Protein AF-A0A2S5D086-F1 (afdb_monomer_lite)

Foldseek 3Di:
DAEAEQVQLVVCVVVVHPRDGPAAAQEKEAPVDDAQWWKWKAFPPPLALFTNIGGYHDDPVCCVPNPDRHIYHYPNYCVCQQRVDDNPGGDIDIQTLDPVDVVSVVVVVVSVVVCVVLVDDRDDDDAAFADDDPDDVVVVVVLVVQLVVQDLPVLSQLSQLLQQDLDDRDNLSNVSSSVSVVQNVCSVCCSGRVDHDPPPPPVSVVSSLPSQWDFDADPVGHTPDIDGAAGAPCCCLVPVDDPVRHDDQDNGPSSVVVVVDDPVVSVVPDPPPPPDDLCLLAPDQPQDADVVLQVQVVVLCVPQVVVLVVVVVVVVVDDDDPPPPVSLVVSQCSSCPVPPPLRSSLSNLSCVLVVPVVPPPDDSCCPSCCVHPVVVSSVVSNLVSCVVVLQWDQAPPPRDIGGCPVNSPDRHDPVVVVVVVVVVVVVVVVVVVVVVVD

pLDDT: mean 83.65, std 12.5, range [40.5, 97.62]

Organism: Lysinibacillus sphaericus (NCBI:txid1421)

Sequence (438 aa):
MLILPDVIAFGQYLFGLKITGGLNKDEVSCKLFDNDTPIDMLRSPHLYIEHHIATNKIKSQYKNYYTTMGIYTSINSTSSFELAYDVDGDKAVCIPMSKKYRSSYTYVKVAQRHLEKHNIKPLGYEMSKGTPVNSIKENTYEAITKAFSANIGAISNRITKVFNKEEEIEARDIKDLKLLKYLNNQEIDYAKTMYRVPIKDKVIKKRLSSIDRNVIKDEEGEVIEIINIKVPHFFIAAKNKKKDEVEELNNSVMSRVYTSFNKSNFDRLTFSREKFDYTLLMQDKDVEIDIEICGRYDILIEKYAKQVQAQIMKQNKGKKNYAKVPKIDEFYKKITEGYEDVSYLVDVIIKYLYSHTEDKNKSRNMFLIWESGLGDVLLQNLENNLLHRGMATSCKGCNVTIDKGLNNKKEYCSECAKEEIKRKNALTKANSRIKKAS

Structure (mmCIF, N/CA/C/O backbone):
data_AF-A0A2S5D086-F1
#
_entry.id   AF-A0A2S5D086-F1
#
loop_
_atom_site.group_PDB
_atom_site.id
_atom_site.type_symbol
_atom_site.label_atom_id
_atom_site.label_alt_id
_atom_site.label_comp_id
_atom_site.label_asym_id
_atom_site.label_entity_id
_atom_site.label_seq_id
_atom_site.pdbx_PDB_ins_code
_atom_site.Cartn_x
_atom_site.Cartn_y
_atom_site.Cartn_z
_atom_site.occupancy
_atom_site.B_iso_or_equiv
_atom_site.auth_seq_id
_atom_site.auth_comp_id
_atom_site.auth_asym_id
_atom_site.auth_atom_id
_atom_site.pdbx_PDB_model_num
ATOM 1 N N . MET A 1 1 ? -1.833 4.612 -11.215 1.00 88.19 1 MET A N 1
ATOM 2 C CA . MET A 1 1 ? -1.932 4.059 -12.579 1.00 88.19 1 MET A CA 1
ATOM 3 C C . MET A 1 1 ? -2.056 2.549 -12.474 1.00 88.19 1 MET A C 1
ATOM 5 O O . MET A 1 1 ? -1.322 1.983 -11.680 1.00 88.19 1 MET A O 1
ATOM 9 N N . LEU A 1 2 ? -3.004 1.917 -13.173 1.00 94.06 2 LEU A N 1
ATOM 10 C CA . LEU A 1 2 ? -3.151 0.452 -13.166 1.00 94.06 2 LEU A CA 1
ATOM 11 C C . LEU A 1 2 ? -1.924 -0.190 -13.826 1.00 94.06 2 LEU A C 1
ATOM 13 O O . LEU A 1 2 ? -1.501 0.292 -14.880 1.00 94.06 2 LEU A O 1
ATOM 17 N N . ILE A 1 3 ? -1.367 -1.227 -13.207 1.00 95.50 3 ILE A N 1
ATOM 18 C CA . ILE A 1 3 ? -0.275 -2.018 -13.776 1.00 95.50 3 ILE A CA 1
ATOM 19 C C . ILE A 1 3 ? -0.889 -3.086 -14.677 1.00 95.50 3 ILE A C 1
ATOM 21 O O . ILE A 1 3 ? -1.830 -3.771 -14.285 1.00 95.50 3 ILE A O 1
ATOM 25 N N . LEU A 1 4 ? -0.394 -3.190 -15.905 1.00 95.56 4 LEU A N 1
ATOM 26 C CA . LEU A 1 4 ? -0.942 -4.067 -16.931 1.00 95.56 4 LEU A CA 1
ATOM 27 C C . LEU A 1 4 ? 0.119 -5.038 -17.444 1.00 95.56 4 LEU A C 1
ATOM 29 O O . LEU A 1 4 ? 1.285 -4.656 -17.567 1.00 95.56 4 LEU A O 1
ATOM 33 N N . PRO A 1 5 ? -0.275 -6.272 -17.799 1.00 95.00 5 PRO A N 1
ATOM 34 C CA . PRO A 1 5 ? 0.655 -7.240 -18.354 1.00 95.00 5 PRO A CA 1
ATOM 35 C C . PRO A 1 5 ? 1.059 -6.857 -19.777 1.00 95.00 5 PRO A C 1
ATOM 37 O O . PRO A 1 5 ? 0.327 -6.158 -20.482 1.00 95.00 5 PRO A O 1
ATOM 40 N N . ASP A 1 6 ? 2.176 -7.403 -20.248 1.00 96.12 6 ASP A N 1
ATOM 41 C CA . ASP A 1 6 ? 2.525 -7.357 -21.663 1.00 96.12 6 ASP A CA 1
ATOM 42 C C . ASP A 1 6 ? 1.520 -8.176 -22.497 1.00 96.12 6 ASP A C 1
ATOM 44 O O . ASP A 1 6 ? 1.645 -9.390 -22.678 1.00 96.12 6 ASP A O 1
ATOM 48 N N . VAL A 1 7 ? 0.503 -7.501 -23.033 1.00 95.38 7 VAL A N 1
ATOM 49 C CA . VAL A 1 7 ? -0.539 -8.138 -23.853 1.00 95.38 7 VAL A CA 1
ATOM 50 C C . VAL A 1 7 ? 0.000 -8.736 -25.158 1.00 95.38 7 VAL A C 1
ATOM 52 O O . VAL A 1 7 ? -0.632 -9.634 -25.712 1.00 95.38 7 VAL A O 1
ATOM 55 N N . ILE A 1 8 ? 1.177 -8.302 -25.631 1.00 97.06 8 ILE A N 1
ATOM 56 C CA . ILE A 1 8 ? 1.843 -8.920 -26.784 1.00 97.06 8 ILE A CA 1
ATOM 57 C C . ILE A 1 8 ? 2.386 -10.292 -26.392 1.00 97.06 8 ILE A C 1
ATOM 59 O O . ILE A 1 8 ? 2.172 -11.253 -27.127 1.00 97.06 8 ILE A O 1
ATOM 63 N N . ALA A 1 9 ? 3.019 -10.410 -25.220 1.00 96.38 9 ALA A N 1
ATOM 64 C CA . ALA A 1 9 ? 3.469 -11.703 -24.700 1.00 96.38 9 ALA A CA 1
ATOM 65 C C . ALA A 1 9 ? 2.294 -12.676 -24.524 1.00 96.38 9 ALA A C 1
ATOM 67 O O . ALA A 1 9 ? 2.383 -13.843 -24.906 1.00 96.38 9 ALA A O 1
ATOM 68 N N . PHE A 1 10 ? 1.171 -12.181 -23.995 1.00 94.88 10 PHE A N 1
ATOM 69 C CA . PHE A 1 10 ? -0.046 -12.979 -23.854 1.00 94.88 10 PHE A CA 1
ATOM 70 C C . PHE A 1 10 ? -0.597 -13.445 -25.210 1.00 94.88 10 PHE A C 1
ATOM 72 O O . PHE A 1 10 ? -0.922 -14.620 -25.370 1.00 94.88 10 PHE A O 1
ATOM 79 N N . GLY A 1 11 ? -0.649 -12.556 -26.206 1.00 96.25 11 GLY A N 1
ATOM 80 C CA . GLY A 1 11 ? -1.048 -12.917 -27.567 1.00 96.25 11 GLY A CA 1
ATOM 81 C C . GLY A 1 11 ? -0.122 -13.965 -28.188 1.00 96.25 11 GLY A C 1
ATOM 82 O O . GLY A 1 11 ? -0.598 -14.958 -28.730 1.00 96.25 11 GLY A O 1
ATOM 83 N N . GLN A 1 12 ? 1.197 -13.794 -28.055 1.00 97.06 12 GLN A N 1
ATOM 84 C CA . GLN A 1 12 ? 2.182 -14.772 -28.527 1.00 97.06 12 GLN A CA 1
ATOM 85 C C . GLN A 1 12 ? 1.939 -16.156 -27.918 1.00 97.06 12 GLN A C 1
ATOM 87 O O . GLN A 1 12 ? 1.918 -17.140 -28.652 1.00 97.06 12 GLN A O 1
ATOM 92 N N . TYR A 1 13 ? 1.693 -16.225 -26.607 1.00 96.81 13 TYR A N 1
ATOM 93 C CA . TYR A 1 13 ? 1.340 -17.473 -25.930 1.00 96.81 13 TYR A CA 1
ATOM 94 C C . TYR A 1 13 ? 0.055 -18.095 -26.495 1.00 96.81 13 TYR A C 1
ATOM 96 O O . TYR A 1 13 ? 0.050 -19.274 -26.847 1.00 96.81 13 TYR A O 1
ATOM 104 N N . LEU A 1 14 ? -1.015 -17.304 -26.631 1.00 97.12 14 LEU A N 1
ATOM 105 C CA . LEU A 1 14 ? -2.321 -17.782 -27.096 1.00 97.12 14 LEU A CA 1
ATOM 106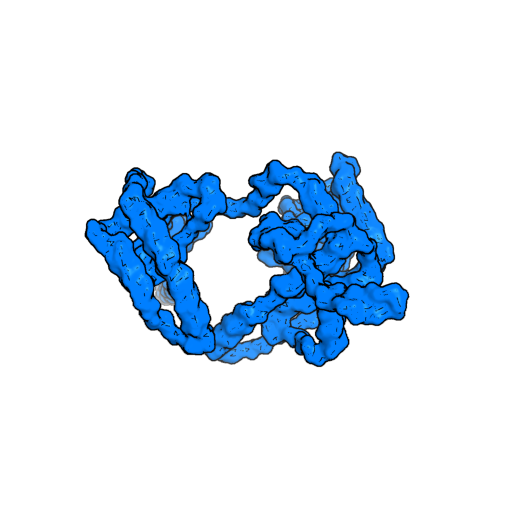 C C . LEU A 1 14 ? -2.265 -18.384 -28.508 1.00 97.12 14 LEU A C 1
ATOM 108 O O . LEU A 1 14 ? -2.965 -19.352 -28.794 1.00 97.12 14 LEU A O 1
ATOM 112 N N . PHE A 1 15 ? -1.423 -17.825 -29.378 1.00 97.06 15 PHE A N 1
ATOM 113 C CA . PHE A 1 15 ? -1.258 -18.278 -30.761 1.00 97.06 15 PHE A CA 1
ATOM 114 C C . PHE A 1 15 ? -0.098 -19.267 -30.959 1.00 97.06 15 PHE A C 1
ATOM 116 O O . PHE A 1 15 ? 0.238 -19.582 -32.098 1.00 97.06 15 PHE A O 1
ATOM 123 N N . GLY A 1 16 ? 0.525 -19.763 -29.883 1.00 95.75 16 GLY A N 1
ATOM 124 C CA . GLY A 1 16 ? 1.619 -20.739 -29.975 1.00 95.75 16 GLY A CA 1
ATOM 125 C C . GLY A 1 16 ? 2.900 -20.191 -30.619 1.00 95.75 16 GLY A C 1
ATOM 126 O O . GLY A 1 16 ? 3.680 -20.950 -31.191 1.00 95.75 16 GLY A O 1
ATOM 127 N N . LEU A 1 17 ? 3.120 -18.877 -30.551 1.00 97.00 17 LEU A N 1
ATOM 128 C CA . LEU A 1 17 ? 4.326 -18.213 -31.045 1.00 97.00 17 LEU A CA 1
ATOM 129 C C . LEU A 1 17 ? 5.426 -18.212 -29.974 1.00 97.00 17 LEU A C 1
ATOM 131 O O . LEU A 1 17 ? 5.173 -18.378 -28.780 1.00 97.00 17 LEU A O 1
ATOM 135 N N . LYS A 1 18 ? 6.670 -17.946 -30.391 1.00 96.44 18 LYS A N 1
ATOM 136 C CA . LYS A 1 18 ? 7.772 -17.704 -29.450 1.00 96.44 18 LYS A CA 1
ATOM 137 C C . LYS A 1 18 ? 7.450 -16.482 -28.583 1.00 96.44 18 LYS A C 1
ATOM 139 O O . LYS A 1 18 ? 7.280 -15.379 -29.098 1.00 96.44 18 LYS A O 1
ATOM 144 N N . ILE A 1 19 ? 7.414 -16.688 -27.270 1.00 96.94 19 ILE A N 1
ATOM 145 C CA . ILE A 1 19 ? 7.097 -15.647 -26.292 1.00 96.94 19 ILE A CA 1
ATOM 146 C C . ILE A 1 19 ? 8.339 -14.778 -26.080 1.00 96.94 19 ILE A C 1
ATOM 148 O O . ILE A 1 19 ? 9.310 -15.203 -25.458 1.00 96.94 19 ILE A O 1
ATOM 152 N N . THR A 1 20 ? 8.318 -13.567 -26.623 1.00 95.31 20 THR A N 1
ATOM 153 C CA . THR A 1 20 ? 9.365 -12.547 -26.438 1.00 95.31 20 THR A CA 1
ATOM 154 C C . THR A 1 20 ? 8.845 -11.312 -25.710 1.00 95.31 20 THR A C 1
ATOM 156 O O . THR A 1 20 ? 9.633 -10.556 -25.145 1.00 95.31 20 THR A O 1
ATOM 159 N N . GLY A 1 21 ? 7.527 -11.098 -25.741 1.00 96.25 21 GLY A N 1
ATOM 160 C CA . GLY A 1 21 ? 6.892 -9.844 -25.359 1.00 96.25 21 GLY A CA 1
ATOM 161 C C . GLY A 1 21 ? 7.076 -8.741 -26.399 1.00 96.25 21 GLY A C 1
ATOM 162 O O . GLY A 1 21 ? 7.798 -8.890 -27.393 1.00 96.25 21 GLY A O 1
ATOM 163 N N . GLY A 1 22 ? 6.381 -7.630 -26.170 1.00 95.69 22 GLY A N 1
ATOM 164 C CA . GLY A 1 22 ? 6.513 -6.398 -26.943 1.00 95.69 22 GLY A CA 1
ATOM 165 C C . GLY A 1 22 ? 7.461 -5.380 -26.302 1.00 95.69 22 GLY A C 1
ATOM 166 O O . GLY A 1 22 ? 7.903 -4.442 -26.978 1.00 95.69 22 GLY A O 1
ATOM 167 N N . LEU A 1 23 ? 7.827 -5.577 -25.033 1.00 97.00 23 LEU A N 1
ATOM 168 C CA . LEU A 1 23 ? 8.707 -4.699 -24.257 1.00 97.00 23 LEU A CA 1
ATOM 169 C C . LEU A 1 23 ? 9.981 -5.426 -23.804 1.00 97.00 23 LEU A C 1
ATOM 171 O O . LEU A 1 23 ? 9.937 -6.579 -23.368 1.00 97.00 23 LEU A O 1
ATOM 175 N N . ASN A 1 24 ? 11.120 -4.737 -23.863 1.00 96.00 24 ASN A N 1
ATOM 176 C CA . ASN A 1 24 ? 12.392 -5.227 -23.327 1.00 96.00 24 ASN A CA 1
ATOM 177 C C . ASN A 1 24 ? 12.441 -5.098 -21.793 1.00 96.00 24 ASN A C 1
ATOM 179 O O . ASN A 1 24 ? 11.591 -4.446 -21.193 1.00 96.00 24 ASN A O 1
ATOM 183 N N . LYS A 1 25 ? 13.456 -5.701 -21.160 1.00 93.25 25 LYS A N 1
ATOM 184 C CA . LYS A 1 25 ? 13.622 -5.768 -19.694 1.00 93.25 25 LYS A CA 1
ATOM 185 C C . LYS A 1 25 ? 13.440 -4.426 -18.970 1.00 93.25 25 LYS A C 1
ATOM 187 O O . LYS A 1 25 ? 12.729 -4.372 -17.970 1.00 93.25 25 LYS A O 1
ATOM 192 N N . ASP A 1 26 ? 14.047 -3.367 -19.500 1.00 91.00 26 ASP A N 1
ATOM 193 C CA . ASP A 1 26 ? 14.042 -2.027 -18.899 1.00 91.00 26 ASP A CA 1
ATOM 194 C C . ASP A 1 26 ? 13.040 -1.083 -19.590 1.00 91.00 26 ASP A C 1
ATOM 196 O O . ASP A 1 26 ? 13.196 0.140 -19.567 1.00 91.00 26 ASP A O 1
ATOM 200 N N . GLU A 1 27 ? 12.021 -1.644 -20.251 1.00 97.00 27 GLU A N 1
ATOM 201 C CA . GLU A 1 27 ? 10.981 -0.898 -20.955 1.00 97.00 27 GLU A CA 1
ATOM 202 C C . GLU A 1 27 ? 9.604 -1.077 -20.311 1.00 97.00 27 GLU A C 1
ATOM 204 O O . GLU A 1 27 ? 9.192 -2.169 -19.914 1.00 97.00 27 GLU A O 1
ATOM 209 N N . VAL A 1 28 ? 8.853 0.018 -20.306 1.00 97.19 28 VAL A N 1
ATOM 210 C CA . VAL A 1 28 ? 7.420 0.067 -20.000 1.00 97.19 28 VAL A CA 1
ATOM 211 C C . VAL A 1 28 ? 6.698 0.786 -21.131 1.00 97.19 28 VAL A C 1
ATOM 213 O O . VAL A 1 28 ? 7.324 1.512 -21.901 1.00 97.19 28 VAL A O 1
ATOM 216 N N . SER A 1 29 ? 5.384 0.616 -21.249 1.00 97.12 29 SER A N 1
ATOM 217 C CA . SER A 1 29 ? 4.586 1.415 -22.184 1.00 97.12 29 SER A CA 1
ATOM 218 C C . SER A 1 29 ? 3.436 2.090 -21.466 1.00 97.12 29 SER A C 1
ATOM 220 O O . SER A 1 29 ? 2.634 1.437 -20.805 1.00 97.12 29 SER A O 1
ATOM 222 N N . CYS A 1 30 ? 3.336 3.405 -21.600 1.00 94.88 30 CYS A N 1
ATOM 223 C CA . CYS A 1 30 ? 2.176 4.161 -21.170 1.00 94.88 30 CYS A CA 1
ATOM 224 C C . CYS A 1 30 ? 2.004 5.389 -22.062 1.00 94.88 30 CYS A C 1
ATOM 226 O O . CYS A 1 30 ? 2.888 6.240 -22.162 1.00 94.88 30 CYS A O 1
ATOM 228 N N . LYS A 1 31 ? 0.824 5.509 -22.677 1.00 91.25 31 LYS A N 1
ATOM 229 C CA . LYS A 1 31 ? 0.500 6.604 -23.603 1.00 91.25 31 LYS A CA 1
ATOM 230 C C . LYS A 1 31 ? 0.401 7.985 -22.945 1.00 91.25 31 LYS A C 1
ATOM 232 O O . LYS A 1 31 ? 0.293 8.978 -23.651 1.00 91.25 31 LYS A O 1
ATOM 237 N N . LEU A 1 32 ? 0.350 8.042 -21.611 1.00 90.88 32 LEU A N 1
ATOM 238 C CA . LEU A 1 32 ? 0.265 9.297 -20.855 1.00 90.88 32 LEU A CA 1
ATOM 239 C C . LEU A 1 32 ? 1.614 10.009 -20.727 1.00 90.88 32 LEU A C 1
ATOM 241 O O . LEU A 1 32 ? 1.639 11.183 -20.366 1.00 90.88 32 LEU A O 1
ATOM 245 N N . PHE A 1 33 ? 2.715 9.305 -20.981 1.00 91.50 33 PHE A N 1
ATOM 246 C CA . PHE A 1 33 ? 4.063 9.843 -20.867 1.00 91.50 33 PHE A CA 1
ATOM 247 C C . PHE A 1 33 ? 4.733 9.889 -22.236 1.00 91.50 33 PHE A C 1
ATOM 249 O O . PHE A 1 33 ? 4.413 9.096 -23.122 1.00 91.50 33 PHE A O 1
ATOM 256 N N . ASP A 1 34 ? 5.686 10.804 -22.391 1.00 92.62 34 ASP A N 1
ATOM 257 C CA . ASP A 1 34 ? 6.444 10.943 -23.630 1.00 92.62 34 ASP A CA 1
ATOM 258 C C . ASP A 1 34 ? 7.287 9.686 -23.898 1.00 92.62 34 ASP A C 1
ATOM 260 O O . ASP A 1 34 ? 7.716 8.982 -22.974 1.00 92.62 34 ASP A O 1
ATOM 264 N N . ASN A 1 35 ? 7.524 9.390 -25.176 1.00 95.31 35 ASN A N 1
ATOM 265 C CA . ASN A 1 35 ? 8.431 8.314 -25.567 1.00 95.31 35 ASN A CA 1
ATOM 266 C C . ASN A 1 35 ? 9.857 8.600 -25.062 1.00 95.31 35 ASN A C 1
ATOM 268 O O . ASN A 1 35 ? 10.239 9.756 -24.893 1.00 95.31 35 ASN A O 1
ATOM 272 N N . ASP A 1 36 ? 10.637 7.549 -24.818 1.00 95.62 36 ASP A N 1
ATOM 273 C CA . ASP A 1 36 ? 12.033 7.622 -24.360 1.00 95.62 36 ASP A CA 1
ATOM 274 C C . ASP A 1 36 ? 12.229 8.348 -23.016 1.00 95.62 36 ASP A C 1
ATOM 276 O O . ASP A 1 36 ? 13.318 8.827 -22.699 1.00 95.62 36 ASP A O 1
ATOM 280 N N . THR A 1 37 ? 11.179 8.407 -22.195 1.00 95.50 37 THR A N 1
ATOM 281 C CA . THR A 1 37 ? 11.218 9.042 -20.873 1.00 95.50 37 THR A CA 1
ATOM 282 C C . THR A 1 37 ? 11.386 7.994 -19.775 1.00 95.50 37 THR A C 1
ATOM 284 O O . THR A 1 37 ? 10.547 7.099 -19.677 1.00 95.50 37 THR A O 1
ATOM 287 N N . PRO A 1 38 ? 12.411 8.092 -18.909 1.00 97.19 38 PRO A N 1
ATOM 288 C CA . PRO A 1 38 ? 12.495 7.267 -17.709 1.00 97.19 38 PRO A CA 1
ATOM 289 C C . PRO A 1 38 ? 11.321 7.538 -16.769 1.00 97.19 38 PRO A C 1
ATOM 291 O O . PRO A 1 38 ? 10.985 8.694 -16.505 1.00 97.19 38 PRO A O 1
ATOM 294 N N . ILE A 1 39 ? 10.706 6.482 -16.259 1.00 96.56 39 ILE A N 1
ATOM 295 C CA . ILE A 1 39 ? 9.588 6.525 -15.322 1.00 96.56 39 ILE A CA 1
ATOM 296 C C . ILE A 1 39 ? 9.990 5.733 -14.092 1.00 96.56 39 ILE A C 1
ATOM 298 O O . ILE A 1 39 ? 10.315 4.555 -14.205 1.00 96.56 39 ILE A O 1
ATOM 302 N N . ASP A 1 40 ? 9.911 6.372 -12.931 1.00 95.81 40 ASP A N 1
ATOM 303 C CA . ASP A 1 40 ? 9.979 5.681 -11.652 1.00 95.81 40 ASP A CA 1
ATOM 304 C C . ASP A 1 40 ? 8.590 5.166 -11.262 1.00 95.81 40 ASP A C 1
ATOM 306 O O . ASP A 1 40 ? 7.616 5.927 -11.207 1.00 95.81 40 ASP A O 1
ATOM 310 N N . MET A 1 41 ? 8.492 3.863 -11.037 1.00 94.25 41 MET A N 1
ATOM 311 C CA . MET A 1 41 ? 7.288 3.177 -10.600 1.00 94.25 41 MET A CA 1
ATOM 312 C C . MET A 1 41 ? 7.391 2.830 -9.118 1.00 94.25 41 MET A C 1
ATOM 314 O O . MET A 1 41 ? 8.330 2.167 -8.683 1.00 94.25 41 MET A O 1
ATOM 318 N N . LEU A 1 42 ? 6.366 3.209 -8.356 1.00 91.81 42 LEU A N 1
ATOM 319 C CA . LEU A 1 42 ? 6.270 2.969 -6.919 1.00 91.81 42 LEU A CA 1
ATOM 320 C C . LEU A 1 42 ? 4.927 2.331 -6.583 1.00 91.81 42 LEU A C 1
ATOM 322 O O . LEU A 1 42 ? 3.878 2.810 -7.015 1.00 91.81 42 LEU A O 1
ATOM 326 N N . ARG A 1 43 ? 4.931 1.283 -5.762 1.00 88.31 43 ARG A N 1
ATOM 327 C CA . ARG A 1 43 ? 3.709 0.648 -5.256 1.00 88.31 43 ARG A CA 1
ATOM 328 C C . ARG A 1 43 ? 3.536 0.956 -3.777 1.00 88.31 43 ARG A C 1
ATOM 330 O O . ARG A 1 43 ? 4.499 0.975 -3.021 1.00 88.31 43 ARG A O 1
ATOM 337 N N . SER A 1 44 ? 2.297 1.228 -3.379 1.00 84.94 44 SER A N 1
ATOM 338 C CA . SER A 1 44 ? 1.946 1.421 -1.972 1.00 84.94 44 SER A CA 1
ATOM 339 C C . SER A 1 44 ? 1.476 0.102 -1.343 1.00 84.94 44 SER A C 1
ATOM 341 O O . SER A 1 44 ? 0.653 -0.572 -1.959 1.00 84.94 44 SER A O 1
ATOM 343 N N . PRO A 1 45 ? 1.913 -0.232 -0.115 1.00 82.00 45 PRO A N 1
ATOM 344 C CA . PRO A 1 45 ? 2.917 0.482 0.673 1.00 82.00 45 PRO A CA 1
ATOM 345 C C . PRO A 1 45 ? 4.334 0.269 0.122 1.00 82.00 45 PRO A C 1
ATOM 347 O O . PRO A 1 45 ? 4.706 -0.835 -0.266 1.00 82.00 45 PRO A O 1
ATOM 350 N N . HIS A 1 46 ? 5.135 1.331 0.144 1.00 79.75 46 HIS A N 1
ATOM 351 C CA . HIS A 1 46 ? 6.548 1.270 -0.206 1.00 79.75 46 HIS A CA 1
ATOM 352 C C . HIS A 1 46 ? 7.355 1.019 1.072 1.00 79.75 46 HIS A C 1
ATOM 354 O O . HIS A 1 46 ? 7.375 1.857 1.972 1.00 79.75 46 HIS A O 1
ATOM 360 N N . LEU A 1 47 ? 7.898 -0.192 1.215 1.00 81.50 47 LEU A N 1
ATOM 361 C CA . LEU A 1 47 ? 8.450 -0.696 2.487 1.00 81.50 47 LEU A CA 1
ATOM 362 C C . LEU A 1 47 ? 9.979 -0.662 2.551 1.00 81.50 47 LEU A C 1
ATOM 364 O O . LEU A 1 47 ? 10.564 -0.866 3.615 1.00 81.50 47 LEU A O 1
ATOM 368 N N . TYR A 1 48 ? 10.623 -0.462 1.408 1.00 84.25 48 TYR A N 1
ATOM 369 C CA . TYR A 1 48 ? 12.069 -0.490 1.253 1.00 84.25 48 TYR A CA 1
ATOM 370 C C . TYR A 1 48 ? 12.533 0.771 0.515 1.00 84.25 48 TYR A C 1
ATOM 372 O O . TYR A 1 48 ? 11.811 1.752 0.462 1.00 84.25 48 TYR A O 1
ATOM 380 N N . ILE A 1 49 ? 13.753 0.781 -0.010 1.00 84.12 49 ILE A N 1
ATOM 381 C CA . ILE A 1 49 ? 14.336 1.908 -0.759 1.00 84.12 49 ILE A CA 1
ATOM 382 C C . ILE A 1 49 ? 14.471 1.591 -2.251 1.00 84.12 49 ILE A C 1
ATOM 384 O O . ILE A 1 49 ? 15.303 2.164 -2.946 1.00 84.12 49 ILE A O 1
ATOM 388 N N . GLU A 1 50 ? 13.707 0.615 -2.736 1.00 84.81 50 GLU A N 1
ATOM 389 C CA . GLU A 1 50 ? 13.733 0.214 -4.141 1.00 84.81 50 GLU A CA 1
ATOM 390 C C . GLU A 1 50 ? 12.938 1.181 -5.010 1.00 84.81 50 GLU A C 1
ATOM 392 O O . GLU A 1 50 ? 11.851 1.603 -4.653 1.00 84.81 50 GLU A O 1
ATOM 397 N N . HIS A 1 51 ? 13.465 1.515 -6.172 1.00 90.69 51 HIS A N 1
ATOM 398 C CA . HIS A 1 51 ? 12.788 2.335 -7.165 1.00 90.69 51 HIS A CA 1
ATOM 399 C C . HIS A 1 51 ? 12.862 1.554 -8.467 1.00 90.69 51 HIS A C 1
ATOM 401 O O . HIS A 1 51 ? 13.958 1.153 -8.865 1.00 90.69 51 HIS A O 1
ATOM 407 N N . HIS A 1 52 ? 11.719 1.304 -9.103 1.00 92.19 52 HIS A N 1
ATOM 408 C CA . HIS A 1 52 ? 11.719 0.621 -10.388 1.00 92.19 52 HIS A CA 1
ATOM 409 C C . HIS A 1 52 ? 11.697 1.663 -11.498 1.00 92.19 52 HIS A C 1
ATOM 411 O O . HIS A 1 52 ? 10.644 2.214 -11.822 1.00 92.19 52 HIS A O 1
ATOM 417 N N . ILE A 1 53 ? 12.867 1.943 -12.068 1.00 94.56 53 ILE A N 1
ATOM 418 C CA . ILE A 1 53 ? 13.027 2.979 -13.087 1.00 94.56 53 ILE A CA 1
ATOM 419 C C . ILE A 1 53 ? 13.188 2.319 -14.453 1.00 94.56 53 ILE A C 1
ATOM 421 O O . ILE A 1 53 ? 14.213 1.701 -14.728 1.00 94.56 53 ILE A O 1
ATOM 425 N N . ALA A 1 54 ? 12.189 2.490 -15.316 1.00 95.69 54 ALA A N 1
ATOM 426 C CA . ALA A 1 54 ? 12.158 1.923 -16.662 1.00 95.69 54 ALA A CA 1
ATOM 427 C C . ALA A 1 54 ? 11.913 3.002 -17.720 1.00 95.69 54 ALA A C 1
ATOM 429 O O . ALA A 1 54 ? 11.314 4.043 -17.451 1.00 95.69 54 ALA A O 1
ATOM 430 N N . THR A 1 55 ? 12.364 2.763 -18.947 1.00 97.62 55 THR A N 1
ATOM 431 C CA . THR A 1 55 ? 12.171 3.699 -20.060 1.00 97.62 55 THR A CA 1
ATOM 432 C C . THR A 1 55 ? 10.803 3.495 -20.697 1.00 97.62 55 THR A C 1
ATOM 434 O O . THR A 1 55 ? 10.468 2.392 -21.128 1.00 97.62 55 THR A O 1
ATOM 437 N N . ASN A 1 56 ? 10.022 4.565 -20.821 1.00 97.31 56 ASN A N 1
ATOM 438 C CA . ASN A 1 56 ? 8.772 4.533 -21.566 1.00 97.31 56 ASN A CA 1
ATOM 439 C C . ASN A 1 56 ? 9.034 4.357 -23.063 1.00 97.31 56 ASN A C 1
ATOM 441 O O . ASN A 1 56 ? 9.751 5.157 -23.666 1.00 97.31 56 ASN A O 1
ATOM 445 N N . LYS A 1 57 ? 8.418 3.350 -23.677 1.00 96.94 57 LYS A N 1
ATOM 446 C CA . LYS A 1 57 ? 8.508 3.078 -25.111 1.00 96.94 57 LYS A CA 1
ATOM 447 C C . LYS A 1 57 ? 7.122 2.970 -25.735 1.00 96.94 57 LYS A C 1
ATOM 449 O O . LYS A 1 57 ? 6.319 2.099 -25.397 1.00 96.94 57 LYS A O 1
ATOM 454 N N . ILE A 1 58 ? 6.868 3.826 -26.717 1.00 94.12 58 ILE A N 1
ATOM 455 C CA . ILE A 1 58 ? 5.674 3.836 -27.560 1.00 94.12 58 ILE A CA 1
ATOM 456 C C . ILE A 1 58 ? 6.069 3.261 -28.923 1.00 94.12 58 ILE A C 1
ATOM 458 O O . ILE A 1 58 ? 6.452 3.979 -29.845 1.00 94.12 58 ILE A O 1
ATOM 462 N N . LYS A 1 59 ? 6.007 1.932 -29.051 1.00 92.75 59 LYS A N 1
ATOM 463 C CA . LYS A 1 59 ? 6.345 1.231 -30.300 1.00 92.75 59 LYS A CA 1
ATOM 464 C C . LYS A 1 59 ? 5.160 1.283 -31.264 1.00 92.75 59 LYS A C 1
ATOM 466 O O . LYS A 1 59 ? 4.086 0.774 -30.945 1.00 92.75 59 LYS A O 1
ATOM 471 N N . SER A 1 60 ? 5.360 1.851 -32.454 1.00 91.38 60 SER A N 1
ATOM 472 C CA . SER A 1 60 ? 4.316 2.011 -33.482 1.00 91.38 60 SER A CA 1
ATOM 473 C C . SER A 1 60 ? 3.604 0.694 -33.813 1.00 91.38 60 SER A C 1
ATOM 475 O O . SER A 1 60 ? 2.376 0.655 -33.832 1.00 91.38 60 SER A O 1
ATOM 477 N N . GLN A 1 61 ? 4.363 -0.395 -33.960 1.00 93.38 61 GLN A N 1
ATOM 478 C CA . GLN A 1 61 ? 3.846 -1.741 -34.234 1.00 93.38 61 GLN A CA 1
ATOM 479 C C . GLN A 1 61 ? 2.896 -2.288 -33.151 1.00 93.38 61 GLN A C 1
ATOM 481 O O . GLN A 1 61 ? 2.057 -3.134 -33.447 1.00 93.38 61 GLN A O 1
ATOM 486 N N . TYR A 1 62 ? 2.993 -1.801 -31.906 1.00 92.00 62 TYR A N 1
ATOM 487 C CA . TYR A 1 62 ? 2.173 -2.263 -30.779 1.00 92.00 62 TYR A CA 1
ATOM 488 C C . TYR A 1 62 ? 1.142 -1.234 -30.298 1.00 92.00 62 TYR A C 1
ATOM 490 O O . TYR A 1 62 ? 0.421 -1.481 -29.330 1.00 92.00 62 TYR A O 1
ATOM 498 N N . LYS A 1 63 ? 1.011 -0.098 -30.996 1.00 87.62 63 LYS A N 1
ATOM 499 C CA . LYS A 1 63 ? 0.124 1.014 -30.615 1.00 87.62 63 LYS A CA 1
ATOM 500 C C . LYS A 1 63 ? -1.348 0.601 -30.471 1.00 87.62 63 LYS A C 1
ATOM 502 O O . LYS A 1 63 ? -2.051 1.142 -29.625 1.00 87.62 63 LYS A O 1
ATOM 507 N N . ASN A 1 64 ? -1.794 -0.375 -31.263 1.00 90.50 64 ASN A N 1
ATOM 508 C CA . ASN A 1 64 ? -3.168 -0.889 -31.226 1.00 90.50 64 ASN A CA 1
ATOM 509 C C . ASN A 1 64 ? -3.417 -1.914 -30.107 1.00 90.50 64 ASN A C 1
ATOM 511 O O . ASN A 1 64 ? -4.563 -2.289 -29.879 1.00 90.50 64 ASN A O 1
ATOM 515 N N . TYR A 1 65 ? -2.372 -2.350 -29.401 1.00 93.25 65 TYR A N 1
ATOM 516 C CA . TYR A 1 65 ? -2.471 -3.311 -28.300 1.00 93.25 65 TYR A CA 1
ATOM 517 C C . TYR A 1 65 ? -2.245 -2.634 -26.940 1.00 93.25 65 TYR A C 1
ATOM 519 O O . TYR A 1 65 ? -2.955 -2.919 -25.976 1.00 93.25 65 TYR A O 1
ATOM 527 N N . TYR A 1 66 ? -1.330 -1.662 -26.864 1.00 94.00 66 TYR A N 1
ATOM 528 C CA . TYR A 1 66 ? -1.098 -0.844 -25.667 1.00 94.00 66 TYR A CA 1
ATOM 529 C C . TYR A 1 66 ? -1.975 0.421 -25.660 1.00 94.00 66 TYR A C 1
ATOM 531 O O . TYR A 1 66 ? -1.495 1.550 -25.743 1.00 94.00 66 TYR A O 1
ATOM 539 N N . THR A 1 67 ? -3.295 0.236 -25.611 1.00 87.75 67 THR A N 1
ATOM 540 C CA . THR A 1 67 ? -4.279 1.304 -25.886 1.00 87.75 67 THR A CA 1
ATOM 541 C C . THR A 1 67 ? -4.786 2.043 -24.651 1.00 87.75 67 THR A C 1
ATOM 543 O O . THR A 1 67 ? -5.355 3.136 -24.766 1.00 87.75 67 THR A O 1
ATOM 546 N N . THR A 1 68 ? -4.623 1.472 -23.460 1.00 90.06 68 THR A N 1
ATOM 547 C CA . THR A 1 68 ? -5.219 2.008 -22.228 1.00 90.06 68 THR A CA 1
ATOM 548 C C . THR A 1 68 ? -4.371 3.124 -21.602 1.00 90.06 68 THR A C 1
ATOM 550 O O . THR A 1 68 ? -3.330 3.515 -22.121 1.00 90.06 68 THR A O 1
ATOM 553 N N . MET A 1 69 ? -4.851 3.690 -20.491 1.00 88.62 69 MET A N 1
ATOM 554 C CA . MET A 1 69 ? -4.095 4.623 -19.639 1.00 88.62 69 MET A CA 1
ATOM 555 C C . MET A 1 69 ? -3.293 3.916 -18.530 1.00 88.62 69 MET A C 1
ATOM 557 O O . MET A 1 69 ? -2.764 4.582 -17.640 1.00 88.62 69 MET A O 1
ATOM 561 N N . GLY A 1 70 ? -3.257 2.580 -18.528 1.00 92.94 70 GLY A N 1
ATOM 562 C CA . GLY A 1 70 ? -2.409 1.817 -17.617 1.00 92.94 70 GLY A CA 1
ATOM 563 C C . GLY A 1 70 ? -0.950 1.804 -18.071 1.00 92.94 70 GLY A C 1
ATOM 564 O O . GLY A 1 70 ? -0.633 2.191 -19.198 1.00 92.94 70 GLY A O 1
ATOM 565 N N . ILE A 1 71 ? -0.073 1.349 -17.180 1.00 96.38 71 ILE A N 1
ATOM 566 C CA . ILE A 1 71 ? 1.339 1.121 -17.479 1.00 96.38 71 ILE A CA 1
ATOM 567 C C . ILE A 1 71 ? 1.549 -0.358 -17.785 1.00 96.38 71 ILE A C 1
ATOM 569 O O . ILE A 1 71 ? 1.357 -1.210 -16.922 1.00 96.38 71 ILE A O 1
ATOM 573 N N . TYR A 1 72 ? 1.903 -0.657 -19.029 1.00 97.06 72 TYR A N 1
ATOM 574 C CA . TYR A 1 72 ? 2.229 -2.006 -19.475 1.00 97.06 72 TYR A CA 1
ATOM 575 C C . TYR A 1 72 ? 3.665 -2.332 -19.074 1.00 97.06 72 TYR A C 1
ATOM 577 O O . TYR A 1 72 ? 4.578 -1.554 -19.375 1.00 97.06 72 TYR A O 1
ATOM 585 N N . THR A 1 73 ? 3.865 -3.465 -18.407 1.00 96.38 73 THR A N 1
ATOM 586 C CA . THR A 1 73 ? 5.177 -3.903 -17.919 1.00 96.38 73 THR A CA 1
ATOM 587 C C . THR A 1 73 ? 5.699 -5.093 -18.713 1.00 96.38 73 THR A C 1
ATOM 589 O O . THR A 1 73 ? 4.938 -5.950 -19.161 1.00 96.38 73 THR A O 1
ATOM 592 N N . SER A 1 74 ? 7.015 -5.132 -18.927 1.00 95.75 74 SER A N 1
ATOM 593 C CA . SER A 1 74 ? 7.665 -6.218 -19.661 1.00 95.75 74 SER A CA 1
ATOM 594 C C . SER A 1 74 ? 7.699 -7.518 -18.855 1.00 95.75 74 SER A C 1
ATOM 596 O O . SER A 1 74 ? 8.062 -7.515 -17.680 1.00 95.75 74 SER A O 1
ATOM 598 N N . ILE A 1 75 ? 7.457 -8.649 -19.526 1.00 94.94 75 ILE A N 1
ATOM 599 C CA . ILE A 1 75 ? 7.707 -9.993 -18.971 1.00 94.94 75 ILE A CA 1
ATOM 600 C C . ILE A 1 75 ? 9.195 -10.278 -18.716 1.00 94.94 75 ILE A C 1
ATOM 602 O O . ILE A 1 75 ? 9.530 -11.217 -18.002 1.00 94.94 75 ILE A O 1
ATOM 606 N N . ASN A 1 76 ? 10.087 -9.479 -19.305 1.00 94.56 76 ASN A N 1
ATOM 607 C CA . ASN A 1 76 ? 11.533 -9.605 -19.151 1.00 94.56 76 ASN A CA 1
ATOM 608 C C . ASN A 1 76 ? 12.063 -8.753 -17.982 1.00 94.56 76 ASN A C 1
ATOM 610 O O . ASN A 1 76 ? 13.262 -8.776 -17.708 1.00 94.56 76 ASN A O 1
ATOM 614 N N . SER A 1 77 ? 11.195 -7.971 -17.329 1.00 91.12 77 SER A N 1
ATOM 615 C CA . SER A 1 77 ? 11.530 -7.045 -16.244 1.00 91.12 77 SER A CA 1
ATOM 616 C C . SER A 1 77 ? 11.554 -7.730 -14.875 1.00 91.12 77 SER A C 1
ATOM 618 O O . SER A 1 77 ? 10.818 -8.679 -14.622 1.00 91.12 77 SER A O 1
ATOM 620 N N . THR A 1 78 ? 12.344 -7.190 -13.944 1.00 88.44 78 THR A N 1
ATOM 621 C CA . THR A 1 78 ? 12.315 -7.549 -12.514 1.00 88.44 78 THR A CA 1
ATOM 622 C C . THR A 1 78 ? 11.316 -6.721 -11.701 1.00 88.44 78 THR A C 1
ATOM 624 O O . THR A 1 78 ? 11.216 -6.899 -10.489 1.00 88.44 78 THR A O 1
ATOM 627 N N . SER A 1 79 ? 10.544 -5.845 -12.352 1.00 89.31 79 SER A N 1
ATOM 628 C CA . SER A 1 79 ? 9.612 -4.912 -11.704 1.00 89.31 79 SER A CA 1
ATOM 629 C C . SER A 1 79 ? 8.608 -5.570 -10.758 1.00 89.31 79 SER A C 1
ATOM 631 O O . SER A 1 79 ? 8.340 -5.022 -9.690 1.00 89.31 79 SER A O 1
ATOM 633 N N . SER A 1 80 ? 8.078 -6.746 -11.104 1.00 87.94 80 SER A N 1
ATOM 634 C CA . SER A 1 80 ? 7.149 -7.485 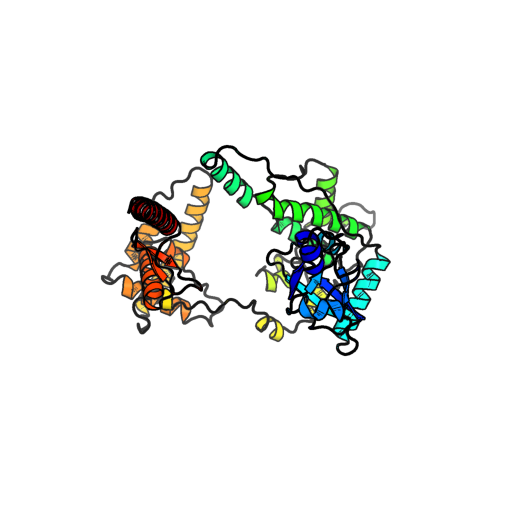-10.240 1.00 87.94 80 SER A CA 1
ATOM 635 C C . SER A 1 80 ? 7.816 -7.977 -8.954 1.00 87.94 80 SER A C 1
ATOM 637 O O . SER A 1 80 ? 7.184 -7.958 -7.903 1.00 87.94 80 SER A O 1
ATOM 639 N N . PHE A 1 81 ? 9.102 -8.343 -8.996 1.00 81.81 81 PHE A N 1
ATOM 640 C CA . PHE A 1 81 ? 9.877 -8.718 -7.808 1.00 81.81 81 PHE A CA 1
ATOM 641 C C . PHE A 1 81 ? 10.259 -7.504 -6.959 1.00 81.81 81 PHE A C 1
ATOM 643 O O . PHE A 1 81 ? 10.215 -7.564 -5.732 1.00 81.81 81 PHE A O 1
ATOM 650 N N . GLU A 1 82 ? 10.633 -6.401 -7.606 1.00 85.25 82 GLU A N 1
ATOM 651 C CA . GLU A 1 82 ? 11.006 -5.157 -6.927 1.00 85.25 82 GLU A CA 1
ATOM 652 C C . GLU A 1 82 ? 9.812 -4.586 -6.167 1.00 85.25 82 GLU A C 1
ATOM 654 O O . GLU A 1 82 ? 9.847 -4.428 -4.949 1.00 85.25 82 GLU A O 1
ATOM 659 N N . LEU A 1 83 ? 8.711 -4.358 -6.873 1.00 86.31 83 LEU A N 1
ATOM 660 C CA . LEU A 1 83 ? 7.532 -3.696 -6.328 1.00 86.31 83 LEU A CA 1
ATOM 661 C C . LEU A 1 83 ? 6.526 -4.663 -5.689 1.00 86.31 83 LEU A C 1
ATOM 663 O O . LEU A 1 83 ? 5.524 -4.205 -5.137 1.00 86.31 83 LEU A O 1
ATOM 667 N N . ALA A 1 84 ? 6.778 -5.975 -5.761 1.00 85.19 84 ALA A N 1
ATOM 668 C CA . ALA A 1 84 ? 5.901 -7.029 -5.248 1.00 85.19 84 ALA A CA 1
ATOM 669 C C . ALA A 1 84 ? 4.439 -6.837 -5.698 1.00 85.19 84 ALA A C 1
ATOM 671 O O . ALA A 1 84 ? 3.527 -6.809 -4.865 1.00 85.19 84 ALA A O 1
ATOM 672 N N . TYR A 1 85 ? 4.236 -6.613 -7.001 1.00 87.06 85 TYR A N 1
ATOM 673 C CA . TYR A 1 85 ? 2.910 -6.470 -7.611 1.00 87.06 85 TYR A CA 1
ATOM 674 C C . TYR A 1 85 ? 2.519 -7.711 -8.409 1.00 87.06 85 TYR A C 1
ATOM 676 O O . TYR A 1 85 ? 3.381 -8.432 -8.922 1.00 87.06 85 TYR A O 1
ATOM 684 N N . ASP A 1 86 ? 1.218 -7.880 -8.600 1.00 88.75 86 ASP A N 1
ATOM 685 C CA . ASP A 1 86 ? 0.648 -8.686 -9.676 1.00 88.75 86 ASP A CA 1
ATOM 686 C C . ASP A 1 86 ? -0.192 -7.805 -10.627 1.00 88.75 86 ASP A C 1
ATOM 688 O O . ASP A 1 86 ? -0.176 -6.576 -10.563 1.00 88.75 86 ASP A O 1
ATOM 692 N N . VAL A 1 87 ? -0.842 -8.420 -11.610 1.00 90.44 87 VAL A N 1
ATOM 693 C CA . VAL A 1 87 ? -1.596 -7.707 -12.656 1.00 90.44 87 VAL A CA 1
ATOM 694 C C . VAL A 1 87 ? -3.106 -7.932 -12.527 1.00 90.44 87 VAL A C 1
ATOM 696 O O . VAL A 1 87 ? -3.814 -7.946 -13.535 1.00 90.44 87 VAL A O 1
ATOM 699 N N . ASP A 1 88 ? -3.609 -8.127 -11.302 1.00 89.62 88 ASP A N 1
ATOM 700 C CA . ASP A 1 88 ? -5.029 -8.412 -11.031 1.00 89.62 88 ASP A CA 1
ATOM 701 C C . ASP A 1 88 ? -5.871 -7.173 -10.648 1.00 89.62 88 ASP A C 1
ATOM 703 O O . ASP A 1 88 ? -7.093 -7.254 -10.505 1.00 89.62 88 ASP A O 1
ATOM 707 N N . GLY A 1 89 ? -5.229 -6.007 -10.537 1.00 88.81 89 GLY A N 1
ATOM 708 C CA . GLY A 1 89 ? -5.857 -4.774 -10.049 1.00 88.81 89 GLY A CA 1
ATOM 709 C C . GLY A 1 89 ? -4.885 -3.773 -9.423 1.00 88.81 89 GLY A C 1
ATOM 710 O O . GLY A 1 89 ? -5.266 -2.624 -9.156 1.00 88.81 89 GLY A O 1
ATOM 711 N N . ASP A 1 90 ? -3.634 -4.184 -9.216 1.00 90.62 90 ASP A N 1
ATOM 712 C CA . ASP A 1 90 ? -2.595 -3.369 -8.605 1.00 90.62 90 ASP A CA 1
ATOM 713 C C . ASP A 1 90 ? -2.333 -2.047 -9.331 1.00 90.62 90 ASP A C 1
ATOM 715 O O . ASP A 1 90 ? -2.330 -1.922 -10.560 1.00 90.62 90 ASP A O 1
ATOM 719 N N . LYS A 1 91 ? -2.068 -1.015 -8.527 1.00 92.19 91 LYS A N 1
ATOM 720 C CA . LYS A 1 91 ? -1.772 0.334 -9.002 1.00 92.19 91 LYS A CA 1
ATOM 721 C C . LYS A 1 91 ? -0.378 0.762 -8.562 1.00 92.19 91 LYS A C 1
ATOM 723 O O . LYS A 1 91 ? -0.011 0.609 -7.400 1.00 92.19 91 LYS A O 1
ATOM 728 N N . ALA A 1 92 ? 0.343 1.396 -9.480 1.00 92.44 92 ALA A N 1
ATOM 729 C CA . ALA A 1 92 ? 1.581 2.109 -9.206 1.00 92.44 92 ALA A CA 1
ATOM 730 C C . ALA A 1 92 ? 1.375 3.628 -9.279 1.00 92.44 92 ALA A C 1
ATOM 732 O O . ALA A 1 92 ? 0.582 4.143 -10.078 1.00 92.44 92 ALA A O 1
ATOM 733 N N . VAL A 1 93 ? 2.110 4.361 -8.453 1.00 93.06 93 VAL A N 1
ATOM 734 C CA . VAL A 1 93 ? 2.429 5.768 -8.682 1.00 93.06 93 VAL A CA 1
ATOM 735 C C . VAL A 1 93 ? 3.569 5.796 -9.697 1.00 93.06 93 VAL A C 1
ATOM 737 O O . VAL A 1 93 ? 4.585 5.141 -9.497 1.00 93.06 93 VAL A O 1
ATOM 740 N N . CYS A 1 94 ? 3.381 6.517 -10.799 1.00 93.50 94 CYS A N 1
ATOM 741 C CA . CYS A 1 94 ? 4.360 6.608 -11.880 1.00 93.50 94 CYS A CA 1
ATOM 742 C C . CYS A 1 94 ? 4.838 8.053 -11.987 1.00 93.50 94 CYS A C 1
ATOM 744 O O . CYS A 1 94 ? 4.024 8.948 -12.232 1.00 93.50 94 CYS A O 1
ATOM 746 N N . ILE A 1 95 ? 6.135 8.277 -11.798 1.00 94.75 95 ILE A N 1
ATOM 747 C CA . ILE A 1 95 ? 6.755 9.603 -11.799 1.00 94.75 95 ILE A CA 1
ATOM 748 C C . ILE A 1 95 ? 7.695 9.681 -13.009 1.00 94.75 95 ILE A C 1
ATOM 750 O O . ILE A 1 95 ? 8.755 9.054 -12.998 1.00 94.75 95 ILE A O 1
ATOM 754 N N . PRO A 1 96 ? 7.333 10.418 -14.074 1.00 94.88 96 PRO A N 1
ATOM 755 C CA . PRO A 1 96 ? 8.198 10.566 -15.237 1.00 94.88 96 PRO A CA 1
ATOM 756 C C . PRO A 1 96 ? 9.355 11.516 -14.922 1.00 94.88 96 PRO A C 1
ATOM 758 O O . PRO A 1 96 ? 9.155 12.565 -14.311 1.00 94.88 96 PRO A O 1
ATOM 761 N N . MET A 1 97 ? 10.555 11.219 -15.410 1.00 94.81 97 MET A N 1
ATOM 762 C CA . MET A 1 97 ? 11.708 12.118 -15.348 1.00 94.81 97 MET A CA 1
ATOM 763 C C . MET A 1 97 ? 11.581 13.227 -16.404 1.00 94.81 97 MET A C 1
ATOM 765 O O . MET A 1 97 ? 12.362 13.324 -17.351 1.00 94.81 97 MET A O 1
ATOM 769 N N . SER A 1 98 ? 10.566 14.075 -16.260 1.00 88.69 98 SER A N 1
ATOM 770 C CA . SER A 1 98 ? 10.246 15.101 -17.247 1.00 88.69 98 SER A CA 1
ATOM 771 C C . SER A 1 98 ? 10.944 16.418 -16.928 1.00 88.69 98 SER A C 1
ATOM 773 O O . SER A 1 98 ? 10.715 17.017 -15.878 1.00 88.69 98 SER A O 1
ATOM 775 N N . LYS A 1 99 ? 11.733 16.943 -17.876 1.00 85.69 99 LYS A N 1
ATOM 776 C CA . LYS A 1 99 ? 12.331 18.289 -17.757 1.00 85.69 99 LYS A CA 1
ATOM 777 C C . LYS A 1 99 ? 11.275 19.396 -17.632 1.00 85.69 99 LYS A C 1
ATOM 779 O O . LYS A 1 99 ? 11.570 20.437 -17.053 1.00 85.69 99 LYS A O 1
ATOM 784 N N . LYS A 1 100 ? 10.051 19.160 -18.125 1.00 87.06 100 LYS A N 1
ATOM 785 C CA . LYS A 1 100 ? 8.909 20.077 -17.979 1.00 87.06 100 LYS A CA 1
ATOM 786 C C . LYS A 1 100 ? 8.525 20.279 -16.511 1.00 87.06 100 LYS A C 1
ATOM 788 O O . LYS A 1 100 ? 8.147 21.377 -16.119 1.00 87.06 100 LYS A O 1
ATOM 793 N N . TYR A 1 101 ? 8.652 19.235 -15.693 1.00 84.25 101 TYR A N 1
ATOM 794 C CA . TYR A 1 101 ? 8.309 19.256 -14.275 1.00 84.25 101 TYR A CA 1
ATOM 795 C C . TYR A 1 101 ? 9.574 19.031 -13.444 1.00 84.25 101 TYR A C 1
ATOM 797 O O . TYR A 1 101 ? 9.905 17.900 -13.084 1.00 84.25 101 TYR A O 1
ATOM 805 N N . ARG A 1 102 ? 10.284 20.121 -13.121 1.00 85.75 102 ARG A N 1
ATOM 806 C CA . ARG A 1 102 ? 11.588 20.087 -12.430 1.00 85.75 102 ARG A CA 1
ATOM 807 C C . ARG A 1 102 ? 11.599 19.204 -11.178 1.00 85.75 102 ARG A C 1
ATOM 809 O O . ARG A 1 102 ? 12.570 18.492 -10.964 1.00 85.75 102 ARG A O 1
ATOM 816 N N . SER A 1 103 ? 10.526 19.211 -10.387 1.00 86.00 103 SER A N 1
ATOM 817 C CA . SER A 1 103 ? 10.391 18.357 -9.201 1.00 86.00 103 SER A CA 1
ATOM 818 C C . SER A 1 103 ? 10.454 16.865 -9.540 1.00 86.00 103 SER A C 1
ATOM 820 O O . SER A 1 103 ? 11.213 16.139 -8.908 1.00 86.00 103 SER A O 1
ATOM 822 N N . SER A 1 104 ? 9.727 16.419 -10.569 1.00 91.12 104 SER A N 1
ATOM 823 C CA . SER A 1 104 ? 9.751 15.027 -11.042 1.00 91.12 104 SER A CA 1
ATOM 824 C C . SER A 1 104 ? 11.128 14.630 -11.579 1.00 91.12 104 SER A C 1
ATOM 826 O O . SER A 1 104 ? 11.643 13.565 -11.251 1.00 91.12 104 SER A O 1
ATOM 828 N N . TYR A 1 105 ? 11.781 15.531 -12.318 1.00 92.69 105 TYR A N 1
ATOM 829 C CA . TYR A 1 105 ? 13.130 15.316 -12.826 1.00 92.69 105 TYR A CA 1
ATOM 830 C C . TYR A 1 105 ? 14.144 15.144 -11.692 1.00 92.69 105 TYR A C 1
ATOM 832 O O . TYR A 1 105 ? 14.926 14.194 -11.689 1.00 92.69 105 TYR A O 1
ATOM 840 N N . THR A 1 106 ? 14.120 16.052 -10.713 1.00 93.94 106 THR A N 1
ATOM 841 C CA . THR A 1 106 ? 14.984 15.982 -9.532 1.00 93.94 106 THR A CA 1
ATOM 842 C C . THR A 1 106 ? 14.706 14.720 -8.725 1.00 93.94 106 THR A C 1
ATOM 844 O O . THR A 1 106 ? 15.657 14.056 -8.325 1.00 93.94 106 THR A O 1
ATOM 847 N N . TYR A 1 107 ? 13.437 14.361 -8.528 1.00 93.38 107 TYR A N 1
ATOM 848 C CA . TYR A 1 107 ? 13.046 13.165 -7.787 1.00 93.38 107 TYR A CA 1
ATOM 849 C C . TYR A 1 107 ? 13.647 11.895 -8.397 1.00 93.38 107 TYR A C 1
ATOM 851 O O . TYR A 1 107 ? 14.393 11.189 -7.721 1.00 93.38 107 TYR A O 1
ATOM 859 N N . VAL A 1 108 ? 13.408 11.652 -9.691 1.00 95.25 108 VAL A N 1
ATOM 860 C CA . VAL A 1 108 ? 13.893 10.435 -10.361 1.00 95.25 108 VAL A CA 1
ATOM 861 C C . VAL A 1 108 ? 15.424 10.403 -10.410 1.00 95.25 108 VAL A C 1
ATOM 863 O O . VAL A 1 108 ? 16.021 9.362 -10.150 1.00 95.25 108 VAL A O 1
ATOM 866 N N . LYS A 1 109 ? 16.091 11.543 -10.638 1.00 95.50 109 LYS A N 1
ATOM 867 C CA . LYS A 1 109 ? 17.562 11.613 -10.573 1.00 95.50 109 LYS A CA 1
ATOM 868 C C . LYS A 1 109 ? 18.124 11.272 -9.198 1.00 95.50 109 LYS A C 1
ATOM 870 O O . LYS A 1 109 ? 19.151 10.603 -9.096 1.00 95.50 109 LYS A O 1
ATOM 875 N N . VAL A 1 110 ? 17.489 11.769 -8.139 1.00 92.94 110 VAL A N 1
ATOM 876 C CA . VAL A 1 110 ? 17.904 11.465 -6.766 1.00 92.94 110 VAL A CA 1
ATOM 877 C C . VAL A 1 110 ? 17.689 9.981 -6.476 1.00 92.94 110 VAL A C 1
ATOM 879 O O . VAL A 1 110 ? 18.590 9.364 -5.911 1.00 92.94 110 VAL A O 1
ATOM 882 N N . ALA A 1 111 ? 16.570 9.400 -6.920 1.00 92.81 111 ALA A N 1
ATOM 883 C CA . ALA A 1 111 ? 16.305 7.968 -6.806 1.00 92.81 111 ALA A CA 1
ATOM 884 C C . ALA A 1 111 ? 17.388 7.127 -7.506 1.00 92.81 111 ALA A C 1
ATOM 886 O O . ALA A 1 111 ? 17.990 6.272 -6.861 1.00 92.81 111 ALA A O 1
ATOM 887 N N . GLN A 1 112 ? 17.726 7.430 -8.768 1.00 93.38 112 GLN A N 1
ATOM 888 C CA . GLN A 1 112 ? 18.808 6.754 -9.509 1.00 93.38 112 GLN A CA 1
ATOM 889 C C . GLN A 1 112 ? 20.134 6.794 -8.743 1.00 93.38 112 GLN A C 1
ATOM 891 O O . GLN A 1 112 ? 20.740 5.756 -8.482 1.00 93.38 112 GLN A O 1
ATOM 896 N N . ARG A 1 113 ? 20.534 7.986 -8.286 1.00 93.00 113 ARG A N 1
ATOM 897 C CA . ARG A 1 113 ? 21.762 8.162 -7.504 1.00 93.00 113 ARG A CA 1
ATOM 898 C C . ARG A 1 113 ? 21.748 7.345 -6.209 1.00 93.00 113 ARG A C 1
ATOM 900 O O . ARG A 1 113 ? 22.789 6.831 -5.815 1.00 93.00 113 ARG A O 1
ATOM 907 N N . HIS A 1 114 ? 20.607 7.233 -5.526 1.00 89.38 114 HIS A N 1
ATOM 908 C CA . HIS A 1 114 ? 20.495 6.419 -4.310 1.00 89.38 114 HIS A CA 1
ATOM 909 C C . HIS A 1 114 ? 20.576 4.918 -4.600 1.00 89.38 114 HIS A C 1
ATOM 911 O O . HIS A 1 114 ? 21.270 4.209 -3.868 1.00 89.38 114 HIS A O 1
ATOM 917 N N . LEU A 1 115 ? 19.915 4.441 -5.660 1.00 89.88 115 LEU A N 1
ATOM 918 C CA . LEU A 1 115 ? 20.019 3.047 -6.096 1.00 89.88 115 LEU A CA 1
ATOM 919 C C . LEU A 1 115 ? 21.478 2.668 -6.377 1.00 89.88 115 LEU A C 1
ATOM 921 O O . LEU A 1 115 ? 21.940 1.631 -5.900 1.00 89.88 115 LEU A O 1
ATOM 925 N N . GLU A 1 116 ? 22.206 3.538 -7.081 1.00 90.88 116 GLU A N 1
ATOM 926 C CA . GLU A 1 116 ? 23.627 3.370 -7.402 1.00 90.88 116 GLU A CA 1
ATOM 927 C C . GLU A 1 116 ? 24.515 3.445 -6.151 1.00 90.88 116 GLU A C 1
ATOM 929 O O . GLU A 1 116 ? 25.242 2.491 -5.867 1.00 90.88 116 GLU A O 1
ATOM 934 N N . LYS A 1 117 ? 24.414 4.528 -5.357 1.00 89.25 117 LYS A N 1
ATOM 935 C CA . LYS A 1 117 ? 25.221 4.761 -4.135 1.00 89.25 117 LYS A CA 1
ATOM 936 C C . LYS A 1 117 ? 25.168 3.565 -3.189 1.00 89.25 117 LYS A C 1
ATOM 938 O O . LYS A 1 117 ? 26.172 3.209 -2.579 1.00 89.25 117 LYS A O 1
ATOM 943 N N . HIS A 1 118 ? 23.992 2.961 -3.049 1.00 86.38 118 HIS A N 1
ATOM 944 C CA . HIS A 1 118 ? 23.758 1.891 -2.088 1.00 86.38 118 HIS A CA 1
ATOM 945 C C . HIS A 1 118 ? 23.703 0.490 -2.714 1.00 86.38 118 HIS A C 1
ATOM 947 O O . HIS A 1 118 ? 23.475 -0.480 -1.985 1.00 86.38 118 HIS A O 1
ATOM 953 N N . ASN A 1 119 ? 23.925 0.371 -4.030 1.00 88.44 119 ASN A N 1
ATOM 954 C CA . ASN A 1 119 ? 23.841 -0.879 -4.792 1.00 88.44 119 ASN A CA 1
ATOM 955 C C . ASN A 1 119 ? 22.562 -1.666 -4.454 1.00 88.44 119 ASN A C 1
ATOM 957 O O . ASN A 1 119 ? 22.597 -2.832 -4.032 1.00 88.44 119 ASN A O 1
ATOM 961 N N . ILE A 1 120 ? 21.424 -0.978 -4.549 1.00 86.81 120 ILE A N 1
ATOM 962 C CA . ILE A 1 120 ? 20.120 -1.549 -4.220 1.00 86.81 120 ILE A CA 1
ATOM 963 C C . ILE A 1 120 ? 19.750 -2.570 -5.285 1.00 86.81 120 ILE A C 1
ATOM 965 O O . ILE A 1 120 ? 19.754 -2.283 -6.477 1.00 86.81 120 ILE A O 1
ATOM 969 N N . LYS A 1 121 ? 19.441 -3.784 -4.832 1.00 82.06 121 LYS A N 1
ATOM 970 C CA . LYS A 1 121 ? 19.046 -4.902 -5.685 1.00 82.06 121 LYS A CA 1
ATOM 971 C C . LYS A 1 121 ? 17.637 -5.359 -5.320 1.00 82.06 121 LYS A C 1
ATOM 973 O O . LYS A 1 121 ? 17.289 -5.278 -4.135 1.00 82.06 121 LYS A O 1
ATOM 978 N N . PRO A 1 122 ? 16.873 -5.891 -6.291 1.00 76.75 122 PRO A N 1
ATOM 979 C CA . PRO A 1 122 ? 15.589 -6.522 -6.023 1.00 76.75 122 PRO A CA 1
ATOM 980 C C . PRO A 1 122 ? 15.734 -7.589 -4.940 1.00 76.75 122 PRO A C 1
ATOM 982 O O . PRO A 1 122 ? 16.655 -8.410 -4.978 1.00 76.75 122 PRO A O 1
ATOM 985 N N . LEU A 1 123 ? 14.831 -7.575 -3.964 1.00 78.94 123 LEU A N 1
ATOM 986 C CA . LEU A 1 123 ? 14.803 -8.587 -2.913 1.00 78.94 123 LEU A CA 1
ATOM 987 C C . LEU A 1 123 ? 13.875 -9.717 -3.337 1.00 78.94 123 LEU A C 1
ATOM 989 O O . LEU A 1 123 ? 12.659 -9.595 -3.222 1.00 78.94 123 LEU A O 1
ATOM 993 N N . GLY A 1 124 ? 14.467 -10.812 -3.805 1.00 72.69 124 GLY A N 1
ATOM 994 C CA . GLY A 1 124 ? 13.775 -12.084 -3.963 1.00 72.69 124 GLY A CA 1
ATOM 995 C C . GLY A 1 124 ? 13.867 -12.903 -2.679 1.00 72.69 124 GLY A C 1
ATOM 996 O O . GLY A 1 124 ? 14.938 -13.010 -2.082 1.00 72.69 124 GLY A O 1
ATOM 997 N N . TYR A 1 125 ? 12.752 -13.484 -2.256 1.00 73.62 125 TYR A N 1
ATOM 998 C CA . TYR A 1 125 ? 12.723 -14.500 -1.210 1.00 73.62 125 TYR A CA 1
ATOM 999 C C . TYR A 1 125 ? 11.599 -15.488 -1.486 1.00 73.62 125 TYR A C 1
ATOM 1001 O O . TYR A 1 125 ? 10.543 -15.124 -2.005 1.00 73.62 125 TYR A O 1
ATOM 1009 N N . GLU A 1 126 ? 11.843 -16.746 -1.136 1.00 68.38 126 GLU A N 1
ATOM 1010 C CA . GLU A 1 126 ? 10.844 -17.796 -1.263 1.00 68.38 126 GLU A CA 1
ATOM 1011 C C . GLU A 1 126 ? 9.752 -17.595 -0.216 1.00 68.38 126 GLU A C 1
ATOM 1013 O O . GLU A 1 126 ? 10.008 -17.550 0.990 1.00 68.38 126 GLU A O 1
ATOM 1018 N N . MET A 1 127 ? 8.515 -17.472 -0.687 1.00 67.88 127 MET A N 1
ATOM 1019 C CA . MET A 1 127 ? 7.341 -17.503 0.173 1.00 67.88 127 MET A CA 1
ATOM 1020 C C . MET A 1 127 ? 6.721 -18.892 0.088 1.00 67.88 127 MET A C 1
ATOM 1022 O O . MET A 1 127 ? 6.511 -19.428 -0.999 1.00 67.88 127 MET A O 1
ATOM 1026 N N . SER A 1 128 ? 6.441 -19.491 1.243 1.00 67.75 128 SER A N 1
ATOM 1027 C CA . SER A 1 128 ? 5.799 -20.806 1.289 1.00 67.75 128 SER A CA 1
ATOM 1028 C C . SER A 1 128 ? 4.366 -20.719 0.770 1.00 67.75 128 SER A C 1
ATOM 1030 O O . SER A 1 128 ? 3.683 -19.721 0.981 1.00 67.75 128 SER A O 1
ATOM 1032 N N . LYS A 1 129 ? 3.877 -21.778 0.125 1.00 70.25 129 LYS A N 1
ATOM 1033 C CA . LYS A 1 129 ? 2.464 -21.904 -0.246 1.00 70.25 129 LYS A CA 1
ATOM 1034 C C . LYS A 1 129 ? 1.714 -22.635 0.865 1.00 70.25 129 LYS A C 1
ATOM 1036 O O . LYS A 1 129 ? 2.230 -23.607 1.410 1.00 70.25 129 LYS A O 1
ATOM 1041 N N . GLY A 1 130 ? 0.498 -22.188 1.179 1.00 66.31 130 GLY A N 1
ATOM 1042 C CA . GLY A 1 130 ? -0.357 -22.885 2.137 1.00 66.31 130 GLY A CA 1
ATOM 1043 C C . GLY A 1 130 ? -0.660 -24.312 1.672 1.00 66.31 130 GLY A C 1
ATOM 1044 O O . GLY A 1 130 ? -0.934 -24.543 0.490 1.00 66.31 130 GLY A O 1
ATOM 1045 N N . THR A 1 131 ? -0.603 -25.271 2.596 1.00 68.94 131 THR A N 1
ATOM 1046 C CA . THR A 1 131 ? -0.941 -26.669 2.310 1.00 68.94 131 THR A CA 1
ATOM 1047 C C . THR A 1 131 ? -2.429 -26.778 1.961 1.00 68.94 131 THR A C 1
ATOM 1049 O O . THR A 1 131 ? -3.256 -26.243 2.705 1.00 68.94 131 THR A O 1
ATOM 1052 N N . PRO A 1 132 ? -2.802 -27.459 0.860 1.00 69.31 132 PRO A N 1
ATOM 1053 C CA . PRO A 1 132 ? -4.199 -27.733 0.553 1.00 69.31 132 PRO A CA 1
ATOM 1054 C C . PRO A 1 132 ? -4.871 -28.464 1.714 1.00 69.31 132 PRO A C 1
ATOM 1056 O O . PRO A 1 132 ? -4.304 -29.393 2.287 1.00 69.31 132 PRO A O 1
ATOM 1059 N N . VAL A 1 133 ? -6.084 -28.043 2.052 1.00 67.00 133 VAL A N 1
ATOM 1060 C CA . VAL A 1 133 ? -6.854 -28.620 3.152 1.00 67.00 133 VAL A CA 1
ATOM 1061 C C . VAL A 1 133 ? -8.084 -29.358 2.638 1.00 67.00 133 VAL A C 1
ATOM 1063 O O . VAL A 1 133 ? -8.793 -28.867 1.764 1.00 67.00 133 VAL A O 1
ATOM 1066 N N . ASN A 1 134 ? -8.351 -30.533 3.214 1.00 68.88 134 ASN A N 1
ATOM 1067 C CA . ASN A 1 134 ? -9.416 -31.440 2.766 1.00 68.88 134 ASN A CA 1
ATOM 1068 C C . ASN A 1 134 ? -10.814 -31.088 3.318 1.00 68.88 134 ASN A C 1
ATOM 1070 O O . ASN A 1 134 ? -11.812 -31.592 2.814 1.00 68.88 134 ASN A O 1
ATOM 1074 N N . SER A 1 135 ? -10.904 -30.233 4.345 1.00 72.69 135 SER A N 1
ATOM 1075 C CA . SER A 1 135 ? -12.154 -29.897 5.045 1.00 72.69 135 SER A CA 1
ATOM 1076 C C . SER A 1 135 ? -12.279 -28.388 5.262 1.00 72.69 135 SER A C 1
ATOM 1078 O O . SER A 1 135 ? -11.413 -27.759 5.873 1.00 72.69 135 SER A O 1
ATOM 1080 N N . ILE A 1 136 ? -13.371 -27.799 4.762 1.00 68.56 136 ILE A N 1
ATOM 1081 C CA . ILE A 1 136 ? -13.644 -26.353 4.830 1.00 68.56 136 ILE A CA 1
ATOM 1082 C C . ILE A 1 136 ? -14.090 -25.935 6.240 1.00 68.56 136 ILE A C 1
ATOM 1084 O O . ILE A 1 136 ? -13.665 -24.893 6.739 1.00 68.56 136 ILE A O 1
ATOM 1088 N N . LYS A 1 137 ? -14.932 -26.738 6.908 1.00 64.25 137 LYS A N 1
ATOM 1089 C CA . LYS A 1 137 ? -15.556 -26.363 8.191 1.00 64.25 137 LYS A CA 1
ATOM 1090 C C . LYS A 1 137 ? -14.544 -26.230 9.331 1.00 64.25 137 LYS A C 1
ATOM 1092 O O . LYS A 1 137 ? -14.601 -25.250 10.067 1.00 64.25 137 LYS A O 1
ATOM 1097 N N . GLU A 1 138 ? -13.611 -27.169 9.453 1.00 63.69 138 GLU A N 1
ATOM 1098 C CA . GLU A 1 138 ? -12.613 -27.163 10.535 1.00 63.69 138 GLU A CA 1
ATOM 1099 C C . GLU A 1 138 ? -11.538 -26.091 10.305 1.00 63.69 138 GLU A C 1
ATOM 1101 O O . GLU A 1 138 ? -11.155 -25.382 11.234 1.00 63.69 138 GLU A O 1
ATOM 1106 N N . ASN A 1 139 ? -11.131 -25.881 9.048 1.00 70.44 139 ASN A N 1
ATOM 1107 C CA . ASN A 1 139 ? -10.093 -24.903 8.716 1.00 70.44 139 ASN A CA 1
ATOM 1108 C C . ASN A 1 139 ? -10.571 -23.454 8.727 1.00 70.44 139 ASN A C 1
ATOM 1110 O O . ASN A 1 139 ? -9.749 -22.561 8.897 1.00 70.44 139 ASN A O 1
ATOM 1114 N N . THR A 1 140 ? -11.872 -23.190 8.576 1.00 74.31 140 THR A N 1
ATOM 1115 C CA . THR A 1 140 ? -12.385 -21.809 8.561 1.00 74.31 140 THR A CA 1
ATOM 1116 C C . THR A 1 140 ? -12.081 -21.094 9.878 1.00 74.31 140 THR A C 1
ATOM 1118 O O . THR A 1 140 ? -11.601 -19.962 9.870 1.00 74.31 140 THR A O 1
ATOM 1121 N N . TYR A 1 141 ? -12.301 -21.755 11.019 1.00 73.94 141 TYR A N 1
ATOM 1122 C CA . TYR A 1 141 ? -12.026 -21.153 12.324 1.00 73.94 141 TYR A CA 1
ATOM 1123 C C . TYR A 1 141 ? -10.529 -20.894 12.529 1.00 73.94 141 TYR A C 1
ATOM 1125 O O . TYR A 1 141 ? -10.141 -19.813 12.976 1.00 73.94 141 TYR A O 1
ATOM 1133 N N . GLU A 1 142 ? -9.679 -21.854 12.164 1.00 75.06 142 GLU A N 1
ATOM 1134 C CA . GLU A 1 142 ? -8.229 -21.723 12.297 1.00 75.06 142 GLU A CA 1
ATOM 1135 C C . GLU A 1 142 ? -7.664 -20.651 11.353 1.00 75.06 142 GLU A C 1
ATOM 1137 O O . GLU A 1 142 ? -6.858 -19.823 11.778 1.00 75.06 142 GLU A O 1
ATOM 1142 N N . ALA A 1 143 ? -8.131 -20.603 10.105 1.00 71.44 143 ALA A N 1
ATOM 1143 C CA . ALA A 1 143 ? -7.744 -19.600 9.117 1.00 71.44 143 ALA A CA 1
ATOM 1144 C C . ALA A 1 143 ? -8.126 -18.183 9.561 1.00 71.44 143 ALA A C 1
ATOM 1146 O O . ALA A 1 143 ? -7.283 -17.289 9.530 1.00 71.44 143 ALA A O 1
ATOM 1147 N N . ILE A 1 144 ? -9.353 -17.986 10.056 1.00 74.62 144 ILE A N 1
ATOM 1148 C CA . ILE A 1 144 ? -9.796 -16.703 10.618 1.00 74.62 144 ILE A CA 1
ATOM 1149 C C . ILE A 1 144 ? -8.936 -16.327 11.833 1.00 74.62 144 ILE A C 1
ATOM 1151 O O . ILE A 1 144 ? -8.416 -15.213 11.898 1.00 74.62 144 ILE A O 1
ATOM 1155 N N . THR A 1 145 ? -8.732 -17.257 12.771 1.00 78.88 145 THR A N 1
ATOM 1156 C CA . THR A 1 145 ? -7.891 -17.024 13.960 1.00 78.88 145 THR A CA 1
ATOM 1157 C C . THR A 1 145 ? -6.480 -16.580 13.567 1.00 78.88 145 THR A C 1
ATOM 1159 O O . THR A 1 145 ? -5.948 -15.619 14.126 1.00 78.88 145 THR A O 1
ATOM 1162 N N . LYS A 1 146 ? -5.876 -17.237 12.571 1.00 75.62 146 LYS A N 1
ATOM 1163 C CA . LYS A 1 146 ? -4.536 -16.894 12.087 1.00 75.62 146 LYS A CA 1
ATOM 1164 C C . LYS A 1 146 ? -4.510 -15.570 11.324 1.00 75.62 146 LYS A C 1
ATOM 1166 O O . LYS A 1 146 ? -3.590 -14.788 11.562 1.00 75.62 146 LYS A O 1
ATOM 1171 N N . ALA A 1 147 ? -5.518 -15.262 10.509 1.00 71.12 147 ALA A N 1
ATOM 1172 C CA . ALA A 1 147 ? -5.629 -13.979 9.810 1.00 71.12 147 ALA A CA 1
ATOM 1173 C C . ALA A 1 147 ? -5.661 -12.789 10.788 1.00 71.12 147 ALA A C 1
ATOM 1175 O O . ALA A 1 147 ? -4.931 -11.817 10.602 1.00 71.12 147 ALA A O 1
ATOM 1176 N N . PHE A 1 148 ? -6.414 -12.898 11.888 1.00 73.38 148 PHE A N 1
ATOM 1177 C CA . PHE A 1 148 ? -6.459 -11.864 12.932 1.00 73.38 148 PHE A CA 1
ATOM 1178 C C . PHE A 1 148 ? -5.208 -11.808 13.826 1.00 73.38 148 PHE A C 1
ATOM 1180 O O . PHE A 1 148 ? -5.060 -10.875 14.612 1.00 73.38 148 PHE A O 1
ATOM 1187 N N . SER A 1 149 ? -4.285 -12.768 13.704 1.00 73.19 149 SER A N 1
ATOM 1188 C CA . SER A 1 149 ? -3.000 -12.755 14.418 1.00 73.19 149 SER A CA 1
ATOM 1189 C C . SER A 1 149 ? -1.890 -11.993 13.683 1.00 73.19 149 SER A C 1
ATOM 1191 O O . SER A 1 149 ? -0.767 -11.928 14.187 1.00 73.19 149 SER A O 1
ATOM 1193 N N . ALA A 1 150 ? -2.150 -11.485 12.473 1.00 69.81 150 ALA A N 1
ATOM 1194 C CA . ALA A 1 150 ? -1.163 -10.763 11.672 1.00 69.81 150 ALA A CA 1
ATOM 1195 C C . ALA A 1 150 ? -0.779 -9.425 12.322 1.00 69.81 150 ALA A C 1
ATOM 1197 O O . ALA A 1 150 ? -1.644 -8.660 12.746 1.00 69.81 150 ALA A O 1
ATOM 1198 N N . ASN A 1 151 ? 0.521 -9.120 12.393 1.00 76.88 151 ASN A N 1
ATOM 1199 C CA . ASN A 1 151 ? 1.024 -7.907 13.056 1.00 76.88 151 ASN A CA 1
ATOM 1200 C C . ASN A 1 151 ? 1.865 -7.020 12.125 1.00 76.88 151 ASN A C 1
ATOM 1202 O O . ASN A 1 151 ? 2.995 -6.630 12.431 1.00 76.88 151 ASN A O 1
ATOM 1206 N N . ILE A 1 152 ? 1.272 -6.666 10.984 1.00 82.62 152 ILE A N 1
ATOM 1207 C CA . ILE A 1 152 ? 1.862 -5.789 9.956 1.00 82.62 152 ILE A CA 1
ATOM 1208 C C . ILE A 1 152 ? 2.229 -4.414 10.549 1.00 82.62 152 ILE A C 1
ATOM 1210 O O . ILE A 1 152 ? 3.266 -3.829 10.229 1.00 82.62 152 ILE A O 1
ATOM 1214 N N . GLY A 1 153 ? 1.401 -3.902 11.468 1.00 84.69 153 GLY A N 1
ATOM 1215 C CA . GLY A 1 153 ? 1.581 -2.581 12.072 1.00 84.69 153 GLY A CA 1
ATOM 1216 C C . GLY A 1 153 ? 2.872 -2.447 12.882 1.00 84.69 153 GLY A C 1
ATOM 1217 O O . GLY A 1 153 ? 3.569 -1.441 12.754 1.00 84.69 153 GLY A O 1
ATOM 1218 N N . ALA A 1 154 ? 3.239 -3.457 13.678 1.00 86.19 154 ALA A N 1
ATOM 1219 C CA . ALA A 1 154 ? 4.454 -3.395 14.491 1.00 86.19 154 ALA A CA 1
ATOM 1220 C C . ALA A 1 154 ? 5.732 -3.356 13.637 1.00 86.19 154 ALA A C 1
ATOM 1222 O O . ALA A 1 154 ? 6.650 -2.591 13.936 1.00 86.19 154 ALA A O 1
ATOM 1223 N N . ILE A 1 155 ? 5.788 -4.148 12.561 1.00 88.38 155 ILE A N 1
ATOM 1224 C CA . ILE A 1 155 ? 6.941 -4.175 11.649 1.00 88.38 155 ILE A CA 1
ATOM 1225 C C . ILE A 1 155 ? 7.011 -2.870 10.852 1.00 88.38 155 ILE A C 1
ATOM 1227 O O . ILE A 1 155 ? 8.074 -2.255 10.774 1.00 88.38 155 ILE A O 1
ATOM 1231 N N . SER A 1 156 ? 5.872 -2.393 10.347 1.00 88.31 156 SER A N 1
ATOM 1232 C CA . SER A 1 156 ? 5.791 -1.119 9.624 1.00 88.31 156 SER A CA 1
ATOM 1233 C C . SER A 1 156 ? 6.248 0.060 10.490 1.00 88.31 156 SER A C 1
ATOM 1235 O O . SER A 1 156 ? 7.016 0.901 10.030 1.00 88.31 156 SER A O 1
ATOM 1237 N N . ASN A 1 157 ? 5.879 0.092 11.774 1.00 91.38 157 ASN A N 1
ATOM 1238 C CA . ASN A 1 157 ? 6.359 1.122 12.698 1.00 91.38 157 ASN A CA 1
ATOM 1239 C C . ASN A 1 157 ? 7.889 1.098 12.841 1.00 91.38 157 ASN A C 1
ATOM 1241 O O . ASN A 1 157 ? 8.509 2.158 12.847 1.00 91.38 157 ASN A O 1
ATOM 1245 N N . ARG A 1 158 ? 8.524 -0.079 12.895 1.00 93.12 158 ARG A N 1
ATOM 1246 C CA . ARG A 1 158 ? 9.996 -0.177 12.924 1.00 93.12 158 ARG A CA 1
ATOM 1247 C C . ARG A 1 158 ? 10.643 0.395 11.670 1.00 93.12 158 ARG A C 1
ATOM 1249 O O . ARG A 1 158 ? 11.632 1.107 11.790 1.00 93.12 158 ARG A O 1
ATOM 1256 N N . ILE A 1 159 ? 10.065 0.145 10.494 1.00 92.50 159 ILE A N 1
ATOM 1257 C CA . ILE A 1 159 ? 10.534 0.747 9.235 1.00 92.50 159 ILE A CA 1
ATOM 1258 C C . ILE A 1 159 ? 10.517 2.275 9.361 1.00 92.50 159 ILE A C 1
ATOM 1260 O O . ILE A 1 159 ? 11.516 2.930 9.069 1.00 92.50 159 ILE A O 1
ATOM 1264 N N . THR A 1 160 ? 9.430 2.846 9.891 1.00 91.88 160 THR A N 1
ATOM 1265 C CA . THR A 1 160 ? 9.340 4.305 10.069 1.00 91.88 160 THR A CA 1
ATOM 1266 C C . THR A 1 160 ? 10.372 4.869 11.047 1.00 91.88 160 THR A C 1
ATOM 1268 O O . THR A 1 160 ? 10.854 5.973 10.821 1.00 91.88 160 THR A O 1
ATOM 1271 N N . LYS A 1 161 ? 10.763 4.115 12.085 1.00 92.69 161 LYS A N 1
ATOM 1272 C CA . LYS A 1 161 ? 11.829 4.523 13.016 1.00 92.69 161 LYS A CA 1
ATOM 1273 C C . LYS A 1 161 ? 13.185 4.609 12.319 1.00 92.69 161 LYS A C 1
ATOM 1275 O O . LYS A 1 161 ? 13.907 5.573 12.535 1.00 92.69 161 LYS A O 1
ATOM 1280 N N . VAL A 1 162 ? 13.506 3.648 11.446 1.00 92.12 162 VAL A N 1
ATOM 1281 C CA . VAL A 1 162 ? 14.761 3.668 10.672 1.00 92.12 162 VAL A CA 1
ATOM 1282 C C . VAL A 1 162 ? 14.828 4.900 9.762 1.00 92.12 162 VAL A C 1
ATOM 1284 O O . VAL A 1 162 ? 15.862 5.554 9.707 1.00 92.12 162 VAL A O 1
ATOM 1287 N N . PHE A 1 163 ? 13.724 5.270 9.107 1.00 90.50 163 PHE A N 1
ATOM 1288 C CA . PHE A 1 163 ? 13.662 6.461 8.244 1.00 90.50 163 PHE A CA 1
ATOM 1289 C C . PHE A 1 163 ? 13.613 7.806 8.993 1.00 90.50 163 PHE A C 1
ATOM 1291 O O . PHE A 1 163 ? 13.760 8.854 8.366 1.00 90.50 163 PHE A O 1
ATOM 1298 N N . ASN A 1 164 ? 13.382 7.798 10.308 1.00 91.94 164 ASN A N 1
ATOM 1299 C CA . ASN A 1 164 ? 13.275 9.006 11.134 1.00 91.94 164 ASN A CA 1
ATOM 1300 C C . ASN A 1 164 ? 14.569 9.347 11.885 1.00 91.94 164 ASN A C 1
ATOM 1302 O O . ASN A 1 164 ? 14.564 10.227 12.747 1.00 91.94 164 ASN A O 1
ATOM 1306 N N . LYS A 1 165 ? 15.665 8.659 11.562 1.00 89.00 165 LYS A N 1
ATOM 1307 C CA . LYS A 1 165 ? 17.009 9.010 12.023 1.00 89.00 165 LYS A CA 1
ATOM 1308 C C . LYS A 1 165 ? 17.461 10.337 11.416 1.00 89.00 165 LYS A C 1
ATOM 1310 O O . LYS A 1 165 ? 17.072 10.670 10.293 1.00 89.00 165 LYS A O 1
ATOM 1315 N N . GLU A 1 166 ? 18.234 11.104 12.177 1.00 87.56 166 GLU A N 1
ATOM 1316 C CA . GLU A 1 166 ? 18.814 12.362 11.692 1.00 87.56 166 GLU A CA 1
ATOM 1317 C C . GLU A 1 166 ? 19.995 12.110 10.758 1.00 87.56 166 GLU A C 1
ATOM 1319 O O . GLU A 1 166 ? 20.188 12.847 9.789 1.00 87.56 166 GLU A O 1
ATOM 1324 N N . GLU A 1 167 ? 20.748 11.048 11.032 1.00 86.56 167 GLU A N 1
ATOM 1325 C CA . GLU A 1 167 ? 21.897 10.626 10.249 1.00 86.56 167 GLU A CA 1
ATOM 1326 C C . GLU A 1 167 ? 21.488 10.104 8.864 1.00 86.56 167 GLU A C 1
ATOM 1328 O O . GLU A 1 167 ? 20.357 9.663 8.628 1.00 86.56 167 GLU A O 1
ATOM 1333 N N . GLU A 1 168 ? 22.433 10.135 7.919 1.00 84.06 168 GLU A N 1
ATOM 1334 C CA . GLU A 1 168 ? 22.224 9.495 6.622 1.00 84.06 168 GLU A CA 1
ATOM 1335 C C . GLU A 1 168 ? 22.025 7.982 6.783 1.00 84.06 168 GLU A C 1
ATOM 1337 O O . GLU A 1 168 ? 22.646 7.336 7.621 1.00 84.06 168 GLU A O 1
ATOM 1342 N N . ILE A 1 169 ? 21.184 7.398 5.925 1.00 86.38 169 ILE A N 1
ATOM 1343 C CA . ILE A 1 169 ? 20.983 5.947 5.880 1.00 86.38 169 ILE A CA 1
ATOM 1344 C C . ILE A 1 169 ? 22.293 5.258 5.490 1.00 86.38 169 ILE A C 1
ATOM 1346 O O . ILE A 1 169 ? 22.807 5.444 4.381 1.00 86.38 169 ILE A O 1
ATOM 1350 N N . GLU A 1 170 ? 22.782 4.385 6.367 1.00 89.06 170 GLU A N 1
ATOM 1351 C CA . GLU A 1 170 ? 24.008 3.627 6.148 1.00 89.06 170 GLU A CA 1
ATOM 1352 C C . GLU A 1 170 ? 23.741 2.180 5.707 1.00 89.06 170 GLU A C 1
ATOM 1354 O O . GLU A 1 170 ? 22.620 1.661 5.722 1.00 89.06 170 GLU A O 1
ATOM 1359 N N . ALA A 1 171 ? 24.811 1.455 5.365 1.00 88.12 171 ALA A N 1
ATOM 1360 C CA . ALA A 1 171 ? 24.741 0.038 5.001 1.00 88.12 171 ALA A CA 1
ATOM 1361 C C . ALA A 1 171 ? 24.057 -0.828 6.077 1.00 88.12 171 ALA A C 1
ATOM 1363 O O . ALA A 1 171 ? 23.405 -1.830 5.763 1.00 88.12 171 ALA A O 1
ATOM 1364 N N . ARG A 1 172 ? 24.203 -0.449 7.351 1.00 88.88 172 ARG A N 1
ATOM 1365 C CA . ARG A 1 172 ? 23.588 -1.136 8.487 1.00 88.88 172 ARG A CA 1
ATOM 1366 C C . ARG A 1 172 ? 22.064 -0.976 8.497 1.00 88.88 172 ARG A C 1
ATOM 1368 O O . ARG A 1 172 ? 21.365 -1.970 8.699 1.00 88.88 172 ARG A O 1
ATOM 1375 N N . ASP A 1 173 ? 21.566 0.225 8.224 1.00 90.69 173 ASP A N 1
ATOM 1376 C CA . ASP A 1 173 ? 20.133 0.522 8.131 1.00 90.69 173 ASP A CA 1
ATOM 1377 C C . ASP A 1 173 ? 19.504 -0.167 6.930 1.00 90.69 173 ASP A C 1
ATOM 1379 O O . ASP A 1 173 ? 18.426 -0.745 7.025 1.00 90.69 173 ASP A O 1
ATOM 1383 N N . ILE A 1 174 ? 20.221 -0.211 5.809 1.00 90.94 174 ILE A N 1
ATOM 1384 C CA . ILE A 1 174 ? 19.769 -0.924 4.614 1.00 90.94 174 ILE A CA 1
ATOM 1385 C C . ILE A 1 174 ? 19.565 -2.410 4.918 1.00 90.94 174 ILE A C 1
ATOM 1387 O O . ILE A 1 174 ? 18.572 -2.990 4.482 1.00 90.94 174 ILE A O 1
ATOM 1391 N N . LYS A 1 175 ? 20.469 -3.039 5.681 1.00 90.69 175 LYS A N 1
ATOM 1392 C CA . LYS A 1 175 ? 20.298 -4.433 6.128 1.00 90.69 175 LYS A CA 1
ATOM 1393 C C . LYS A 1 175 ? 19.070 -4.599 7.029 1.00 90.69 175 LYS A C 1
ATOM 1395 O O . LYS A 1 175 ? 18.370 -5.603 6.899 1.00 90.69 175 LYS A O 1
ATOM 1400 N N . ASP A 1 176 ? 18.780 -3.624 7.887 1.00 91.94 176 ASP A N 1
ATOM 1401 C CA . ASP A 1 176 ? 17.578 -3.642 8.729 1.00 91.94 176 ASP A CA 1
ATOM 1402 C C . ASP A 1 176 ? 16.305 -3.503 7.913 1.00 91.94 176 ASP A C 1
ATOM 1404 O O . ASP A 1 176 ? 15.378 -4.286 8.096 1.00 91.94 176 ASP A O 1
ATOM 1408 N N . LEU A 1 177 ? 16.278 -2.575 6.961 1.00 91.81 177 LEU A N 1
ATOM 1409 C CA . LEU A 1 177 ? 15.146 -2.393 6.063 1.00 91.81 177 LEU A CA 1
ATOM 1410 C C . LEU A 1 177 ? 14.903 -3.641 5.202 1.00 91.81 177 LEU A C 1
ATOM 1412 O O . LEU A 1 177 ? 13.752 -4.025 5.018 1.00 91.81 177 LEU A O 1
ATOM 1416 N N . LYS A 1 178 ? 15.958 -4.335 4.745 1.00 90.19 178 LYS A N 1
ATOM 1417 C CA . LYS A 1 178 ? 15.833 -5.632 4.049 1.00 90.19 178 LYS A CA 1
ATOM 1418 C C . LYS A 1 178 ? 15.143 -6.682 4.926 1.00 90.19 178 LYS A C 1
ATOM 1420 O O . LYS A 1 178 ? 14.197 -7.328 4.479 1.00 90.19 178 LYS A O 1
ATOM 1425 N N . LEU A 1 179 ? 15.593 -6.829 6.175 1.00 89.69 179 LEU A N 1
ATOM 1426 C CA . LEU A 1 179 ? 14.998 -7.755 7.143 1.00 89.69 179 LEU A CA 1
ATOM 1427 C C . LEU A 1 179 ? 13.541 -7.383 7.451 1.00 89.69 179 LEU A C 1
ATOM 1429 O O . LEU A 1 179 ? 12.671 -8.250 7.459 1.00 89.69 179 LEU A O 1
ATOM 1433 N N . LEU A 1 180 ? 13.262 -6.102 7.687 1.00 91.50 180 LEU A N 1
ATOM 1434 C CA . LEU A 1 180 ? 11.919 -5.621 7.992 1.00 91.50 180 LEU A CA 1
ATOM 1435 C C . LEU A 1 180 ? 10.970 -5.788 6.799 1.00 91.50 180 LEU A C 1
ATOM 1437 O O . LEU A 1 180 ? 9.855 -6.255 7.011 1.00 91.50 180 LEU A O 1
ATOM 1441 N N . LYS A 1 181 ? 11.403 -5.498 5.560 1.00 89.25 181 LYS A N 1
ATOM 1442 C CA . LYS A 1 181 ? 10.616 -5.759 4.338 1.00 89.25 181 LYS A CA 1
ATOM 1443 C C . LYS A 1 181 ? 10.255 -7.240 4.237 1.00 89.25 181 LYS A C 1
ATOM 1445 O O . LYS A 1 181 ? 9.092 -7.571 4.033 1.00 89.25 181 LYS A O 1
ATOM 1450 N N . TYR A 1 182 ? 11.239 -8.121 4.425 1.00 87.00 182 TYR A N 1
ATOM 1451 C CA . TYR A 1 182 ? 11.040 -9.570 4.384 1.00 87.00 182 TYR A CA 1
ATOM 1452 C C . TYR A 1 182 ? 10.007 -10.046 5.414 1.00 87.00 182 TYR A C 1
ATOM 1454 O O . TYR A 1 182 ? 9.076 -10.771 5.069 1.00 87.00 182 TYR A O 1
ATOM 1462 N N . LEU A 1 183 ? 10.130 -9.598 6.667 1.00 87.50 183 LEU A N 1
ATOM 1463 C CA . LEU A 1 183 ? 9.180 -9.948 7.725 1.00 87.50 183 LEU A CA 1
ATOM 1464 C C . LEU A 1 183 ? 7.786 -9.353 7.465 1.00 87.50 183 LEU A C 1
ATOM 1466 O O . LEU A 1 183 ? 6.785 -10.019 7.712 1.00 87.50 183 LEU A O 1
ATOM 1470 N N . ASN A 1 184 ? 7.703 -8.119 6.958 1.00 88.62 184 ASN A N 1
ATOM 1471 C CA . ASN A 1 184 ? 6.422 -7.461 6.703 1.00 88.62 184 ASN A CA 1
ATOM 1472 C C . ASN A 1 184 ? 5.649 -8.141 5.568 1.00 88.62 184 ASN A C 1
ATOM 1474 O O . ASN A 1 184 ? 4.448 -8.355 5.700 1.00 88.62 184 ASN A O 1
ATOM 1478 N N . ASN A 1 185 ? 6.331 -8.525 4.486 1.00 84.56 185 ASN A N 1
ATOM 1479 C CA . ASN A 1 185 ? 5.690 -9.209 3.362 1.00 84.56 185 ASN A CA 1
ATOM 1480 C C . ASN A 1 185 ? 5.194 -10.610 3.747 1.00 84.56 185 ASN A C 1
ATOM 1482 O O . ASN A 1 185 ? 4.106 -10.995 3.329 1.00 84.56 185 ASN A O 1
ATOM 1486 N N . GLN A 1 186 ? 5.894 -11.323 4.637 1.00 82.81 186 GLN A N 1
ATOM 1487 C CA . GLN A 1 186 ? 5.355 -12.560 5.215 1.00 82.81 186 GLN A CA 1
ATOM 1488 C C . GLN A 1 186 ? 4.088 -12.331 6.038 1.00 82.81 186 GLN A C 1
ATOM 1490 O O . GLN A 1 186 ? 3.166 -13.131 5.949 1.00 82.81 186 GLN A O 1
ATOM 1495 N N . GLU A 1 187 ? 4.020 -11.262 6.840 1.00 83.88 187 GLU A N 1
ATOM 1496 C CA . GLU A 1 187 ? 2.810 -10.951 7.614 1.00 83.88 187 GLU A CA 1
ATOM 1497 C C . GLU A 1 187 ? 1.630 -10.560 6.713 1.00 83.88 187 GLU A C 1
ATOM 1499 O O . GLU A 1 187 ? 0.496 -10.927 7.016 1.00 83.88 187 GLU A O 1
ATOM 1504 N N . ILE A 1 188 ? 1.886 -9.861 5.600 1.00 80.94 188 ILE A N 1
ATOM 1505 C CA . ILE A 1 188 ? 0.864 -9.513 4.598 1.00 80.94 188 ILE A CA 1
ATOM 1506 C C . ILE A 1 188 ? 0.282 -10.781 3.967 1.00 80.94 188 ILE A C 1
ATOM 1508 O O . ILE A 1 188 ? -0.938 -10.949 3.923 1.00 80.94 188 ILE A O 1
ATOM 1512 N N . ASP A 1 189 ? 1.142 -11.700 3.533 1.00 78.62 189 ASP A N 1
ATOM 1513 C CA . ASP A 1 189 ? 0.713 -12.940 2.890 1.00 78.62 189 ASP A CA 1
ATOM 1514 C C . ASP A 1 189 ? 0.442 -14.080 3.878 1.00 78.62 189 ASP A C 1
ATOM 1516 O O . ASP A 1 189 ? 0.110 -15.194 3.465 1.00 78.62 189 ASP A O 1
ATOM 1520 N N . TYR A 1 190 ? 0.511 -13.836 5.190 1.00 79.50 190 TYR A N 1
ATOM 1521 C CA . TYR A 1 190 ? 0.326 -14.877 6.202 1.00 79.50 190 TYR A CA 1
ATOM 1522 C C . TYR A 1 190 ? -1.051 -15.530 6.112 1.00 79.50 190 TYR A C 1
ATOM 1524 O O . TYR A 1 190 ? -1.166 -16.748 6.213 1.00 79.50 190 TYR A O 1
ATOM 1532 N N . ALA A 1 191 ? -2.098 -14.744 5.851 1.00 71.56 191 ALA A N 1
ATOM 1533 C CA . ALA A 1 191 ? -3.450 -15.276 5.689 1.00 71.56 191 ALA A CA 1
ATOM 1534 C C . ALA A 1 191 ? -3.573 -16.241 4.490 1.00 71.56 191 ALA A C 1
ATOM 1536 O O . ALA A 1 191 ? -4.436 -17.115 4.500 1.00 71.56 191 ALA A O 1
ATOM 1537 N N . LYS A 1 192 ? -2.708 -16.104 3.473 1.00 74.56 192 LYS A N 1
ATOM 1538 C CA . LYS A 1 192 ? -2.688 -16.955 2.268 1.00 74.56 192 LYS A CA 1
ATOM 1539 C C . LYS A 1 192 ? -1.724 -18.135 2.399 1.00 74.56 192 LYS A C 1
ATOM 1541 O O . LYS A 1 192 ? -1.991 -19.225 1.899 1.00 74.56 192 LYS A O 1
ATOM 1546 N N . THR A 1 193 ? -0.580 -17.907 3.033 1.00 76.00 193 THR A N 1
ATOM 1547 C CA . THR A 1 193 ? 0.541 -18.855 3.087 1.00 76.00 193 THR A CA 1
ATOM 1548 C C . THR A 1 193 ? 0.542 -19.688 4.360 1.00 76.00 193 THR A C 1
ATOM 1550 O O . THR A 1 193 ? 1.091 -20.786 4.373 1.00 76.00 193 THR A O 1
ATOM 1553 N N . MET A 1 194 ? -0.071 -19.177 5.433 1.00 73.06 194 MET A N 1
ATOM 1554 C CA . MET A 1 194 ? -0.046 -19.734 6.790 1.00 73.06 194 MET A CA 1
ATOM 1555 C C . MET A 1 194 ? 1.376 -19.959 7.321 1.00 73.06 194 MET A C 1
ATOM 1557 O O . MET A 1 194 ? 1.583 -20.711 8.276 1.00 73.06 194 MET A O 1
ATOM 1561 N N . TYR A 1 195 ? 2.354 -19.278 6.722 1.00 76.12 195 TYR A N 1
ATOM 1562 C CA . TYR A 1 195 ? 3.769 -19.454 6.984 1.00 76.12 195 TYR A CA 1
ATOM 1563 C C . TYR A 1 195 ? 4.385 -18.183 7.557 1.00 76.12 195 TYR A C 1
ATOM 1565 O O . TYR A 1 195 ? 4.230 -17.091 7.018 1.00 76.12 195 TYR A O 1
ATOM 1573 N N . ARG A 1 196 ? 5.135 -18.355 8.643 1.00 75.88 196 ARG A N 1
ATOM 1574 C CA . ARG A 1 196 ? 6.009 -17.340 9.229 1.00 75.88 196 ARG A CA 1
ATOM 1575 C C . ARG A 1 196 ? 7.367 -17.966 9.431 1.00 75.88 196 ARG A C 1
ATOM 1577 O O . ARG A 1 196 ? 7.456 -19.077 9.962 1.00 75.88 196 ARG A O 1
ATOM 1584 N N . VAL A 1 197 ? 8.419 -17.221 9.126 1.00 70.44 197 VAL A N 1
ATOM 1585 C CA . VAL A 1 197 ? 9.743 -17.568 9.624 1.00 70.44 197 VAL A CA 1
ATOM 1586 C C . VAL A 1 197 ? 9.683 -17.539 11.150 1.00 70.44 197 VAL A C 1
ATOM 1588 O O . VAL A 1 197 ? 9.311 -16.517 11.739 1.00 70.44 197 VAL A O 1
ATOM 1591 N N . PRO A 1 198 ? 10.036 -18.639 11.831 1.00 66.00 198 PRO A N 1
ATOM 1592 C CA . PRO A 1 198 ? 10.079 -18.635 13.277 1.00 66.00 198 PRO A CA 1
ATOM 1593 C C . PRO A 1 198 ? 11.137 -17.627 13.733 1.00 66.00 198 PRO A C 1
ATOM 1595 O O . PRO A 1 198 ? 12.336 -17.851 13.574 1.00 66.00 198 PRO A O 1
ATOM 1598 N N . ILE A 1 199 ? 10.705 -16.536 14.376 1.00 65.62 199 ILE A N 1
ATOM 1599 C CA . ILE A 1 199 ? 11.580 -15.560 15.053 1.00 65.62 199 ILE A CA 1
ATOM 1600 C C . ILE A 1 199 ? 12.133 -16.189 16.349 1.00 65.62 199 ILE A C 1
ATOM 1602 O O . ILE A 1 199 ? 12.004 -15.646 17.444 1.00 65.62 199 ILE A O 1
ATOM 1606 N N . LYS A 1 200 ? 12.677 -17.405 16.272 1.00 60.28 200 LYS A N 1
ATOM 1607 C CA . LYS A 1 200 ? 13.398 -18.073 17.364 1.00 60.28 200 LYS A CA 1
ATOM 1608 C C . LYS A 1 200 ? 14.895 -17.790 17.301 1.00 60.28 200 LYS A C 1
ATOM 1610 O O . LYS A 1 200 ? 15.596 -18.053 18.273 1.00 60.28 200 LYS A O 1
ATOM 1615 N N . ASP A 1 201 ? 15.362 -17.194 16.209 1.00 67.75 201 ASP A N 1
ATOM 1616 C CA . ASP A 1 201 ? 16.742 -16.766 16.077 1.00 67.75 201 ASP A CA 1
ATOM 1617 C C . ASP A 1 201 ? 17.033 -15.605 17.047 1.00 67.75 201 ASP A C 1
ATOM 1619 O O . ASP A 1 201 ? 16.498 -14.494 16.925 1.00 67.75 201 ASP A O 1
ATOM 1623 N N . LYS A 1 202 ? 17.880 -15.882 18.047 1.00 78.56 202 LYS A N 1
ATOM 1624 C CA . LYS A 1 202 ? 18.351 -14.892 19.025 1.00 78.56 202 LYS A CA 1
ATOM 1625 C C . LYS A 1 202 ? 18.970 -13.676 18.326 1.00 78.56 202 LYS A C 1
ATOM 1627 O O . LYS A 1 202 ? 18.829 -12.562 18.834 1.00 78.56 202 LYS A O 1
ATOM 1632 N N . VAL A 1 203 ? 19.591 -13.865 17.160 1.00 80.06 203 VAL A N 1
ATOM 1633 C CA . VAL A 1 203 ? 20.203 -12.800 16.357 1.00 80.06 203 VAL A CA 1
ATOM 1634 C C . VAL A 1 203 ? 19.138 -11.842 15.833 1.00 80.06 203 VAL A C 1
ATOM 1636 O O . VAL A 1 203 ? 19.261 -10.634 16.032 1.00 80.06 203 VAL A O 1
ATOM 1639 N N . ILE A 1 204 ? 18.049 -12.359 15.252 1.00 82.19 204 ILE A N 1
ATOM 1640 C CA . ILE A 1 204 ? 16.948 -11.531 14.733 1.00 82.19 204 ILE A CA 1
ATOM 1641 C C . ILE A 1 204 ? 16.273 -10.764 15.873 1.00 82.19 204 ILE A C 1
ATOM 1643 O O . ILE A 1 204 ? 16.054 -9.560 15.753 1.00 82.19 204 ILE A O 1
ATOM 1647 N N . LYS A 1 205 ? 15.997 -11.412 17.014 1.00 84.00 205 LYS A N 1
ATOM 1648 C CA . LYS A 1 205 ? 15.407 -10.722 18.179 1.00 84.00 205 LYS A CA 1
ATOM 1649 C C . LYS A 1 205 ? 16.298 -9.593 18.693 1.00 84.00 205 LYS A C 1
ATOM 1651 O O . LYS A 1 205 ? 15.806 -8.488 18.920 1.00 84.00 205 LYS A O 1
ATOM 1656 N N . LYS A 1 206 ? 17.601 -9.854 18.846 1.00 85.50 206 LYS A N 1
ATOM 1657 C CA . LYS A 1 206 ? 18.581 -8.841 19.265 1.00 85.50 206 LYS A CA 1
ATOM 1658 C C . LYS A 1 206 ? 18.624 -7.688 18.263 1.00 85.50 206 LYS A C 1
ATOM 1660 O O . LYS A 1 206 ? 18.643 -6.527 18.666 1.00 85.50 206 LYS A O 1
ATOM 1665 N N . ARG A 1 207 ? 18.567 -7.998 16.965 1.00 87.75 207 ARG A N 1
ATOM 1666 C CA . ARG A 1 207 ? 18.565 -6.990 15.905 1.00 87.75 207 ARG A CA 1
ATOM 1667 C C . ARG A 1 207 ? 17.319 -6.112 15.941 1.00 87.75 207 ARG A C 1
ATOM 1669 O O . ARG A 1 207 ? 17.454 -4.895 15.973 1.00 87.75 207 ARG A O 1
ATOM 1676 N N . LEU A 1 208 ? 16.130 -6.706 16.018 1.00 88.44 208 LEU A N 1
ATOM 1677 C CA . LEU A 1 208 ? 14.870 -5.965 16.128 1.00 88.44 208 LEU A CA 1
ATOM 1678 C C . LEU A 1 208 ? 14.839 -5.090 17.388 1.00 88.44 208 LEU A C 1
ATOM 1680 O O . LEU A 1 208 ? 14.443 -3.932 17.316 1.00 88.44 208 LEU A O 1
ATOM 1684 N N . SER A 1 209 ? 15.344 -5.599 18.516 1.00 87.56 209 SER A N 1
ATOM 1685 C CA . SER A 1 209 ? 15.469 -4.804 19.742 1.00 87.56 209 SER A CA 1
ATOM 1686 C C . SER A 1 209 ? 16.406 -3.604 19.580 1.00 87.56 209 SER A C 1
ATOM 1688 O O . SER A 1 209 ? 16.146 -2.581 20.201 1.00 87.56 209 SER A O 1
ATOM 1690 N N . SER A 1 210 ? 17.468 -3.710 18.772 1.00 87.38 210 SER A N 1
ATOM 1691 C CA . SER A 1 210 ? 18.378 -2.585 18.493 1.00 87.38 210 SER A CA 1
ATOM 1692 C C . SER A 1 210 ? 17.765 -1.496 17.607 1.00 87.38 210 SER A C 1
ATOM 1694 O O . SER A 1 210 ? 18.297 -0.400 17.550 1.00 87.38 210 SER A O 1
ATOM 1696 N N . ILE A 1 211 ? 16.666 -1.798 16.907 1.00 89.19 211 ILE A N 1
ATOM 1697 C CA . ILE A 1 211 ? 15.904 -0.823 16.107 1.00 89.19 211 ILE A CA 1
ATOM 1698 C C . ILE A 1 211 ? 14.849 -0.125 16.973 1.00 89.19 211 ILE A C 1
ATOM 1700 O O . ILE A 1 211 ? 14.443 0.996 16.689 1.00 89.19 211 ILE A O 1
ATOM 1704 N N . ASP A 1 212 ? 14.372 -0.796 18.022 1.00 89.19 212 ASP A N 1
ATOM 1705 C CA . ASP A 1 212 ? 13.341 -0.266 18.913 1.00 89.19 212 ASP A CA 1
ATOM 1706 C C . ASP A 1 212 ? 13.896 0.568 20.069 1.00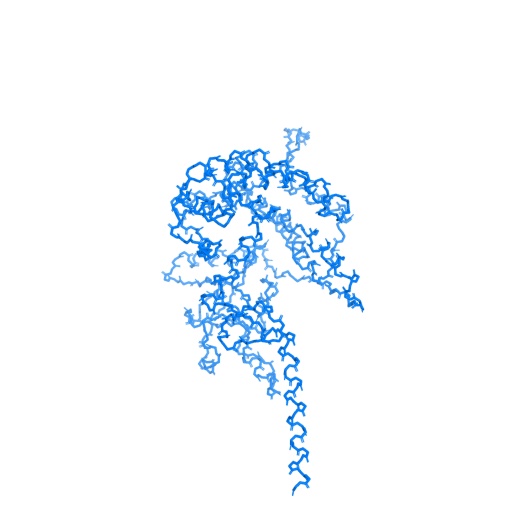 89.19 212 ASP A C 1
ATOM 1708 O O . ASP A 1 212 ? 13.105 1.210 20.758 1.00 89.19 212 ASP A O 1
ATOM 1712 N N . ARG A 1 213 ? 15.210 0.536 20.313 1.00 88.62 213 ARG A N 1
ATOM 1713 C CA . ARG A 1 213 ? 15.824 1.105 21.514 1.00 88.62 213 ARG A CA 1
ATOM 1714 C C . ARG A 1 213 ? 17.094 1.878 21.200 1.00 88.62 213 ARG A C 1
ATOM 1716 O O . ARG A 1 213 ? 17.926 1.386 20.443 1.00 88.62 213 ARG A O 1
ATOM 1723 N N . ASN A 1 214 ? 17.257 3.011 21.871 1.00 83.31 214 ASN A N 1
ATOM 1724 C CA . ASN A 1 214 ? 18.520 3.733 21.958 1.00 83.31 214 ASN A CA 1
ATOM 1725 C C . ASN A 1 214 ? 19.183 3.437 23.303 1.00 83.31 214 ASN A C 1
ATOM 1727 O O . ASN A 1 214 ? 18.509 3.289 24.322 1.00 83.31 214 ASN A O 1
ATOM 1731 N N . VAL A 1 215 ? 20.508 3.322 23.276 1.00 83.69 215 VAL A N 1
ATOM 1732 C CA . VAL A 1 215 ? 21.342 3.092 24.457 1.00 83.69 215 VAL A CA 1
ATOM 1733 C C . VAL A 1 215 ? 22.126 4.371 24.705 1.00 83.69 215 VAL A C 1
ATOM 1735 O O . VAL A 1 215 ? 22.936 4.754 23.863 1.00 83.69 215 VAL A O 1
ATOM 1738 N N . ILE A 1 216 ? 21.859 5.022 25.830 1.00 82.56 216 ILE A N 1
ATOM 1739 C CA . ILE A 1 216 ? 22.564 6.217 26.288 1.00 82.56 216 ILE A CA 1
ATOM 1740 C C . ILE A 1 216 ? 23.773 5.752 27.092 1.00 82.56 216 ILE A C 1
ATOM 1742 O O . ILE A 1 216 ? 23.647 4.885 27.962 1.00 82.56 216 ILE A O 1
ATOM 1746 N N . LYS A 1 217 ? 24.940 6.301 26.761 1.00 87.56 217 LYS A N 1
ATOM 1747 C CA . LYS A 1 217 ? 26.215 5.973 27.392 1.00 87.56 217 LYS A CA 1
ATOM 1748 C C . LYS A 1 217 ? 26.886 7.226 27.940 1.00 87.56 217 LYS A C 1
ATOM 1750 O O . LYS A 1 217 ? 26.634 8.303 27.403 1.00 87.56 217 LYS A O 1
ATOM 1755 N N . ASP A 1 218 ? 27.699 7.073 28.979 1.00 87.19 218 ASP A N 1
ATOM 1756 C CA . ASP A 1 218 ? 28.571 8.141 29.482 1.00 87.19 218 ASP A CA 1
ATOM 1757 C C . ASP A 1 218 ? 29.825 8.308 28.609 1.00 87.19 218 ASP A C 1
ATOM 1759 O O . ASP A 1 218 ? 29.978 7.651 27.571 1.00 87.19 218 ASP A O 1
ATOM 1763 N N . GLU A 1 219 ? 30.697 9.238 29.006 1.00 86.44 219 GLU A N 1
ATOM 1764 C CA . GLU A 1 219 ? 31.950 9.547 28.310 1.00 86.44 219 GLU A CA 1
ATOM 1765 C C . GLU A 1 219 ? 32.917 8.350 28.327 1.00 86.44 219 GLU A C 1
ATOM 1767 O O . GLU A 1 219 ? 33.688 8.154 27.384 1.00 86.44 219 GLU A O 1
ATOM 1772 N N . GLU A 1 220 ? 32.819 7.500 29.349 1.00 86.19 220 GLU A N 1
ATOM 1773 C CA . GLU A 1 220 ? 33.574 6.261 29.520 1.00 86.19 220 GLU A CA 1
ATOM 1774 C C . GLU A 1 220 ? 32.986 5.073 28.728 1.00 86.19 220 GLU A C 1
ATOM 1776 O O . GLU A 1 220 ? 33.645 4.044 28.552 1.00 86.19 220 GLU A O 1
ATOM 1781 N N . GLY A 1 221 ? 31.777 5.219 28.174 1.00 83.44 221 GLY A N 1
ATOM 1782 C CA . GLY A 1 221 ? 31.110 4.237 27.320 1.00 83.44 221 GLY A CA 1
ATOM 1783 C C . GLY A 1 221 ? 30.222 3.226 28.057 1.00 83.44 221 GLY A C 1
ATOM 1784 O O . GLY A 1 221 ? 29.706 2.295 27.404 1.00 83.44 221 GLY A O 1
ATOM 1785 N N . GLU A 1 222 ? 30.012 3.410 29.359 1.00 84.44 222 GLU A N 1
ATOM 1786 C CA . GLU A 1 222 ? 29.116 2.628 30.206 1.00 84.44 222 GLU A CA 1
ATOM 1787 C C . GLU A 1 222 ? 27.655 2.996 29.954 1.00 84.44 222 GLU A C 1
ATOM 1789 O O . GLU A 1 222 ? 27.309 4.119 29.598 1.00 84.44 222 GLU A O 1
ATOM 1794 N N . VAL A 1 223 ? 26.765 2.009 30.064 1.00 86.12 223 VAL A N 1
ATOM 1795 C CA . VAL A 1 223 ? 25.344 2.197 29.744 1.00 86.12 223 VAL A CA 1
ATOM 1796 C C . VAL A 1 223 ? 24.632 2.874 30.909 1.00 86.12 223 VAL A C 1
ATOM 1798 O O . VAL A 1 223 ? 24.421 2.251 31.947 1.00 86.12 223 VAL A O 1
ATOM 1801 N N . ILE A 1 224 ? 24.179 4.107 30.690 1.00 88.44 224 ILE A N 1
ATOM 1802 C CA . ILE A 1 224 ? 23.405 4.882 31.667 1.00 88.44 224 ILE A CA 1
ATOM 1803 C C . ILE A 1 224 ? 21.920 4.518 31.577 1.00 88.44 224 ILE A C 1
ATOM 1805 O O . ILE A 1 224 ? 21.264 4.267 32.585 1.00 88.44 224 ILE A O 1
ATOM 1809 N N . GLU A 1 225 ? 21.371 4.482 30.360 1.00 88.81 225 GLU A N 1
ATOM 1810 C CA . GLU A 1 225 ? 19.932 4.313 30.152 1.00 88.81 225 GLU A CA 1
ATOM 1811 C C . GLU A 1 225 ? 19.624 3.617 28.820 1.00 88.81 225 GLU A C 1
ATOM 1813 O O . GLU A 1 225 ? 20.348 3.746 27.830 1.00 88.81 225 GLU A O 1
ATOM 1818 N N . ILE A 1 226 ? 18.516 2.872 28.776 1.00 85.44 226 ILE A N 1
ATOM 1819 C CA . ILE A 1 226 ? 17.972 2.295 27.545 1.00 85.44 226 ILE A CA 1
ATOM 1820 C C . ILE A 1 226 ? 16.553 2.816 27.344 1.00 85.44 226 ILE A C 1
ATOM 1822 O O . ILE A 1 226 ? 15.628 2.413 28.051 1.00 85.44 226 ILE A O 1
ATOM 1826 N N . ILE A 1 227 ? 16.371 3.649 26.324 1.00 86.50 227 ILE A N 1
ATOM 1827 C CA . ILE A 1 227 ? 15.085 4.268 25.997 1.00 86.50 227 ILE A CA 1
ATOM 1828 C C . ILE A 1 227 ? 14.454 3.606 24.772 1.00 86.50 227 ILE A C 1
ATOM 1830 O O . ILE A 1 227 ? 15.144 3.185 23.841 1.00 86.50 227 ILE A O 1
ATOM 1834 N N . ASN A 1 228 ? 13.123 3.506 24.751 1.00 88.69 228 ASN A N 1
ATOM 1835 C CA . ASN A 1 228 ? 12.404 3.039 23.567 1.00 88.69 228 ASN A CA 1
ATOM 1836 C C . ASN A 1 228 ? 12.264 4.186 22.563 1.00 88.69 228 ASN A C 1
ATOM 1838 O O . ASN A 1 228 ? 11.713 5.232 22.897 1.00 88.69 228 ASN A O 1
ATOM 1842 N N . ILE A 1 229 ? 12.673 3.941 21.321 1.00 90.12 229 ILE A N 1
ATOM 1843 C CA . ILE A 1 229 ? 12.490 4.876 20.211 1.00 90.12 229 ILE A CA 1
ATOM 1844 C C . ILE A 1 229 ? 11.001 4.923 19.874 1.00 90.12 229 ILE A C 1
ATOM 1846 O O . ILE A 1 229 ? 10.378 3.883 19.591 1.00 90.12 229 ILE A O 1
ATOM 1850 N N . LYS A 1 230 ? 10.421 6.119 19.910 1.00 92.50 230 LYS A N 1
ATOM 1851 C CA . LYS A 1 230 ? 9.024 6.376 19.567 1.00 92.50 230 LYS A CA 1
ATOM 1852 C C . LYS A 1 230 ? 8.854 6.408 18.049 1.00 92.50 230 LYS A C 1
ATOM 1854 O O . LYS A 1 230 ? 9.799 6.315 17.270 1.00 92.50 230 LYS A O 1
ATOM 1859 N N . VAL A 1 231 ? 7.606 6.433 17.599 1.00 93.00 231 VAL A N 1
ATOM 1860 C CA . VAL A 1 231 ? 7.313 6.563 16.164 1.00 93.00 231 VAL A CA 1
ATOM 1861 C C . VAL A 1 231 ? 7.465 8.023 15.718 1.00 93.00 231 VAL A C 1
ATOM 1863 O O . VAL A 1 231 ? 7.381 8.916 16.560 1.00 93.00 231 VAL A O 1
ATOM 1866 N N . PRO A 1 232 ? 7.658 8.291 14.418 1.00 93.25 232 PRO A N 1
ATOM 1867 C CA . PRO A 1 232 ? 7.911 9.644 13.923 1.00 93.25 232 PRO A CA 1
ATOM 1868 C C . PRO A 1 232 ? 6.798 10.646 14.240 1.00 93.25 232 PRO A C 1
ATOM 1870 O O . PRO A 1 232 ? 5.618 10.285 14.273 1.00 93.25 232 PRO A O 1
ATOM 1873 N N . HIS A 1 233 ? 7.160 11.925 14.352 1.00 92.00 233 HIS A N 1
ATOM 1874 C CA . HIS A 1 233 ? 6.248 13.007 14.732 1.00 92.00 233 HIS A CA 1
ATOM 1875 C C . HIS A 1 233 ? 4.977 13.097 13.866 1.00 92.00 233 HIS A C 1
ATOM 1877 O O . HIS A 1 233 ? 3.885 13.371 14.366 1.00 92.00 233 HIS A O 1
ATOM 1883 N N . PHE A 1 234 ? 5.077 12.801 12.563 1.00 88.25 234 PHE A N 1
ATOM 1884 C CA . PHE A 1 234 ? 3.935 12.878 11.641 1.00 88.25 234 PHE A CA 1
ATOM 1885 C C . PHE A 1 234 ? 2.786 11.911 11.993 1.00 88.25 234 PHE A C 1
ATOM 1887 O O . PHE A 1 234 ? 1.669 12.073 11.493 1.00 88.25 234 PHE A O 1
ATOM 1894 N N . PHE A 1 235 ? 3.010 10.922 12.867 1.00 89.00 235 PHE A N 1
ATOM 1895 C CA . PHE A 1 235 ? 1.956 10.029 13.356 1.00 89.00 235 PHE A CA 1
ATOM 1896 C C . PHE A 1 235 ? 0.879 10.759 14.171 1.00 89.00 235 PHE A C 1
ATOM 1898 O O . PHE A 1 235 ? -0.225 10.226 14.301 1.00 89.00 235 PHE A O 1
ATOM 1905 N N . ILE A 1 236 ? 1.144 11.976 14.659 1.00 86.25 236 ILE A N 1
ATOM 1906 C CA . ILE A 1 236 ? 0.099 12.848 15.213 1.00 86.25 236 ILE A CA 1
ATOM 1907 C C . ILE A 1 236 ? -0.978 13.102 14.151 1.00 86.25 236 ILE A C 1
ATOM 1909 O O . ILE A 1 236 ? -2.160 12.915 14.419 1.00 86.25 236 ILE A O 1
ATOM 1913 N N . ALA A 1 237 ? -0.573 13.445 12.924 1.00 81.75 237 ALA A N 1
ATOM 1914 C CA . ALA A 1 237 ? -1.493 13.714 11.821 1.00 81.75 237 ALA A CA 1
ATOM 1915 C C . ALA A 1 237 ? -2.029 12.429 11.165 1.00 81.75 237 ALA A C 1
ATOM 1917 O O . ALA A 1 237 ? -3.203 12.347 10.820 1.00 81.75 237 ALA A O 1
ATOM 1918 N N . ALA A 1 238 ? -1.184 11.407 10.987 1.00 80.00 238 ALA A N 1
ATOM 1919 C CA . ALA A 1 238 ? -1.557 10.206 10.232 1.00 80.00 238 ALA A CA 1
ATOM 1920 C C . ALA A 1 238 ? -2.304 9.140 11.056 1.00 80.00 238 ALA A C 1
ATOM 1922 O O . ALA A 1 238 ? -2.978 8.279 10.484 1.00 80.00 238 ALA A O 1
ATOM 1923 N N . LYS A 1 239 ? -2.131 9.133 12.385 1.00 80.56 239 LYS A N 1
ATOM 1924 C CA . LYS A 1 239 ? -2.622 8.077 13.289 1.00 80.56 239 LYS A CA 1
ATOM 1925 C C . LYS A 1 239 ? -3.241 8.618 14.583 1.00 80.56 239 LYS A C 1
ATOM 1927 O O . LYS A 1 239 ? -3.538 7.813 15.461 1.00 80.56 239 LYS A O 1
ATOM 1932 N N . ASN A 1 240 ? -3.448 9.934 14.699 1.00 80.62 240 ASN A N 1
ATOM 1933 C CA . ASN A 1 240 ? -4.012 10.594 15.884 1.00 80.62 240 ASN A CA 1
ATOM 1934 C C . ASN A 1 240 ? -3.261 10.271 17.190 1.00 80.62 240 ASN A C 1
ATOM 1936 O O . ASN A 1 240 ? -3.873 10.175 18.253 1.00 80.62 240 ASN A O 1
ATOM 1940 N N . LYS A 1 241 ? -1.939 10.065 17.116 1.00 84.69 241 LYS A N 1
ATOM 1941 C CA . LYS A 1 241 ? -1.106 9.889 18.313 1.00 84.69 241 LYS A CA 1
ATOM 1942 C C . LYS A 1 241 ? -0.954 11.200 19.078 1.00 84.69 241 LYS A C 1
ATOM 1944 O O . LYS A 1 241 ? -0.994 12.278 18.483 1.00 84.69 241 LYS A O 1
ATOM 1949 N N . LYS A 1 242 ? -0.745 11.112 20.390 1.00 89.69 242 LYS A N 1
ATOM 1950 C CA . LYS A 1 242 ? -0.420 12.278 21.221 1.00 89.69 242 LYS A CA 1
ATOM 1951 C C . LYS A 1 242 ? 1.054 12.661 21.077 1.00 89.69 242 LYS A C 1
ATOM 1953 O O . LYS A 1 242 ? 1.881 11.847 20.671 1.00 89.69 242 LYS A O 1
ATOM 1958 N N . LYS A 1 243 ? 1.387 13.906 21.435 1.00 88.94 243 LYS A N 1
ATOM 1959 C CA . LYS A 1 243 ? 2.759 14.440 21.358 1.00 88.94 243 LYS A CA 1
ATOM 1960 C C . LYS A 1 243 ? 3.761 13.631 22.188 1.00 88.94 243 LYS A C 1
ATOM 1962 O O . LYS A 1 243 ? 4.893 13.461 21.763 1.00 88.94 243 LYS A O 1
ATOM 1967 N N . ASP A 1 244 ? 3.339 13.101 23.329 1.00 91.00 244 ASP A N 1
ATOM 1968 C CA . ASP A 1 244 ? 4.153 12.268 24.217 1.00 91.00 244 ASP A CA 1
ATOM 1969 C C . ASP A 1 244 ? 4.360 10.834 23.693 1.00 91.00 244 ASP A C 1
ATOM 1971 O O . ASP A 1 244 ? 5.281 10.146 24.135 1.00 91.00 244 ASP A O 1
ATOM 1975 N N . GLU A 1 245 ? 3.570 10.387 22.712 1.00 87.88 245 GLU A N 1
ATOM 1976 C CA . GLU A 1 245 ? 3.659 9.051 22.103 1.00 87.88 245 GLU A CA 1
ATOM 1977 C C . GLU A 1 245 ? 4.521 8.996 20.829 1.00 87.88 245 GLU A C 1
ATOM 1979 O O . GLU A 1 245 ? 4.653 7.926 20.218 1.00 87.88 245 GLU A O 1
ATOM 1984 N N . VAL A 1 246 ? 5.066 10.134 20.397 1.00 92.12 246 VAL A N 1
ATOM 1985 C CA . VAL A 1 246 ? 5.877 10.276 19.181 1.00 92.12 246 VAL A CA 1
ATOM 1986 C C . VAL A 1 246 ? 7.233 10.902 19.496 1.00 92.12 246 VAL A C 1
ATOM 1988 O O . VAL A 1 246 ? 7.420 11.486 20.562 1.00 92.12 246 VAL A O 1
ATOM 1991 N N . GLU A 1 247 ? 8.178 10.760 18.572 1.00 91.94 247 GLU A N 1
ATOM 1992 C CA . GLU A 1 247 ? 9.438 11.501 18.608 1.00 91.94 247 GLU A CA 1
ATOM 1993 C C . GLU A 1 247 ? 9.196 13.001 18.403 1.00 91.94 247 GLU A C 1
ATOM 1995 O O . GLU A 1 247 ? 8.256 13.426 17.711 1.00 91.94 247 GLU A O 1
ATOM 2000 N N . GLU A 1 248 ? 10.069 13.809 18.997 1.00 91.44 248 GLU A N 1
ATOM 2001 C CA . GLU A 1 248 ? 10.110 15.241 18.727 1.00 91.44 248 GLU A CA 1
ATOM 2002 C C . GLU A 1 248 ? 10.531 15.511 17.275 1.00 91.44 248 GLU A C 1
ATOM 2004 O O . GLU A 1 248 ? 11.057 14.642 16.571 1.00 91.44 248 GLU A O 1
ATOM 2009 N N . LEU A 1 249 ? 10.239 16.720 16.790 1.00 90.62 249 LEU A N 1
ATOM 2010 C CA . LEU A 1 249 ? 10.704 17.125 15.468 1.00 90.62 249 LEU A CA 1
ATOM 2011 C C . LEU A 1 249 ? 12.228 17.197 15.473 1.00 90.62 249 LEU A C 1
ATOM 2013 O O . LEU A 1 249 ? 12.825 17.827 16.337 1.00 90.62 249 LEU A O 1
ATOM 2017 N N . ASN A 1 250 ? 12.825 16.572 14.470 1.00 88.94 250 ASN A N 1
ATOM 2018 C CA . ASN A 1 250 ? 14.266 16.438 14.333 1.00 88.94 250 ASN A CA 1
ATOM 2019 C C . ASN A 1 250 ? 14.709 16.767 12.898 1.00 88.94 250 ASN A C 1
ATOM 2021 O O . ASN A 1 250 ? 13.881 17.117 12.050 1.00 88.94 250 ASN A O 1
ATOM 2025 N N . ASN A 1 251 ? 15.999 16.643 12.583 1.00 88.88 251 ASN A N 1
ATOM 2026 C CA . ASN A 1 251 ? 16.494 16.939 11.232 1.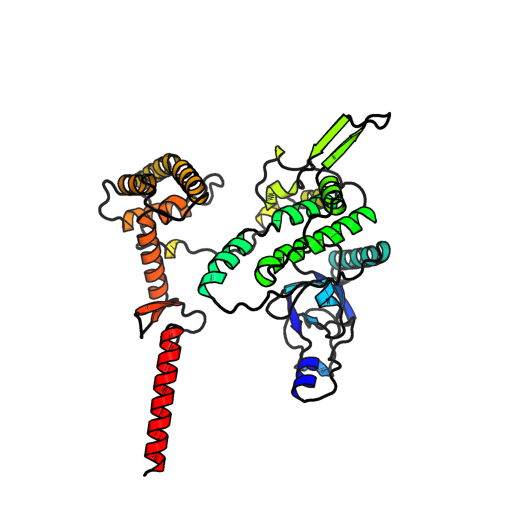00 88.88 251 ASN A CA 1
ATOM 2027 C C . ASN A 1 251 ? 16.295 15.800 10.221 1.00 88.88 251 ASN A C 1
ATOM 2029 O O . ASN A 1 251 ? 16.746 15.922 9.077 1.00 88.88 251 ASN A O 1
ATOM 2033 N N . SER A 1 252 ? 15.611 14.712 10.595 1.00 90.56 252 SER A N 1
ATOM 2034 C CA . SER A 1 252 ? 15.365 13.579 9.699 1.00 90.56 252 SER A CA 1
ATOM 2035 C C . SER A 1 252 ? 14.561 13.974 8.462 1.00 90.56 252 SER A C 1
ATOM 2037 O O . SER A 1 252 ? 13.798 14.946 8.453 1.00 90.56 252 SER A O 1
ATOM 2039 N N . VAL A 1 253 ? 14.674 13.169 7.401 1.00 85.69 253 VAL A N 1
ATOM 2040 C CA . VAL A 1 253 ? 13.883 13.357 6.173 1.00 85.69 253 VAL A CA 1
ATOM 2041 C C . VAL A 1 253 ? 12.385 13.383 6.484 1.00 85.69 253 VAL A C 1
ATOM 2043 O O . VAL A 1 253 ? 11.677 14.239 5.960 1.00 85.69 253 VAL A O 1
ATOM 2046 N N . MET A 1 254 ? 11.910 12.495 7.360 1.00 88.44 254 MET A N 1
ATOM 2047 C CA . MET A 1 254 ? 10.500 12.410 7.751 1.00 88.44 254 MET A CA 1
ATOM 2048 C C . MET A 1 254 ? 10.005 13.703 8.405 1.00 88.44 254 MET A C 1
ATOM 2050 O O . MET A 1 254 ? 8.954 14.222 8.021 1.00 88.44 254 MET A O 1
ATOM 2054 N N . SER A 1 255 ? 10.779 14.257 9.340 1.00 89.88 255 SER A N 1
ATOM 2055 C CA . SER A 1 255 ? 10.459 15.525 10.002 1.00 89.88 255 SER A CA 1
ATOM 2056 C C . SER A 1 255 ? 10.502 16.704 9.032 1.00 89.88 255 SER A C 1
ATOM 2058 O O . SER A 1 255 ? 9.558 17.491 9.007 1.00 89.88 255 SER A O 1
ATOM 2060 N N . ARG A 1 256 ? 11.523 16.797 8.167 1.00 88.50 256 ARG A N 1
ATOM 2061 C CA . ARG A 1 256 ? 11.615 17.855 7.140 1.00 88.50 256 ARG A CA 1
ATOM 2062 C C . ARG A 1 256 ? 10.463 17.804 6.139 1.00 88.50 256 ARG A C 1
ATOM 2064 O O . ARG A 1 256 ? 9.929 18.837 5.749 1.00 88.50 256 ARG A O 1
ATOM 2071 N N . VAL A 1 257 ? 10.066 16.602 5.723 1.00 84.88 257 VAL A N 1
ATOM 2072 C CA . VAL A 1 257 ? 8.904 16.405 4.851 1.00 84.88 257 VAL A CA 1
ATOM 2073 C C . VAL A 1 257 ? 7.637 16.856 5.574 1.00 84.88 257 VAL A C 1
ATOM 2075 O O . VAL A 1 257 ? 6.891 17.664 5.027 1.00 84.88 257 VAL A O 1
ATOM 2078 N N . TYR A 1 258 ? 7.427 16.421 6.817 1.00 85.06 258 TYR A N 1
ATOM 2079 C CA . TYR A 1 258 ? 6.275 16.832 7.618 1.00 85.06 258 TYR A CA 1
ATOM 2080 C C . TYR A 1 258 ? 6.185 18.355 7.801 1.00 85.06 258 TYR A C 1
ATOM 2082 O O . TYR A 1 258 ? 5.112 18.919 7.606 1.00 85.06 258 TYR A O 1
ATOM 2090 N N . THR A 1 259 ? 7.294 19.031 8.116 1.00 85.81 259 THR A N 1
ATOM 2091 C CA . THR A 1 259 ? 7.319 20.492 8.308 1.00 85.81 259 THR A CA 1
ATOM 2092 C C . THR A 1 259 ? 7.183 21.272 7.003 1.00 85.81 259 THR A C 1
ATOM 2094 O O . THR A 1 259 ? 6.657 22.383 7.015 1.00 85.81 259 THR A O 1
ATOM 2097 N N . SER A 1 260 ? 7.600 20.698 5.868 1.00 81.69 260 SER A N 1
ATOM 2098 C CA . SER A 1 260 ? 7.428 21.323 4.548 1.00 81.69 260 SER A CA 1
ATOM 2099 C C . SER A 1 260 ? 5.962 21.415 4.105 1.00 81.69 260 SER A C 1
ATOM 2101 O O . SER A 1 260 ? 5.606 22.270 3.290 1.00 81.69 260 SER A O 1
ATOM 2103 N N . PHE A 1 261 ? 5.087 20.570 4.654 1.00 71.06 261 PHE A N 1
ATOM 2104 C CA . PHE A 1 261 ? 3.656 20.652 4.403 1.00 71.06 261 PHE A CA 1
ATOM 2105 C C . PHE A 1 261 ? 3.028 21.730 5.295 1.00 71.06 261 PHE A C 1
ATOM 2107 O O . PHE A 1 261 ? 2.899 21.572 6.506 1.00 71.06 261 PHE A O 1
ATOM 2114 N N . ASN A 1 262 ? 2.579 22.833 4.690 1.00 61.12 262 ASN A N 1
ATOM 2115 C CA . ASN A 1 262 ? 1.761 23.824 5.391 1.00 61.12 262 ASN A CA 1
ATOM 2116 C C . ASN A 1 262 ? 0.484 23.148 5.941 1.00 61.12 262 ASN A C 1
ATOM 2118 O O . ASN A 1 262 ? -0.133 22.355 5.228 1.00 61.12 262 ASN A O 1
ATOM 2122 N N . LYS A 1 263 ? 0.061 23.451 7.181 1.00 57.12 263 LYS A N 1
ATOM 2123 C CA . LYS A 1 263 ? -1.144 22.860 7.809 1.00 57.12 263 LYS A CA 1
ATOM 2124 C C . LYS A 1 263 ? -2.389 22.977 6.919 1.00 57.12 263 LYS A C 1
ATOM 2126 O O . LYS A 1 263 ? -3.174 22.038 6.858 1.00 57.12 263 LYS A O 1
ATOM 2131 N N . SER A 1 264 ? -2.509 24.064 6.152 1.00 54.62 264 SER A N 1
ATOM 2132 C CA . SER A 1 264 ? -3.588 24.277 5.174 1.00 54.62 264 SER A CA 1
ATOM 2133 C C . SER A 1 264 ? -3.622 23.254 4.026 1.00 54.62 264 SER A C 1
ATOM 2135 O O . SER A 1 264 ? -4.665 23.055 3.405 1.00 54.62 264 SER A O 1
ATOM 2137 N N . ASN A 1 265 ? -2.506 22.576 3.739 1.00 48.44 265 ASN A N 1
ATOM 2138 C CA . ASN A 1 265 ? -2.422 21.515 2.733 1.00 48.44 265 ASN A CA 1
ATOM 2139 C C . ASN A 1 265 ? -2.811 20.136 3.291 1.00 48.44 265 ASN A C 1
ATOM 2141 O O . ASN A 1 265 ? -3.204 19.271 2.509 1.00 48.44 265 ASN A O 1
ATOM 2145 N N . PHE A 1 266 ? -2.754 19.923 4.612 1.00 50.69 266 PHE A N 1
ATOM 2146 C CA . PHE A 1 266 ? -3.227 18.677 5.229 1.00 50.69 266 PHE A CA 1
ATOM 2147 C C . PHE A 1 266 ? -4.753 18.571 5.211 1.00 50.69 266 PHE A C 1
ATOM 2149 O O . PHE A 1 266 ? -5.269 17.487 4.953 1.00 50.69 266 PHE A O 1
ATOM 2156 N N . ASP A 1 267 ? -5.472 19.689 5.356 1.00 45.09 267 ASP A N 1
ATOM 2157 C CA . ASP A 1 267 ? -6.938 19.723 5.214 1.00 45.09 267 ASP A CA 1
ATOM 2158 C C . ASP A 1 267 ? -7.402 19.312 3.799 1.00 45.09 267 ASP A C 1
ATOM 2160 O O . ASP A 1 267 ? -8.541 18.891 3.602 1.00 45.09 267 ASP A O 1
ATOM 2164 N N . ARG A 1 268 ? -6.505 19.386 2.802 1.00 40.72 268 ARG A N 1
ATOM 2165 C CA . ARG A 1 268 ? -6.756 18.980 1.409 1.00 40.72 268 ARG A CA 1
ATOM 2166 C C . ARG A 1 268 ? -6.350 17.538 1.098 1.00 40.72 268 ARG A C 1
ATOM 2168 O O . ARG A 1 268 ? -6.760 17.014 0.064 1.00 40.72 268 ARG A O 1
ATOM 2175 N N . LEU A 1 269 ? -5.595 16.873 1.975 1.00 41.31 269 LEU A N 1
ATOM 2176 C CA . LEU A 1 269 ? -5.256 15.452 1.852 1.00 41.31 269 LEU A CA 1
ATOM 2177 C C . LEU A 1 269 ? -6.394 14.597 2.415 1.00 41.31 269 LEU A C 1
ATOM 2179 O O . LEU A 1 269 ? -6.249 13.864 3.391 1.00 41.31 269 LEU A O 1
ATOM 2183 N N . THR A 1 270 ? -7.556 14.682 1.777 1.00 41.44 270 THR A N 1
ATOM 2184 C CA . THR A 1 270 ? -8.602 13.688 1.982 1.00 41.44 270 THR A CA 1
ATOM 2185 C C . THR A 1 270 ? -8.293 12.509 1.066 1.00 41.44 270 THR A C 1
ATOM 2187 O O . THR A 1 270 ? -8.262 12.636 -0.156 1.00 41.44 270 THR A O 1
ATOM 2190 N N . PHE A 1 271 ? -8.052 11.325 1.638 1.00 40.50 271 PHE A N 1
ATOM 2191 C CA . PHE A 1 271 ? -8.332 10.102 0.887 1.00 40.50 271 PHE A CA 1
ATOM 2192 C C . PHE A 1 271 ? -9.778 10.243 0.426 1.00 40.50 271 PHE A C 1
ATOM 2194 O O . PHE A 1 271 ? -10.618 10.539 1.279 1.00 40.50 271 PHE A O 1
ATOM 2201 N N . SER A 1 272 ? -10.065 10.116 -0.874 1.00 40.53 272 SER A N 1
ATOM 2202 C CA . SER A 1 272 ? -11.433 10.213 -1.383 1.00 40.53 272 SER A CA 1
ATOM 2203 C C . SER A 1 272 ? -12.257 9.073 -0.783 1.00 40.53 272 SER A C 1
ATOM 2205 O O . SER A 1 272 ? -12.402 7.998 -1.358 1.00 40.53 272 SER A O 1
ATOM 2207 N N . ARG A 1 273 ? -12.745 9.278 0.435 1.00 47.53 273 ARG A N 1
ATOM 2208 C CA . ARG A 1 273 ? -13.845 8.522 0.988 1.00 47.53 273 ARG A CA 1
ATOM 2209 C C . ARG A 1 273 ? -15.023 9.002 0.172 1.00 47.53 273 ARG A C 1
ATOM 2211 O O . ARG A 1 273 ? -15.319 10.198 0.169 1.00 47.53 273 ARG A O 1
ATOM 2218 N N . GLU A 1 274 ? -15.624 8.097 -0.584 1.00 51.09 274 GLU A N 1
ATOM 2219 C CA . GLU A 1 274 ? -16.942 8.349 -1.146 1.00 51.09 274 GLU A CA 1
ATOM 2220 C C . GLU A 1 274 ? -17.818 8.952 -0.041 1.00 51.09 274 GLU A C 1
ATOM 2222 O O . GLU A 1 274 ? -17.733 8.550 1.126 1.00 51.09 274 GLU A O 1
ATOM 2227 N N . LYS A 1 275 ? -18.572 10.003 -0.373 1.00 60.91 275 LYS A N 1
ATOM 2228 C CA . LYS A 1 275 ? -19.433 10.660 0.608 1.00 60.91 275 LYS A CA 1
ATOM 2229 C C . LYS A 1 275 ? -20.495 9.645 1.025 1.00 60.91 275 LYS A C 1
ATOM 2231 O O . LYS A 1 275 ? -21.358 9.305 0.225 1.00 60.91 275 LYS A O 1
ATOM 2236 N N . PHE A 1 276 ? -20.396 9.142 2.253 1.00 72.38 276 PHE A N 1
ATOM 2237 C CA . PHE A 1 276 ? -21.411 8.267 2.824 1.00 72.38 276 PHE A CA 1
ATOM 2238 C C . PHE A 1 276 ? -22.714 9.054 2.979 1.00 72.38 276 PHE A C 1
ATOM 2240 O O . PHE A 1 276 ? -22.755 10.046 3.710 1.00 72.38 276 PHE A O 1
ATOM 2247 N N . ASP A 1 277 ? -23.756 8.625 2.273 1.00 82.50 277 ASP A N 1
ATOM 2248 C CA . ASP A 1 277 ? -25.093 9.199 2.376 1.00 82.50 277 ASP A CA 1
ATOM 2249 C C . ASP A 1 277 ? -25.833 8.567 3.561 1.00 82.50 277 ASP A C 1
ATOM 2251 O O . ASP A 1 277 ? -26.422 7.491 3.449 1.00 82.50 277 ASP A O 1
ATOM 2255 N N . TYR A 1 278 ? -25.785 9.239 4.713 1.00 87.25 278 TYR A N 1
ATOM 2256 C CA . TYR A 1 278 ? -26.408 8.757 5.946 1.00 87.25 278 TYR A CA 1
ATOM 2257 C C . TYR A 1 278 ? -27.936 8.664 5.858 1.00 87.25 278 TYR A C 1
ATOM 2259 O O . TYR A 1 278 ? -28.531 7.917 6.630 1.00 87.25 278 TYR A O 1
ATOM 2267 N N . THR A 1 279 ? -28.571 9.347 4.897 1.00 90.19 279 THR A N 1
ATOM 2268 C CA . THR A 1 279 ? -30.029 9.280 4.690 1.00 90.19 279 THR A CA 1
ATOM 2269 C C . THR A 1 279 ? -30.497 7.897 4.238 1.00 90.19 279 THR A C 1
ATOM 2271 O O . THR A 1 279 ? -31.690 7.615 4.249 1.00 90.19 279 THR A O 1
ATOM 2274 N N . LEU A 1 280 ? -29.569 7.017 3.842 1.00 89.56 280 LEU A N 1
ATOM 2275 C CA . LEU A 1 280 ? -29.850 5.601 3.609 1.00 89.56 280 LEU A CA 1
ATOM 2276 C C . LEU A 1 280 ? -30.220 4.853 4.895 1.00 89.56 280 LEU A C 1
ATOM 2278 O O . LEU A 1 280 ? -30.888 3.831 4.815 1.00 89.56 280 LEU A O 1
ATOM 2282 N N . LEU A 1 281 ? -29.799 5.344 6.060 1.00 92.38 281 LEU A N 1
ATOM 2283 C CA . LEU A 1 281 ? -30.086 4.732 7.358 1.00 92.38 281 LEU A CA 1
ATOM 2284 C C . LEU A 1 281 ? -31.406 5.217 7.979 1.00 92.38 281 LEU A C 1
ATOM 2286 O O . LEU A 1 281 ? -31.764 4.753 9.059 1.00 92.38 281 LEU A O 1
ATOM 2290 N N . MET A 1 282 ? -32.102 6.151 7.323 1.00 93.00 282 MET A N 1
ATOM 2291 C CA . MET A 1 282 ? -33.278 6.832 7.866 1.00 93.00 282 MET A CA 1
ATOM 2292 C C . MET A 1 282 ? -34.563 6.407 7.155 1.00 93.00 282 MET A C 1
ATOM 2294 O O . MET A 1 282 ? -34.539 6.164 5.942 1.00 93.00 282 MET A O 1
ATOM 2298 N N . GLN A 1 283 ? -35.677 6.357 7.880 1.00 94.31 283 GLN A N 1
ATOM 2299 C CA . GLN A 1 283 ? -37.006 6.157 7.308 1.00 94.31 283 GLN A CA 1
ATOM 2300 C C . GLN A 1 283 ? -37.560 7.487 6.777 1.00 94.31 283 GLN A C 1
ATOM 2302 O O . GLN A 1 283 ? -37.881 7.581 5.589 1.00 94.31 283 GLN A O 1
ATOM 2307 N N . ASP A 1 284 ? -37.601 8.519 7.617 1.00 92.69 284 ASP A N 1
ATOM 2308 C CA . ASP A 1 284 ? -37.956 9.892 7.268 1.00 92.69 284 ASP A CA 1
ATOM 2309 C C . ASP A 1 284 ? -36.713 10.793 7.236 1.00 92.69 284 ASP A C 1
ATOM 2311 O O . ASP A 1 284 ? -36.060 11.053 8.242 1.00 92.69 284 ASP A O 1
ATOM 2315 N N . LYS A 1 285 ? -36.385 11.304 6.047 1.00 90.00 285 LYS A N 1
ATOM 2316 C CA . LYS A 1 285 ? -35.198 12.143 5.801 1.00 90.00 285 LYS A CA 1
ATOM 2317 C C . LYS A 1 285 ? -35.419 13.592 6.234 1.00 90.00 285 LYS A C 1
ATOM 2319 O O . LYS A 1 285 ? -34.455 14.309 6.541 1.00 90.00 285 LYS A O 1
ATOM 2324 N N . ASP A 1 286 ? -36.675 14.009 6.280 1.00 91.44 286 ASP A N 1
ATOM 2325 C CA . ASP A 1 286 ? -37.071 15.381 6.559 1.00 91.44 286 ASP A CA 1
ATOM 2326 C C . ASP A 1 286 ? -37.329 15.614 8.054 1.00 91.44 286 ASP A C 1
ATOM 2328 O O . ASP A 1 286 ? -37.453 16.767 8.455 1.00 91.44 286 ASP A O 1
ATOM 2332 N N . VAL A 1 287 ? -37.239 14.562 8.884 1.00 93.75 287 VAL A N 1
ATOM 2333 C CA . VAL A 1 287 ? -37.415 14.597 10.348 1.00 93.75 287 VAL A CA 1
ATOM 2334 C C . VAL A 1 287 ? -36.734 15.802 11.008 1.00 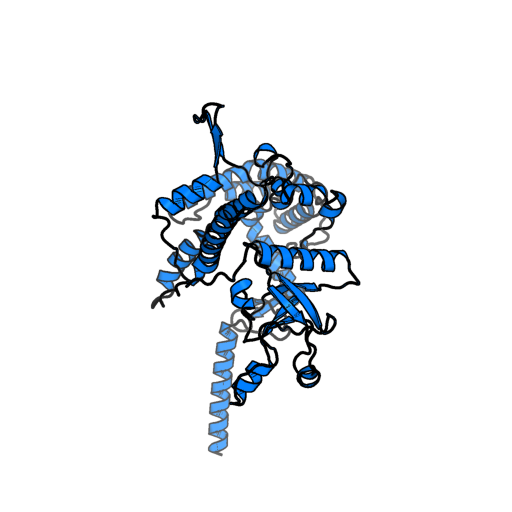93.75 287 VAL A C 1
ATOM 2336 O O . VAL A 1 287 ? -35.577 16.115 10.719 1.00 93.75 287 VAL A O 1
ATOM 2339 N N . GLU A 1 288 ? -37.416 16.508 11.902 1.00 93.00 288 GLU A N 1
ATOM 2340 C CA . GLU A 1 288 ? -36.797 17.611 12.643 1.00 93.00 288 GLU A CA 1
ATOM 2341 C C . GLU A 1 288 ? -35.930 17.089 13.797 1.00 93.00 288 GLU A C 1
ATOM 2343 O O . GLU A 1 288 ? -36.153 16.005 14.330 1.00 93.00 288 GLU A O 1
ATOM 2348 N N . ILE A 1 289 ? -34.887 17.838 14.169 1.00 90.62 289 ILE A N 1
ATOM 2349 C CA . ILE A 1 289 ? -34.022 17.437 15.284 1.00 90.62 289 ILE A CA 1
ATOM 2350 C C . ILE A 1 289 ? -34.739 17.736 16.599 1.00 90.62 289 ILE A C 1
ATOM 2352 O O . ILE A 1 289 ? -34.906 18.896 16.971 1.00 90.62 289 ILE A O 1
ATOM 2356 N N . ASP A 1 290 ? -35.071 16.682 17.336 1.00 92.12 290 ASP A N 1
ATOM 2357 C CA . ASP A 1 290 ? -35.572 16.775 18.703 1.00 92.12 290 ASP A CA 1
ATOM 2358 C C . ASP A 1 290 ? -34.406 16.826 19.707 1.00 92.12 290 ASP A C 1
ATOM 2360 O O . ASP A 1 290 ? -33.653 15.863 19.892 1.00 92.12 290 ASP A O 1
ATOM 2364 N N . ILE A 1 291 ? -34.246 17.977 20.362 1.00 89.88 291 ILE A N 1
ATOM 2365 C CA . ILE A 1 291 ? -33.148 18.248 21.300 1.00 89.88 291 ILE A CA 1
ATOM 2366 C C . ILE A 1 291 ? -33.226 17.349 22.542 1.00 89.88 291 ILE A C 1
ATOM 2368 O O . ILE A 1 291 ? -32.181 16.992 23.095 1.00 89.88 291 ILE A O 1
ATOM 2372 N N . GLU A 1 292 ? -34.423 16.951 22.976 1.00 91.94 292 GLU A N 1
ATOM 2373 C CA . GLU A 1 292 ? -34.601 16.100 24.154 1.00 91.94 292 GLU A CA 1
ATOM 2374 C C . GLU A 1 292 ? -34.069 14.690 23.885 1.00 91.94 292 GLU A C 1
ATOM 2376 O O . GLU A 1 292 ? -33.263 14.163 24.664 1.00 91.94 292 GLU A O 1
ATOM 2381 N N . ILE A 1 293 ? -34.430 14.117 22.732 1.00 92.88 293 ILE A N 1
ATOM 2382 C CA . ILE A 1 293 ? -33.898 12.834 22.253 1.00 92.88 293 ILE A CA 1
ATOM 2383 C C . ILE A 1 293 ? -32.371 12.890 22.165 1.00 92.88 293 ILE A C 1
ATOM 2385 O O . ILE A 1 293 ? -31.680 11.991 22.654 1.00 92.88 293 ILE A O 1
ATOM 2389 N N . CYS A 1 294 ? -31.831 13.960 21.579 1.00 90.56 294 CYS A N 1
ATOM 2390 C CA . CYS A 1 294 ? -30.389 14.131 21.406 1.00 90.56 294 CYS A CA 1
ATOM 2391 C C . CYS A 1 294 ? -29.653 14.221 22.750 1.00 90.56 294 CYS A C 1
ATOM 2393 O O . CYS A 1 294 ? -28.639 13.549 22.952 1.00 90.56 294 CYS A O 1
ATOM 2395 N N . GLY A 1 295 ? -30.173 15.011 23.694 1.00 89.88 295 GLY A N 1
ATOM 2396 C CA . GLY A 1 295 ? -29.599 15.145 25.034 1.00 89.88 295 GLY A CA 1
ATOM 2397 C C . GLY A 1 295 ? -29.633 13.827 25.808 1.00 89.88 295 GLY A C 1
ATOM 2398 O O . GLY A 1 295 ? -28.638 13.426 26.420 1.00 89.88 295 GLY A O 1
ATOM 2399 N N . ARG A 1 296 ? -30.749 13.099 25.722 1.00 92.50 296 ARG A N 1
ATOM 2400 C CA . ARG A 1 296 ? -30.886 11.764 26.312 1.00 92.50 296 ARG A CA 1
ATOM 2401 C C . ARG A 1 296 ? -29.884 10.781 25.714 1.00 92.50 296 ARG A C 1
ATOM 2403 O O . ARG A 1 296 ? -29.248 10.029 26.455 1.00 92.50 296 ARG A O 1
ATOM 2410 N N . TYR A 1 297 ? -29.717 10.801 24.395 1.00 91.69 297 TYR A N 1
ATOM 2411 C CA . TYR A 1 297 ? -28.749 9.971 23.692 1.00 91.69 297 TYR A CA 1
ATOM 2412 C C . TYR A 1 297 ? -27.313 10.227 24.167 1.00 91.69 297 TYR A C 1
ATOM 2414 O O . TYR A 1 297 ? -26.620 9.272 24.526 1.00 91.69 297 TYR A O 1
ATOM 2422 N N . ASP A 1 298 ? -26.888 11.491 24.247 1.00 89.12 298 ASP A N 1
ATOM 2423 C CA . ASP A 1 298 ? -25.542 11.869 24.700 1.00 89.12 298 ASP A CA 1
ATOM 2424 C C . ASP A 1 298 ? -25.248 11.340 26.117 1.00 89.12 298 ASP A C 1
ATOM 2426 O O . ASP A 1 298 ? -24.222 10.687 26.342 1.00 89.12 298 ASP A O 1
ATOM 2430 N N . ILE A 1 299 ? -26.188 11.525 27.053 1.00 90.81 299 ILE A N 1
ATOM 2431 C CA . ILE A 1 299 ? -26.073 11.044 28.442 1.00 90.81 299 ILE A CA 1
ATOM 2432 C C . ILE A 1 299 ? -25.936 9.516 28.489 1.00 90.81 299 ILE A C 1
ATOM 2434 O O . ILE A 1 299 ? -25.103 8.963 29.220 1.00 90.81 299 ILE A O 1
ATOM 2438 N N . LEU A 1 300 ? -26.763 8.803 27.722 1.00 91.31 300 LEU A N 1
ATOM 2439 C CA . LEU A 1 300 ? -26.759 7.343 27.710 1.00 91.31 300 LEU A CA 1
ATOM 2440 C C . LEU A 1 300 ? -25.493 6.790 27.039 1.00 91.31 300 LEU A C 1
ATOM 2442 O O . LEU A 1 300 ? -24.886 5.851 27.560 1.00 91.31 300 LEU A O 1
ATOM 2446 N N . ILE A 1 301 ? -25.034 7.386 25.940 1.00 88.25 301 ILE A N 1
ATOM 2447 C CA . ILE A 1 301 ? -23.774 7.001 25.296 1.00 88.25 301 ILE A CA 1
ATOM 2448 C C . ILE A 1 301 ? -22.596 7.163 26.254 1.00 88.25 301 ILE A C 1
ATOM 2450 O O . ILE A 1 301 ? -21.803 6.227 26.401 1.00 88.25 301 ILE A O 1
ATOM 2454 N N . GLU A 1 302 ? -22.481 8.309 26.927 1.00 86.62 302 GLU A N 1
ATOM 2455 C CA . GLU A 1 302 ? -21.379 8.571 27.856 1.00 86.62 302 GLU A CA 1
ATOM 2456 C C . GLU A 1 302 ? -21.344 7.539 28.992 1.00 86.62 302 GLU A C 1
ATOM 2458 O O . GLU A 1 302 ? -20.282 7.003 29.336 1.00 86.62 302 GLU A O 1
ATOM 2463 N N . LYS A 1 303 ? -22.522 7.193 29.519 1.00 88.50 303 LYS A N 1
ATOM 2464 C CA . LYS A 1 303 ? -22.673 6.232 30.611 1.00 88.50 303 LYS A CA 1
ATOM 2465 C C . LYS A 1 303 ? -22.382 4.791 30.192 1.00 88.50 303 LYS A C 1
ATOM 2467 O O . LYS A 1 303 ? -21.659 4.082 30.901 1.00 88.50 303 LYS A O 1
ATOM 2472 N N . TYR A 1 304 ? -22.956 4.329 29.083 1.00 88.06 304 TYR A N 1
ATOM 2473 C CA . TYR A 1 304 ? -22.986 2.902 28.747 1.00 88.06 304 TYR A CA 1
ATOM 2474 C C . TYR A 1 304 ? -21.865 2.471 27.792 1.00 88.06 304 TYR A C 1
ATOM 2476 O O . TYR A 1 304 ? -21.382 1.343 27.919 1.00 88.06 304 TYR A O 1
ATOM 2484 N N . ALA A 1 305 ? -21.368 3.335 26.896 1.00 83.56 305 ALA A N 1
ATOM 2485 C CA . ALA A 1 305 ? -20.484 2.900 25.805 1.00 83.56 305 ALA A CA 1
ATOM 2486 C C . ALA A 1 305 ? -19.169 2.286 26.313 1.00 83.56 305 ALA A C 1
ATOM 2488 O O . ALA A 1 305 ? -18.816 1.167 25.936 1.00 83.56 305 ALA A O 1
ATOM 2489 N N . LYS A 1 306 ? -18.476 2.966 27.239 1.00 82.00 306 LYS A N 1
ATOM 2490 C CA . LYS A 1 306 ? -17.228 2.456 27.847 1.00 82.00 306 LYS A CA 1
ATOM 2491 C C . LYS A 1 306 ? -17.453 1.149 28.609 1.00 82.00 306 LYS A C 1
ATOM 2493 O O . LYS A 1 306 ? -16.602 0.261 28.599 1.00 82.00 306 LYS A O 1
ATOM 2498 N N . GLN A 1 307 ? -18.601 1.025 29.272 1.00 84.06 307 GLN A N 1
ATOM 2499 C CA . GLN A 1 307 ? -18.930 -0.141 30.086 1.00 84.06 307 GLN A CA 1
ATOM 2500 C C . GLN A 1 307 ? -19.209 -1.372 29.220 1.00 84.06 307 GLN A C 1
ATOM 2502 O O . GLN A 1 307 ? -18.710 -2.455 29.524 1.00 84.06 307 GLN A O 1
ATOM 2507 N N . VAL A 1 308 ? -19.964 -1.190 28.134 1.00 82.00 308 VAL A N 1
ATOM 2508 C CA . VAL A 1 308 ? -20.262 -2.237 27.150 1.00 82.00 308 VAL A CA 1
ATOM 2509 C C . VAL A 1 308 ? -18.980 -2.679 26.445 1.00 82.00 308 VAL A C 1
ATOM 2511 O O . VAL A 1 308 ? -18.688 -3.873 26.419 1.00 82.00 308 VAL A O 1
ATOM 2514 N N . GLN A 1 309 ? -18.146 -1.740 25.982 1.00 79.38 309 GLN A N 1
ATOM 2515 C CA . GLN A 1 309 ? -16.860 -2.061 25.349 1.00 79.38 309 GLN A CA 1
ATOM 2516 C C . GLN A 1 309 ? -15.941 -2.868 26.276 1.00 79.38 309 GLN A C 1
ATOM 2518 O O . GLN A 1 309 ? -15.405 -3.901 25.873 1.00 79.38 309 GLN A O 1
ATOM 2523 N N . ALA A 1 310 ? -15.797 -2.454 27.539 1.00 78.56 310 ALA A N 1
ATOM 2524 C CA . ALA A 1 310 ? -14.988 -3.182 28.515 1.00 78.56 310 ALA A CA 1
ATOM 2525 C C . ALA A 1 310 ? -15.533 -4.594 28.796 1.00 78.56 310 ALA A C 1
ATOM 2527 O O . ALA A 1 310 ? -14.756 -5.530 28.998 1.00 78.56 310 ALA A O 1
ATOM 2528 N N . GLN A 1 311 ? -16.857 -4.766 28.808 1.00 76.69 311 GLN A N 1
ATOM 2529 C CA . GLN A 1 311 ? -17.494 -6.062 29.030 1.00 76.69 311 GLN A CA 1
ATOM 2530 C C . GLN A 1 311 ? -17.310 -7.004 27.834 1.00 76.69 311 GLN A C 1
ATOM 2532 O O . GLN A 1 311 ? -16.907 -8.151 28.030 1.00 76.69 311 GLN A O 1
ATOM 2537 N N . ILE A 1 312 ? -17.495 -6.507 26.609 1.00 73.12 312 ILE A N 1
ATOM 2538 C CA . ILE A 1 312 ? -17.245 -7.261 25.371 1.00 73.12 312 ILE A CA 1
ATOM 2539 C C . ILE A 1 312 ? -15.771 -7.680 25.285 1.00 73.12 312 ILE A C 1
ATOM 2541 O O . ILE A 1 312 ? -15.464 -8.840 25.009 1.00 73.12 312 ILE A O 1
ATOM 2545 N N . MET A 1 313 ? -14.834 -6.781 25.609 1.00 70.00 313 MET A N 1
ATOM 2546 C CA . MET A 1 313 ? -13.401 -7.105 25.639 1.00 70.00 313 MET A CA 1
ATOM 2547 C C . MET A 1 313 ? -13.051 -8.195 26.664 1.00 70.00 313 MET A C 1
ATOM 2549 O O . MET A 1 313 ? -12.159 -9.006 26.411 1.00 70.00 313 MET A O 1
ATOM 2553 N N . LYS A 1 314 ? -13.740 -8.239 27.813 1.00 69.12 314 LYS A N 1
ATOM 2554 C CA . LYS A 1 314 ? -13.558 -9.293 28.825 1.00 69.12 314 LYS A CA 1
ATOM 2555 C C . LYS A 1 314 ? -14.130 -10.637 28.367 1.00 69.12 314 LYS A C 1
ATOM 2557 O O . LYS A 1 314 ? -13.475 -11.656 28.568 1.00 69.12 314 LYS A O 1
ATOM 2562 N N . GLN A 1 315 ? -15.302 -10.644 27.731 1.00 65.25 315 GLN A N 1
ATOM 2563 C CA . GLN A 1 315 ? -15.945 -11.866 27.226 1.00 65.25 315 GLN A CA 1
ATOM 2564 C C . GLN A 1 315 ? -15.169 -12.496 26.055 1.00 65.25 315 GLN A C 1
ATOM 2566 O O . GLN A 1 315 ? -15.046 -13.716 25.974 1.00 65.25 315 GLN A O 1
ATOM 2571 N N . ASN A 1 316 ? -14.529 -11.684 25.209 1.00 57.81 316 ASN A N 1
ATOM 2572 C CA . ASN A 1 316 ? -13.726 -12.172 24.082 1.00 57.81 316 ASN A CA 1
ATOM 2573 C C . ASN A 1 316 ? -12.453 -12.952 24.477 1.00 57.81 316 ASN A C 1
ATOM 2575 O O . ASN A 1 316 ? -11.833 -13.572 23.614 1.00 57.81 316 ASN A O 1
ATOM 2579 N N . LYS A 1 317 ? -12.058 -12.978 25.761 1.00 51.19 317 LYS A N 1
ATOM 2580 C CA . LYS A 1 317 ? -10.889 -13.745 26.239 1.00 51.19 317 LYS A CA 1
ATOM 2581 C C . LYS A 1 317 ? -11.155 -15.233 26.505 1.00 51.19 317 LYS A C 1
ATOM 2583 O O . LYS A 1 317 ? -10.219 -15.949 26.850 1.00 51.19 317 LYS A O 1
ATOM 2588 N N . GLY A 1 318 ? -12.373 -15.734 26.308 1.00 48.28 318 GLY A N 1
ATOM 2589 C CA . GLY A 1 318 ? -12.633 -17.167 26.429 1.00 48.28 318 GLY A CA 1
ATOM 2590 C C . GLY A 1 318 ? -14.091 -17.529 26.188 1.00 48.28 318 GLY A C 1
ATOM 2591 O O . GLY A 1 318 ? -14.923 -17.301 27.053 1.00 48.28 318 GLY A O 1
ATOM 2592 N N . LYS A 1 319 ? -14.353 -18.188 25.053 1.00 41.72 319 LYS A N 1
ATOM 2593 C CA . LYS A 1 319 ? -15.643 -18.761 24.620 1.00 41.72 319 LYS A CA 1
ATOM 2594 C C . LYS A 1 319 ? -16.701 -17.732 24.186 1.00 41.72 319 LYS A C 1
ATOM 2596 O O . LYS A 1 319 ? -17.127 -16.859 24.930 1.00 41.72 319 LYS A O 1
ATOM 2601 N N . LYS A 1 320 ? -17.149 -17.896 22.936 1.00 42.22 320 LYS A N 1
ATOM 2602 C CA . LYS A 1 320 ? -18.212 -17.119 22.296 1.00 42.22 320 LYS A CA 1
ATOM 2603 C C . LYS A 1 320 ? -19.554 -17.457 22.927 1.00 42.22 320 LYS A C 1
ATOM 2605 O O . LYS A 1 320 ? -20.159 -18.464 22.588 1.00 42.22 320 LYS A O 1
ATOM 2610 N N . ASN A 1 321 ? -20.025 -16.566 23.774 1.00 44.44 321 ASN A N 1
ATOM 2611 C CA . ASN A 1 321 ? -21.437 -16.276 23.859 1.00 44.44 321 ASN A CA 1
ATOM 2612 C C . ASN A 1 321 ? -21.536 -14.754 23.770 1.00 44.44 321 ASN A C 1
ATOM 2614 O O . ASN A 1 321 ? -21.197 -14.072 24.731 1.00 44.44 321 ASN A O 1
ATOM 2618 N N . TYR A 1 322 ? -22.059 -14.227 22.659 1.00 49.88 322 TYR A N 1
ATOM 2619 C CA . TYR A 1 322 ? -22.694 -12.897 22.626 1.00 49.88 322 TYR A CA 1
ATOM 2620 C C . TYR A 1 322 ? -23.989 -12.918 23.472 1.00 49.88 322 TYR A C 1
ATOM 2622 O O . TYR A 1 322 ? -25.003 -12.324 23.122 1.00 49.88 322 TYR A O 1
ATOM 2630 N N . ALA A 1 323 ? -24.005 -13.692 24.563 1.00 47.91 323 ALA A N 1
ATOM 2631 C CA . ALA A 1 323 ? -25.141 -13.807 25.446 1.00 47.91 323 ALA A CA 1
ATOM 2632 C C . ALA A 1 323 ? -25.283 -12.462 26.144 1.00 47.91 323 ALA A C 1
ATOM 2634 O O . ALA A 1 323 ? -24.433 -12.103 26.961 1.00 47.91 323 ALA A O 1
ATOM 2635 N N . LYS A 1 324 ? -26.334 -11.742 25.733 1.00 59.78 324 LYS A N 1
ATOM 2636 C CA . LYS A 1 324 ? -26.943 -10.564 26.356 1.00 59.78 324 LYS A CA 1
ATOM 2637 C C . LYS A 1 324 ? -25.984 -9.817 27.266 1.00 59.78 324 LYS A C 1
ATOM 2639 O O . LYS A 1 324 ? -25.883 -10.117 28.453 1.00 59.78 324 LYS A O 1
ATOM 2644 N N . VAL A 1 325 ? -25.285 -8.825 26.721 1.00 71.94 325 VAL A N 1
ATOM 2645 C CA . VAL A 1 325 ? -24.657 -7.804 27.559 1.00 71.94 325 VAL A CA 1
ATOM 2646 C C . VAL A 1 325 ? -25.816 -7.019 28.184 1.00 71.94 325 VAL A C 1
ATOM 2648 O O . VAL A 1 325 ? -26.435 -6.235 27.473 1.00 71.94 325 VAL A O 1
ATOM 2651 N N . PRO A 1 326 ? -26.144 -7.177 29.484 1.00 80.69 326 PRO A N 1
ATOM 2652 C CA . PRO A 1 326 ? -27.397 -6.636 30.033 1.00 80.69 326 PRO A CA 1
ATOM 2653 C C . PRO A 1 326 ? -27.473 -5.107 29.946 1.00 80.69 326 PRO A C 1
ATOM 2655 O O . PRO A 1 326 ? -28.544 -4.518 29.934 1.00 80.69 326 PRO A O 1
ATOM 2658 N N . LYS A 1 327 ? -26.307 -4.461 29.847 1.00 84.44 327 LYS A N 1
ATOM 2659 C CA . LYS A 1 327 ? -26.167 -3.017 29.657 1.00 84.44 327 LYS A CA 1
ATOM 2660 C C . LYS A 1 327 ? -26.614 -2.535 28.278 1.00 84.44 327 LYS A C 1
ATOM 2662 O O . LYS A 1 327 ? -26.976 -1.373 28.159 1.00 84.44 327 LYS A O 1
ATOM 2667 N N . ILE A 1 328 ? -26.577 -3.397 27.261 1.00 85.56 328 ILE A N 1
ATOM 2668 C CA . ILE A 1 328 ? -27.148 -3.106 25.941 1.00 85.56 328 ILE A CA 1
ATOM 2669 C C . ILE A 1 328 ? -28.675 -3.084 26.052 1.00 85.56 328 ILE A C 1
ATOM 2671 O O . ILE A 1 328 ? -29.292 -2.120 25.613 1.00 85.56 328 ILE A O 1
ATOM 2675 N N . ASP A 1 329 ? -29.269 -4.085 26.709 1.00 86.44 329 ASP A N 1
ATOM 2676 C CA . ASP A 1 329 ? -30.720 -4.140 26.937 1.00 86.44 329 ASP A CA 1
ATOM 2677 C C . ASP A 1 329 ? -31.194 -2.959 27.804 1.00 86.44 329 ASP A C 1
ATOM 2679 O O . ASP A 1 329 ? -32.228 -2.350 27.534 1.00 86.44 329 ASP A O 1
ATOM 2683 N N . GLU A 1 330 ? -30.418 -2.589 28.830 1.00 89.44 330 GLU A N 1
ATOM 2684 C CA . GLU A 1 330 ? -30.702 -1.420 29.667 1.00 89.44 330 GLU A CA 1
ATOM 2685 C C . GLU A 1 330 ? -30.595 -0.111 28.876 1.00 89.44 330 GLU A C 1
ATOM 2687 O O . GLU A 1 330 ? -31.451 0.759 29.034 1.00 89.44 330 GLU A O 1
ATOM 2692 N N . PHE A 1 331 ? -29.576 0.029 28.020 1.00 91.62 331 PHE A N 1
ATOM 2693 C CA . PHE A 1 331 ? -29.456 1.166 27.107 1.00 91.62 331 PHE A CA 1
ATOM 2694 C C . PHE A 1 331 ? -30.674 1.248 26.189 1.00 91.62 331 PHE A C 1
ATOM 2696 O O . PHE A 1 331 ? -31.296 2.303 26.134 1.00 91.62 331 PHE A O 1
ATOM 2703 N N . TYR A 1 332 ? -31.046 0.140 25.539 1.00 91.44 332 TYR A N 1
ATOM 2704 C CA . TYR A 1 332 ? -32.194 0.075 24.638 1.00 91.44 332 TYR A CA 1
ATOM 2705 C C . TYR A 1 332 ? -33.480 0.496 25.355 1.00 91.44 332 TYR A C 1
ATOM 2707 O O . TYR A 1 332 ? -34.124 1.455 24.947 1.00 91.44 332 TYR A O 1
ATOM 2715 N N . LYS A 1 333 ? -33.787 -0.122 26.502 1.00 92.19 333 LYS A N 1
ATOM 2716 C CA . LYS A 1 333 ? -34.968 0.235 27.298 1.00 92.19 333 LYS A CA 1
ATOM 2717 C C . LYS A 1 333 ? -34.976 1.718 27.673 1.00 92.19 333 LYS A C 1
ATOM 2719 O O . LYS A 1 333 ? -36.022 2.353 27.635 1.00 92.19 333 LYS A O 1
ATOM 2724 N N . LYS A 1 334 ? -33.818 2.270 28.045 1.00 93.19 334 LYS A N 1
ATOM 2725 C CA . LYS A 1 334 ? -33.698 3.670 28.464 1.00 93.19 334 LYS A CA 1
ATOM 2726 C C . LYS A 1 334 ? -33.677 4.661 27.324 1.00 93.19 334 LYS A C 1
ATOM 2728 O O . LYS A 1 334 ? -33.963 5.813 27.605 1.00 93.19 334 LYS A O 1
ATOM 2733 N N . ILE A 1 335 ? -33.303 4.299 26.104 1.00 92.75 335 ILE A N 1
ATOM 2734 C CA . ILE A 1 335 ? -33.373 5.231 24.973 1.00 92.75 335 ILE A CA 1
ATOM 2735 C C . ILE A 1 335 ? -34.777 5.227 24.360 1.00 92.75 335 ILE A C 1
ATOM 2737 O O . ILE A 1 335 ? -35.244 6.280 23.947 1.00 92.75 335 ILE A O 1
ATOM 2741 N N . THR A 1 336 ? -35.483 4.091 24.393 1.00 93.25 336 THR A N 1
ATOM 2742 C CA . THR A 1 336 ? -36.846 3.961 23.851 1.00 93.25 336 THR A CA 1
ATOM 2743 C C . THR A 1 336 ? -37.957 4.279 24.855 1.00 93.25 336 THR A C 1
ATOM 2745 O O . THR A 1 336 ? -39.119 4.360 24.482 1.00 93.25 336 THR A O 1
ATOM 2748 N N . GLU A 1 337 ? -37.658 4.424 26.148 1.00 92.88 337 GLU A N 1
ATOM 2749 C CA . GLU A 1 337 ? -38.686 4.686 27.163 1.00 92.88 337 GLU A CA 1
ATOM 2750 C C . GLU A 1 337 ? -39.388 6.030 26.913 1.00 92.88 337 GLU A C 1
ATOM 2752 O O . GLU A 1 337 ? -38.749 7.081 26.908 1.00 92.88 337 GLU A O 1
ATOM 2757 N N . GLY A 1 338 ? -40.709 5.987 26.731 1.00 88.19 338 GLY A N 1
ATOM 2758 C CA . GLY A 1 338 ? -41.523 7.150 26.364 1.00 88.19 338 GLY A CA 1
ATOM 2759 C C . GLY A 1 338 ? -41.663 7.381 24.856 1.00 88.19 338 GLY A C 1
ATOM 2760 O O . GLY A 1 338 ? -42.357 8.314 24.470 1.00 88.19 338 GLY A O 1
ATOM 2761 N N . TYR A 1 339 ? -41.061 6.533 24.015 1.00 89.25 339 TYR A N 1
ATOM 2762 C CA . TYR A 1 339 ? -41.148 6.617 22.556 1.00 89.25 339 TYR A CA 1
ATOM 2763 C C . TYR A 1 339 ? -41.729 5.321 21.981 1.00 89.25 339 TYR A C 1
ATOM 2765 O O . TYR A 1 339 ? -41.080 4.276 22.002 1.00 89.25 339 TYR A O 1
ATOM 2773 N N . GLU A 1 340 ? -42.961 5.390 21.473 1.00 85.44 340 GLU A N 1
ATOM 2774 C CA . GLU A 1 340 ? -43.614 4.256 20.799 1.00 85.44 340 GLU A CA 1
ATOM 2775 C C . GLU A 1 340 ? -43.058 4.040 19.385 1.00 85.44 340 GLU A C 1
ATOM 2777 O O . GLU A 1 340 ? -42.876 2.900 18.955 1.00 85.44 340 GLU A O 1
ATOM 2782 N N . ASP A 1 341 ? -42.730 5.131 18.686 1.00 90.38 341 ASP A N 1
ATOM 2783 C CA . ASP A 1 341 ? -42.108 5.090 17.366 1.00 90.38 341 ASP A CA 1
ATOM 2784 C C . ASP A 1 341 ? -40.577 5.075 17.484 1.00 90.38 341 ASP A C 1
ATOM 2786 O O . ASP A 1 341 ? -39.900 6.100 17.610 1.00 90.38 341 ASP A O 1
ATOM 2790 N N . VAL A 1 342 ? -40.024 3.863 17.451 1.00 91.88 342 VAL A N 1
ATOM 2791 C CA . VAL A 1 342 ? -38.575 3.638 17.481 1.00 91.88 342 VAL A CA 1
ATOM 2792 C C . VAL A 1 342 ? -37.909 4.101 16.179 1.00 91.88 342 VAL A C 1
ATOM 2794 O O . VAL A 1 342 ? -36.741 4.491 16.210 1.00 91.88 342 VAL A O 1
ATOM 2797 N N . SER A 1 343 ? -38.621 4.103 15.049 1.00 91.69 343 SER A N 1
ATOM 2798 C CA . SER A 1 343 ? -38.076 4.596 13.782 1.00 91.69 343 SER A CA 1
ATOM 2799 C C . SER A 1 343 ? -37.858 6.101 13.821 1.00 91.69 343 SER A C 1
ATOM 2801 O O . SER A 1 343 ? -36.766 6.557 13.487 1.00 91.69 343 SER A O 1
ATOM 2803 N N . TYR A 1 344 ? -38.838 6.857 14.324 1.00 94.81 344 TYR A N 1
ATOM 2804 C CA . TYR A 1 344 ? -38.696 8.298 14.553 1.00 94.81 344 TYR A CA 1
ATOM 2805 C C . TYR A 1 344 ? -37.484 8.609 15.444 1.00 94.81 344 TYR A C 1
ATOM 2807 O O . TYR A 1 344 ? -36.635 9.430 15.093 1.00 94.81 344 TYR A O 1
ATOM 2815 N N . LEU A 1 345 ? -37.347 7.887 16.563 1.00 94.25 345 LEU A N 1
ATOM 2816 C CA . LEU A 1 345 ? -36.203 8.010 17.471 1.00 94.25 345 LEU A CA 1
ATOM 2817 C C . LEU A 1 345 ? -34.866 7.789 16.739 1.00 94.25 345 LEU A C 1
ATOM 2819 O O . LEU A 1 345 ? -33.921 8.562 16.918 1.00 94.25 345 LEU A O 1
ATOM 2823 N N . VAL A 1 346 ? -34.777 6.742 15.913 1.00 93.62 346 VAL A N 1
ATOM 2824 C CA . VAL A 1 346 ? -33.576 6.432 15.125 1.00 93.62 346 VAL A CA 1
ATOM 2825 C C . VAL A 1 346 ? -33.280 7.536 14.114 1.00 93.62 346 VAL A C 1
ATOM 2827 O O . VAL A 1 346 ? -32.131 7.973 14.031 1.00 93.62 346 VAL A O 1
ATOM 2830 N N . ASP A 1 347 ? -34.283 8.031 13.395 1.00 94.81 347 ASP A N 1
ATOM 2831 C CA . ASP A 1 347 ? -34.106 9.071 12.380 1.00 94.81 347 ASP A CA 1
ATOM 2832 C C . ASP A 1 347 ? -33.591 10.377 12.994 1.00 94.81 347 ASP A C 1
ATOM 2834 O O . ASP A 1 347 ? -32.615 10.948 12.493 1.00 94.81 347 ASP A O 1
ATOM 2838 N N . VAL A 1 348 ? -34.155 10.797 14.132 1.00 93.88 348 VAL A N 1
ATOM 2839 C CA . VAL A 1 348 ? -33.676 11.961 14.893 1.00 93.88 348 VAL A CA 1
ATOM 2840 C C . VAL A 1 348 ? -32.219 11.776 15.319 1.00 93.88 348 VAL A C 1
ATOM 2842 O O . VAL A 1 348 ? -31.389 12.657 15.078 1.00 93.88 348 VAL A O 1
ATOM 2845 N N . ILE A 1 349 ? -31.872 10.629 15.919 1.00 92.56 349 ILE A N 1
ATOM 2846 C CA . ILE A 1 349 ? -30.506 10.353 16.397 1.00 92.56 349 ILE A CA 1
ATOM 2847 C C . ILE A 1 349 ? -29.512 10.336 15.229 1.00 92.56 349 ILE A C 1
ATOM 2849 O O . ILE A 1 349 ? -28.418 10.899 15.329 1.00 92.56 349 ILE A O 1
ATOM 2853 N N . ILE A 1 350 ? -29.866 9.714 14.103 1.00 92.25 350 ILE A N 1
ATOM 2854 C CA . ILE A 1 350 ? -29.006 9.676 12.919 1.00 92.25 350 ILE A CA 1
ATOM 2855 C C . ILE A 1 350 ? -28.830 11.081 12.338 1.00 92.25 350 ILE A C 1
ATOM 2857 O O . ILE A 1 350 ? -27.690 11.498 12.103 1.00 92.25 350 ILE A O 1
ATOM 2861 N N . LYS A 1 351 ? -29.908 11.854 12.178 1.00 91.69 351 LYS A N 1
ATOM 2862 C CA . LYS A 1 351 ? -29.818 13.240 11.700 1.00 91.69 351 LYS A CA 1
ATOM 2863 C C . LYS A 1 351 ? -28.983 14.105 12.641 1.00 91.69 351 LYS A C 1
ATOM 2865 O O . LYS A 1 351 ? -28.161 14.895 12.178 1.00 91.69 351 LYS A O 1
ATOM 2870 N N . TYR A 1 352 ? -29.105 13.916 13.951 1.00 89.56 352 TYR A N 1
ATOM 2871 C CA . TYR A 1 352 ? -28.283 14.585 14.958 1.00 89.56 352 TYR A CA 1
ATOM 2872 C C . TYR A 1 352 ? -26.786 14.271 14.804 1.00 89.56 352 TYR A C 1
ATOM 2874 O O . TYR A 1 352 ? -25.965 15.186 14.688 1.00 89.56 352 TYR A O 1
ATOM 2882 N N . LEU A 1 353 ? -26.428 12.985 14.717 1.00 87.00 353 LEU A N 1
ATOM 2883 C CA . LEU A 1 353 ? -25.039 12.522 14.604 1.00 87.00 353 LEU A CA 1
ATOM 2884 C C . LEU A 1 353 ? -24.341 12.983 13.317 1.00 87.00 353 LEU A C 1
ATOM 2886 O O . LEU A 1 353 ? -23.114 13.131 13.294 1.00 87.00 353 LEU A O 1
ATOM 2890 N N . TYR A 1 354 ? -25.104 13.186 12.242 1.00 82.69 354 TYR A N 1
ATOM 2891 C CA . TYR A 1 354 ? -24.582 13.580 10.933 1.00 82.69 354 TYR A CA 1
ATOM 2892 C C . TYR A 1 354 ? -24.793 15.060 10.582 1.00 82.69 354 TYR A C 1
ATOM 2894 O O . TYR A 1 354 ? -24.214 15.514 9.598 1.00 82.69 354 TYR A O 1
ATOM 2902 N N . SER A 1 355 ? -25.532 15.832 11.386 1.00 78.69 355 SER A N 1
ATOM 2903 C CA . SER A 1 355 ? -25.659 17.293 11.237 1.00 78.69 355 SER A CA 1
ATOM 2904 C C . SER A 1 355 ? -24.560 18.075 11.972 1.00 78.69 355 SER A C 1
ATOM 2906 O O . SER A 1 355 ? -24.145 19.129 11.502 1.00 78.69 355 SER A O 1
ATOM 2908 N N . HIS A 1 356 ? -23.993 17.537 13.058 1.00 63.59 356 HIS A N 1
ATOM 2909 C CA . HIS A 1 356 ? -22.984 18.220 13.892 1.00 63.59 356 HIS A CA 1
ATOM 2910 C C . HIS A 1 356 ? -21.527 17.965 13.456 1.00 63.59 356 HIS A C 1
ATOM 2912 O O . HIS A 1 356 ? -20.607 17.926 14.271 1.00 63.59 356 HIS A O 1
ATOM 2918 N N . THR A 1 357 ? -21.275 17.771 12.158 1.00 53.00 357 THR A N 1
ATOM 2919 C CA . THR A 1 357 ? -19.961 17.318 11.655 1.00 53.00 357 THR A CA 1
ATOM 2920 C C . THR A 1 357 ? -18.820 18.332 11.754 1.00 53.00 357 THR A C 1
ATOM 2922 O O . THR A 1 357 ? -17.674 17.968 11.487 1.00 53.00 357 THR A O 1
ATOM 2925 N N . GLU A 1 358 ? -19.114 19.580 12.117 1.00 48.38 358 GLU A N 1
ATOM 2926 C CA . GLU A 1 358 ? -18.113 20.640 12.292 1.00 48.38 358 GLU A CA 1
ATOM 2927 C C . GLU A 1 358 ? -17.440 20.604 13.673 1.00 48.38 358 GLU A C 1
ATOM 2929 O O . GLU A 1 358 ? -16.307 21.071 13.818 1.00 48.38 358 GLU A O 1
ATOM 2934 N N . ASP A 1 359 ? -18.072 19.973 14.669 1.00 49.34 359 ASP A N 1
ATOM 2935 C CA . ASP A 1 359 ? -17.486 19.802 15.994 1.00 49.34 359 ASP A CA 1
ATOM 2936 C C . ASP A 1 359 ? -16.538 18.593 16.002 1.00 49.34 359 ASP A C 1
ATOM 2938 O O . ASP A 1 359 ? -16.910 17.450 16.283 1.00 49.34 359 ASP A O 1
ATOM 2942 N N . LYS A 1 360 ? -15.271 18.850 15.653 1.00 44.44 360 LYS A N 1
ATOM 2943 C CA . LYS A 1 360 ? -14.195 17.845 15.545 1.00 44.44 360 LYS A CA 1
ATOM 2944 C C . LYS A 1 360 ? -13.974 17.025 16.833 1.00 44.44 360 LYS A C 1
ATOM 2946 O O . LYS A 1 360 ? -13.264 16.020 16.776 1.00 44.44 360 LYS A O 1
ATOM 2951 N N . ASN A 1 361 ? -14.558 17.430 17.966 1.00 41.75 361 ASN A N 1
ATOM 2952 C CA . ASN A 1 361 ? -14.416 16.773 19.266 1.00 41.75 361 ASN A CA 1
ATOM 2953 C C . ASN A 1 361 ? -15.532 15.763 19.596 1.00 41.75 361 ASN A C 1
ATOM 2955 O O . ASN A 1 361 ? -15.315 14.902 20.454 1.00 41.75 361 ASN A O 1
ATOM 2959 N N . LYS A 1 362 ? -16.691 15.794 18.918 1.00 49.31 362 LYS A N 1
ATOM 2960 C CA . LYS A 1 362 ? -17.744 14.778 19.093 1.00 49.31 362 LYS A CA 1
ATOM 2961 C C . LYS A 1 362 ? -17.564 13.646 18.078 1.00 49.31 362 LYS A C 1
ATOM 2963 O O . LYS A 1 362 ? -17.875 13.760 16.897 1.00 49.31 362 LYS A O 1
ATOM 2968 N N . SER A 1 363 ? -17.045 12.510 18.546 1.00 51.88 363 SER A N 1
ATOM 2969 C CA . SER A 1 363 ? -17.045 11.268 17.763 1.00 51.88 363 SER A CA 1
ATOM 2970 C C . SER A 1 363 ? -18.487 10.863 17.433 1.00 51.88 363 SER A C 1
ATOM 2972 O O . SER A 1 363 ? -19.323 10.833 18.336 1.00 51.88 363 SER A O 1
ATOM 2974 N N . ARG A 1 364 ? -18.772 10.504 16.170 1.00 65.94 364 ARG A N 1
ATOM 2975 C CA . ARG A 1 364 ? -20.055 9.909 15.739 1.00 65.94 364 ARG A CA 1
ATOM 2976 C C . ARG A 1 364 ? -20.201 8.520 16.356 1.00 65.94 364 ARG A C 1
ATOM 2978 O O . ARG A 1 364 ? -19.926 7.504 15.716 1.00 65.94 364 ARG A O 1
ATOM 2985 N N . ASN A 1 365 ? -20.531 8.467 17.639 1.00 71.44 365 ASN A N 1
ATOM 2986 C CA . ASN A 1 365 ? -20.487 7.233 18.402 1.00 71.44 365 ASN A CA 1
ATOM 2987 C C . ASN A 1 365 ? -21.733 6.385 18.138 1.00 71.44 365 ASN A C 1
ATOM 2989 O O . ASN A 1 365 ? -22.608 6.310 18.984 1.00 71.44 365 ASN A O 1
ATOM 2993 N N . MET A 1 366 ? -21.805 5.732 16.978 1.00 81.50 366 MET A N 1
ATOM 2994 C CA . MET A 1 366 ? -22.916 4.843 16.607 1.00 81.50 366 MET A CA 1
ATOM 2995 C C . MET A 1 366 ? -22.866 3.468 17.290 1.00 81.50 366 MET A C 1
ATOM 2997 O O . MET A 1 366 ? -23.718 2.625 17.029 1.00 81.50 366 MET A O 1
ATOM 3001 N N . PHE A 1 367 ? -21.855 3.207 18.124 1.00 81.94 367 PHE A N 1
ATOM 3002 C CA . PHE A 1 367 ? -21.563 1.871 18.640 1.00 81.94 367 PHE A CA 1
ATOM 3003 C C . PHE A 1 367 ? -22.766 1.235 19.350 1.00 81.94 367 PHE A C 1
ATOM 3005 O O . PHE A 1 367 ? -23.170 0.141 18.982 1.00 81.94 367 PHE A O 1
ATOM 3012 N N . LEU A 1 368 ? -23.384 1.926 20.315 1.00 84.19 368 LEU A N 1
ATOM 3013 C CA . LEU A 1 368 ? -24.538 1.361 21.028 1.00 84.19 368 LEU A CA 1
ATOM 3014 C C . LEU A 1 368 ? -25.811 1.317 20.182 1.00 84.19 368 LEU A C 1
ATOM 3016 O O . LEU A 1 368 ? -26.688 0.518 20.486 1.00 84.19 368 LEU A O 1
ATOM 3020 N N . ILE A 1 369 ? -25.917 2.127 19.125 1.00 87.44 369 ILE A N 1
ATOM 3021 C CA . ILE A 1 369 ? -27.047 2.023 18.197 1.00 87.44 369 ILE A CA 1
ATOM 3022 C C . ILE A 1 369 ? -26.961 0.676 17.478 1.00 87.44 369 ILE A C 1
ATOM 3024 O O . ILE A 1 369 ? -27.901 -0.101 17.561 1.00 87.44 369 ILE A O 1
ATOM 3028 N N . TRP A 1 370 ? -25.805 0.362 16.880 1.00 85.25 370 TRP A N 1
ATOM 3029 C CA . TRP A 1 370 ? -25.576 -0.905 16.174 1.00 85.25 370 TRP A CA 1
ATOM 3030 C C . TRP A 1 370 ? -25.667 -2.139 17.069 1.00 85.25 370 TRP A C 1
ATOM 3032 O O . TRP A 1 370 ? -26.146 -3.176 16.630 1.00 85.25 370 TRP A O 1
ATOM 3042 N N . GLU A 1 371 ? -25.182 -2.038 18.304 1.00 82.25 371 GLU A N 1
ATOM 3043 C CA . GLU A 1 371 ? -25.145 -3.173 19.231 1.00 82.25 371 GLU A CA 1
ATOM 3044 C C . GLU A 1 371 ? -26.482 -3.400 19.957 1.00 82.25 371 GLU A C 1
ATOM 3046 O O . GLU A 1 371 ? -26.657 -4.437 20.589 1.00 82.25 371 GLU A O 1
ATOM 3051 N N . SER A 1 372 ? -27.415 -2.443 19.901 1.00 83.38 372 SER A N 1
ATOM 3052 C CA . SER A 1 372 ? -28.746 -2.550 20.516 1.00 83.38 372 SER A CA 1
ATOM 3053 C C . SER A 1 372 ? -29.827 -2.893 19.490 1.00 83.38 372 SER A C 1
ATOM 3055 O O . SER A 1 372 ? -29.574 -2.899 18.290 1.00 83.38 372 SER A O 1
ATOM 3057 N N . GLY A 1 373 ? -31.067 -3.095 19.951 1.00 80.00 373 GLY A N 1
ATOM 3058 C CA . GLY A 1 373 ? -32.226 -3.298 19.070 1.00 80.00 373 GLY A CA 1
ATOM 3059 C C . GLY A 1 373 ? -32.541 -2.122 18.131 1.00 80.00 373 GLY A C 1
ATOM 3060 O O . GLY A 1 373 ? -33.412 -2.243 17.279 1.00 80.00 373 GLY A O 1
ATOM 3061 N N . LEU A 1 374 ? -31.844 -0.983 18.249 1.00 88.44 374 LEU A N 1
ATOM 3062 C CA . LEU A 1 374 ? -31.912 0.099 17.258 1.00 88.44 374 LEU A CA 1
ATOM 3063 C C . LEU A 1 374 ? -31.150 -0.246 15.964 1.00 88.44 374 LEU A C 1
ATOM 3065 O O . LEU A 1 374 ? -31.452 0.306 14.907 1.00 88.44 374 LEU A O 1
ATOM 3069 N N . GLY A 1 375 ? -30.174 -1.158 16.024 1.00 87.69 375 GLY A N 1
ATOM 3070 C CA . GLY A 1 375 ? -29.407 -1.616 14.866 1.00 87.69 375 GLY A CA 1
ATOM 3071 C C . GLY A 1 375 ? -30.268 -2.358 13.844 1.00 87.69 375 GLY A C 1
ATOM 3072 O O . GLY A 1 375 ? -30.042 -2.218 12.643 1.00 87.69 375 GLY A O 1
ATOM 3073 N N . ASP A 1 376 ? -31.297 -3.069 14.309 1.00 88.50 376 ASP A N 1
ATOM 3074 C CA . ASP A 1 376 ? -32.264 -3.754 13.447 1.00 88.50 376 ASP A CA 1
ATOM 3075 C C . ASP A 1 376 ? -33.080 -2.749 12.619 1.00 88.50 376 ASP A C 1
ATOM 3077 O O . ASP A 1 376 ? -33.274 -2.942 11.419 1.00 88.50 376 ASP A O 1
ATOM 3081 N N . VAL A 1 377 ? -33.473 -1.624 13.229 1.00 93.00 377 VAL A N 1
ATOM 3082 C CA . VAL A 1 377 ? -34.172 -0.523 12.545 1.00 93.00 377 VAL A CA 1
ATOM 3083 C C . VAL A 1 377 ? -33.266 0.124 11.494 1.00 93.00 377 VAL A C 1
ATOM 3085 O O . VAL A 1 377 ? -33.691 0.336 10.359 1.00 93.00 377 VAL A O 1
ATOM 3088 N N . LEU A 1 378 ? -31.988 0.368 11.821 1.00 91.62 378 LEU A N 1
ATOM 3089 C CA . LEU A 1 378 ? -31.012 0.877 10.847 1.00 91.62 378 LEU A CA 1
ATOM 3090 C C . LEU A 1 378 ? -30.846 -0.065 9.653 1.00 91.62 378 LEU A C 1
ATOM 3092 O O . LEU A 1 378 ? -30.766 0.394 8.511 1.00 91.62 378 LEU A O 1
ATOM 3096 N N . LEU A 1 379 ? -30.766 -1.371 9.914 1.00 88.50 379 LEU A N 1
ATOM 3097 C CA . LEU A 1 379 ? -30.619 -2.375 8.869 1.00 88.50 379 LEU A CA 1
ATOM 3098 C C . LEU A 1 379 ? -31.856 -2.404 7.970 1.00 88.50 379 LEU A C 1
ATOM 3100 O O . LEU A 1 379 ? -31.719 -2.377 6.748 1.00 88.50 379 LEU A O 1
ATOM 3104 N N . GLN A 1 380 ? -33.048 -2.376 8.561 1.00 90.25 380 GLN A N 1
ATOM 3105 C CA . GLN A 1 380 ? -34.305 -2.347 7.822 1.00 90.25 380 GLN A CA 1
ATOM 3106 C C . GLN A 1 380 ? -34.434 -1.083 6.959 1.00 90.25 380 GLN A C 1
ATOM 3108 O O . GLN A 1 380 ? -34.782 -1.171 5.779 1.00 90.25 380 GLN A O 1
ATOM 3113 N N . ASN A 1 381 ? -34.091 0.087 7.502 1.00 92.12 381 ASN A N 1
ATOM 3114 C CA . ASN A 1 381 ? -34.077 1.345 6.752 1.00 92.12 381 ASN A CA 1
ATOM 3115 C C . ASN A 1 381 ? -33.092 1.290 5.581 1.00 92.12 381 ASN A C 1
ATOM 3117 O O . ASN A 1 381 ? -33.430 1.696 4.466 1.00 92.12 381 ASN A O 1
ATOM 3121 N N . LEU A 1 382 ? -31.896 0.742 5.808 1.00 89.75 382 LEU A N 1
ATOM 3122 C CA . LEU A 1 382 ? -30.885 0.567 4.770 1.00 89.75 382 LEU A CA 1
ATOM 3123 C C . LEU A 1 382 ? -31.384 -0.342 3.646 1.00 89.75 382 LEU A C 1
ATOM 3125 O O . LEU A 1 382 ? -31.291 0.028 2.475 1.00 89.75 382 LEU A O 1
ATOM 3129 N N . GLU A 1 383 ? -31.941 -1.504 3.982 1.00 85.25 383 GLU A N 1
ATOM 3130 C CA . GLU A 1 383 ? -32.497 -2.440 3.004 1.00 85.25 383 GLU A CA 1
ATOM 3131 C C . GLU A 1 383 ? -33.613 -1.792 2.177 1.00 85.25 383 GLU A C 1
ATOM 3133 O O . GLU A 1 383 ? -33.561 -1.817 0.942 1.00 85.25 383 GLU A O 1
ATOM 3138 N N . ASN A 1 384 ? -34.566 -1.131 2.836 1.00 88.31 384 ASN A N 1
ATOM 3139 C CA . ASN A 1 384 ? -35.675 -0.444 2.177 1.00 88.31 384 ASN A CA 1
ATOM 3140 C C . ASN A 1 384 ? -35.182 0.668 1.246 1.00 88.31 384 ASN A C 1
ATOM 3142 O O . ASN A 1 384 ? -35.596 0.747 0.087 1.00 88.31 384 ASN A O 1
ATOM 3146 N N . ASN A 1 385 ? -34.257 1.510 1.705 1.00 89.00 385 ASN A N 1
ATOM 3147 C CA . ASN A 1 385 ? -33.720 2.603 0.899 1.00 89.00 385 ASN A CA 1
ATOM 3148 C C . ASN A 1 385 ? -32.904 2.101 -0.300 1.00 89.00 385 ASN A C 1
ATOM 3150 O O . ASN A 1 385 ? -32.985 2.689 -1.383 1.00 89.00 385 ASN A O 1
ATOM 3154 N N . LEU A 1 386 ? -32.148 1.011 -0.148 1.00 85.31 386 LEU A N 1
ATOM 3155 C CA . LEU A 1 386 ? -31.418 0.392 -1.257 1.00 85.31 386 LEU A CA 1
ATOM 3156 C C . LEU A 1 386 ? -32.371 -0.207 -2.300 1.00 85.31 386 LEU A C 1
ATOM 3158 O O . LEU A 1 386 ? -32.117 -0.076 -3.502 1.00 85.31 386 LEU A O 1
ATOM 3162 N N . LEU A 1 387 ? -33.480 -0.814 -1.865 1.00 83.50 387 LEU A N 1
ATOM 3163 C CA . LEU A 1 387 ? -34.542 -1.302 -2.749 1.00 83.50 387 LEU A CA 1
ATOM 3164 C C . LEU A 1 387 ? -35.237 -0.144 -3.481 1.00 83.50 387 LEU A C 1
ATOM 3166 O O . LEU A 1 387 ? -35.325 -0.166 -4.710 1.00 83.50 387 LEU A O 1
ATOM 3170 N N . HIS A 1 388 ? -35.660 0.899 -2.761 1.00 84.19 388 HIS A N 1
ATOM 3171 C CA . HIS A 1 388 ? -36.335 2.069 -3.336 1.00 84.19 388 HIS A CA 1
ATOM 3172 C C . HIS A 1 388 ? -35.463 2.834 -4.336 1.00 84.19 388 HIS A C 1
ATOM 3174 O O . HIS A 1 388 ? -35.961 3.282 -5.368 1.00 84.19 388 HIS A O 1
ATOM 3180 N N . ARG A 1 389 ? -34.153 2.949 -4.084 1.00 80.56 389 ARG A N 1
ATOM 3181 C CA . ARG A 1 389 ? -33.200 3.572 -5.023 1.00 80.56 389 ARG A CA 1
ATOM 3182 C C . ARG A 1 389 ? -32.820 2.662 -6.197 1.00 80.56 389 ARG A C 1
ATOM 3184 O O . ARG A 1 389 ? -32.009 3.053 -7.032 1.00 80.56 389 ARG A O 1
ATOM 3191 N N . GLY A 1 390 ? -33.363 1.445 -6.258 1.00 79.06 390 GLY A N 1
ATOM 3192 C CA . GLY A 1 390 ? -33.061 0.466 -7.300 1.00 79.06 390 GLY A CA 1
ATOM 3193 C C . GLY A 1 390 ? -31.633 -0.083 -7.251 1.00 79.06 390 GLY A C 1
ATOM 3194 O O . GLY A 1 390 ? -31.217 -0.728 -8.213 1.00 79.06 390 GLY A O 1
ATOM 3195 N N . MET A 1 391 ? -30.902 0.154 -6.157 1.00 79.38 391 MET A N 1
ATOM 3196 C CA . MET A 1 391 ? -29.542 -0.349 -5.923 1.00 79.38 391 MET A CA 1
ATOM 3197 C C . MET A 1 391 ? -29.558 -1.826 -5.511 1.00 79.38 391 MET A C 1
ATOM 3199 O O . MET A 1 391 ? -28.637 -2.574 -5.827 1.00 79.38 391 MET A O 1
ATOM 3203 N N . ALA A 1 392 ? -30.642 -2.272 -4.876 1.00 82.50 392 ALA A N 1
ATOM 3204 C CA . ALA A 1 392 ? -30.892 -3.668 -4.546 1.00 82.50 392 ALA A CA 1
ATOM 3205 C C . ALA A 1 392 ? -32.192 -4.184 -5.189 1.00 82.50 392 ALA A C 1
ATOM 3207 O O . ALA A 1 392 ? -32.992 -3.432 -5.751 1.00 82.50 392 ALA A O 1
ATOM 3208 N N . THR A 1 393 ? -32.409 -5.494 -5.134 1.00 84.44 393 THR A N 1
ATOM 3209 C CA . THR A 1 393 ? -33.700 -6.131 -5.435 1.00 84.44 393 THR A CA 1
ATOM 3210 C C . THR A 1 393 ? -33.893 -7.373 -4.582 1.00 84.44 393 THR A C 1
ATOM 3212 O O . THR A 1 393 ? -32.927 -7.896 -4.038 1.00 84.44 393 THR A O 1
ATOM 3215 N N . SER A 1 394 ? -35.116 -7.874 -4.477 1.00 86.44 394 SER A N 1
ATOM 3216 C CA . SER A 1 394 ? -35.388 -9.159 -3.837 1.00 86.44 394 SER A CA 1
ATOM 3217 C C . SER A 1 394 ? -35.158 -10.294 -4.834 1.00 86.44 394 SER A C 1
ATOM 3219 O O . SER A 1 394 ? -35.642 -10.258 -5.967 1.00 86.44 394 SER A O 1
ATOM 3221 N N . CYS A 1 395 ? -34.407 -11.315 -4.426 1.00 86.88 395 CYS A N 1
ATOM 3222 C CA . CYS A 1 395 ? -34.194 -12.513 -5.230 1.00 86.88 395 CYS A CA 1
ATOM 3223 C C . CYS A 1 395 ? -35.531 -13.208 -5.527 1.00 86.88 395 CYS A C 1
ATOM 3225 O O . CYS A 1 395 ? -36.217 -13.626 -4.599 1.00 86.88 395 CYS A O 1
ATOM 3227 N N . LYS A 1 396 ? -35.856 -13.458 -6.801 1.00 88.94 396 LYS A N 1
ATOM 3228 C CA . LYS A 1 396 ? -37.097 -14.160 -7.189 1.00 88.94 396 LYS A CA 1
ATOM 3229 C C . LYS A 1 396 ? -37.202 -15.612 -6.694 1.00 88.94 396 LYS A C 1
ATOM 3231 O O . LYS A 1 396 ? -38.282 -16.184 -6.750 1.00 88.94 396 LYS A O 1
ATOM 3236 N N . GLY A 1 397 ? -36.091 -16.232 -6.288 1.00 86.81 397 GLY A N 1
ATOM 3237 C CA . GLY A 1 397 ? -36.065 -17.624 -5.821 1.00 86.81 397 GLY A CA 1
ATOM 3238 C C . GLY A 1 397 ? -36.184 -17.786 -4.304 1.00 86.81 397 GLY A C 1
ATOM 3239 O O . GLY A 1 397 ? -36.821 -18.727 -3.847 1.00 86.81 397 GLY A O 1
ATOM 3240 N N . CYS A 1 398 ? -35.583 -16.881 -3.525 1.00 89.50 398 CYS A N 1
ATOM 3241 C CA . CYS A 1 398 ? -35.505 -17.005 -2.063 1.00 89.50 398 CYS A CA 1
ATOM 3242 C C . CYS A 1 398 ? -35.878 -15.728 -1.294 1.00 89.50 398 CYS A C 1
ATOM 3244 O O . CYS A 1 398 ? -35.721 -15.692 -0.079 1.00 89.50 398 CYS A O 1
ATOM 3246 N N . ASN A 1 399 ? -36.326 -14.673 -1.982 1.00 84.00 399 ASN A N 1
ATOM 3247 C CA . ASN A 1 399 ? -36.684 -13.354 -1.442 1.00 84.00 399 ASN A CA 1
ATOM 3248 C C . ASN A 1 399 ? -35.587 -12.591 -0.681 1.00 84.00 399 ASN A C 1
ATOM 3250 O O . ASN A 1 399 ? -35.825 -11.466 -0.258 1.00 84.00 399 ASN A O 1
ATOM 3254 N N . VAL A 1 400 ? -34.371 -13.130 -0.577 1.00 84.12 400 VAL A N 1
ATOM 3255 C CA . VAL A 1 400 ? -33.227 -12.420 0.009 1.00 84.12 400 VAL A CA 1
ATOM 3256 C C . VAL A 1 400 ? -32.885 -11.178 -0.819 1.00 84.12 400 VAL A C 1
ATOM 3258 O O . VAL A 1 400 ? -32.836 -11.243 -2.052 1.00 84.12 400 VAL A O 1
ATOM 3261 N N . THR A 1 401 ? -32.613 -10.061 -0.144 1.00 79.62 401 THR A N 1
ATOM 3262 C CA . THR A 1 401 ? -32.151 -8.811 -0.759 1.00 79.62 401 THR A CA 1
ATOM 3263 C C . THR A 1 401 ? -30.771 -9.000 -1.390 1.00 79.62 401 THR A C 1
ATOM 3265 O O . THR A 1 401 ? -29.828 -9.475 -0.758 1.00 79.62 401 THR A O 1
ATOM 3268 N N . ILE A 1 402 ? -30.641 -8.641 -2.664 1.00 84.94 402 ILE A N 1
ATOM 3269 C CA . ILE A 1 402 ? -29.413 -8.756 -3.448 1.00 84.94 402 ILE A CA 1
ATOM 3270 C C . ILE A 1 402 ? -29.020 -7.402 -4.029 1.00 84.94 402 ILE A C 1
ATOM 3272 O O . ILE A 1 402 ? -29.834 -6.705 -4.630 1.00 84.94 402 ILE A O 1
ATOM 3276 N N . ASP A 1 403 ? -27.740 -7.062 -3.909 1.00 79.56 403 ASP A N 1
ATOM 3277 C CA . ASP A 1 403 ? -27.155 -5.904 -4.584 1.00 79.56 403 ASP A CA 1
ATOM 3278 C C . ASP A 1 403 ? -27.165 -6.122 -6.107 1.00 79.56 403 ASP A C 1
ATOM 3280 O O . ASP A 1 403 ? -26.706 -7.171 -6.595 1.00 79.56 403 ASP A O 1
ATOM 3284 N N . LYS A 1 404 ? -27.698 -5.154 -6.863 1.00 73.56 404 LYS A N 1
ATOM 3285 C CA . LYS A 1 404 ? -27.695 -5.177 -8.333 1.00 73.56 404 LYS A CA 1
ATOM 3286 C C . LYS A 1 404 ? -26.316 -4.851 -8.911 1.00 73.56 404 LYS A C 1
ATOM 3288 O O . LYS A 1 404 ? -26.000 -5.322 -10.010 1.00 73.56 404 LYS A O 1
ATOM 3293 N N . GLY A 1 405 ? -25.476 -4.113 -8.185 1.00 70.19 405 GLY A N 1
ATOM 3294 C CA . GLY A 1 405 ? -24.203 -3.599 -8.683 1.00 70.19 405 GLY A CA 1
ATOM 3295 C C . GLY A 1 405 ? -24.381 -2.867 -10.018 1.00 70.19 405 GLY A C 1
ATOM 3296 O O . GLY A 1 405 ? -25.340 -2.131 -10.218 1.00 70.19 405 GLY A O 1
ATOM 3297 N N . LEU A 1 406 ? -23.492 -3.126 -10.983 1.00 65.25 406 LEU A N 1
ATOM 3298 C CA . LEU A 1 406 ? -23.594 -2.571 -12.344 1.00 65.25 406 LEU A CA 1
ATOM 3299 C C . LEU A 1 406 ? -24.673 -3.245 -13.215 1.00 65.25 406 LEU A C 1
ATOM 3301 O O . LEU A 1 406 ? -24.920 -2.809 -14.340 1.00 65.25 406 LEU A O 1
ATOM 3305 N N . ASN A 1 407 ? -25.288 -4.338 -12.751 1.00 70.75 407 ASN A N 1
ATOM 3306 C CA . ASN A 1 407 ? -26.231 -5.118 -13.543 1.00 70.75 407 ASN A CA 1
ATOM 3307 C C . ASN A 1 407 ? -27.675 -4.881 -13.091 1.00 70.75 407 ASN A C 1
ATOM 3309 O O . ASN A 1 407 ? -28.243 -5.640 -12.304 1.00 70.75 407 ASN A O 1
ATOM 3313 N N . ASN A 1 408 ? -28.312 -3.886 -13.704 1.00 69.81 408 ASN A N 1
ATOM 3314 C CA . ASN A 1 408 ? -29.707 -3.526 -13.436 1.00 69.81 408 ASN A CA 1
ATOM 3315 C C . ASN A 1 408 ? -30.721 -4.658 -13.713 1.00 69.81 408 ASN A C 1
ATOM 3317 O O . ASN A 1 408 ? -31.865 -4.559 -13.273 1.00 69.81 408 ASN A O 1
ATOM 3321 N N . LYS A 1 409 ? -30.316 -5.729 -14.418 1.00 76.69 409 LYS A N 1
ATOM 3322 C CA . LYS A 1 409 ? -31.144 -6.904 -14.756 1.00 76.69 409 LYS A CA 1
ATOM 3323 C C . LYS A 1 409 ? -30.941 -8.095 -13.814 1.00 76.69 409 LYS A C 1
ATOM 3325 O O . LYS A 1 409 ? -31.407 -9.193 -14.112 1.00 76.69 409 LYS A O 1
ATOM 3330 N N . LYS A 1 410 ? -30.193 -7.944 -12.721 1.00 82.81 410 LYS A N 1
ATOM 3331 C CA . LYS A 1 410 ? -29.997 -9.029 -11.753 1.00 82.81 410 LYS A CA 1
ATOM 3332 C C . LYS A 1 410 ? -31.311 -9.295 -11.009 1.00 82.81 410 LYS A C 1
ATOM 3334 O O . LYS A 1 410 ? -31.821 -8.392 -10.365 1.00 82.81 410 LYS A O 1
ATOM 3339 N N . GLU A 1 411 ? -31.837 -10.519 -11.101 1.00 85.25 411 GLU A N 1
ATOM 3340 C CA . GLU A 1 411 ? -33.126 -10.921 -10.490 1.00 85.25 411 GLU A CA 1
ATOM 3341 C C . GLU A 1 411 ? -33.001 -12.069 -9.468 1.00 85.25 411 GLU A C 1
ATOM 3343 O O . GLU A 1 411 ? -33.954 -12.386 -8.760 1.00 85.25 411 GLU A O 1
ATOM 3348 N N . TYR A 1 412 ? -31.833 -12.715 -9.396 1.00 86.81 412 TYR A N 1
ATOM 3349 C CA . TYR A 1 412 ? -31.585 -13.882 -8.549 1.00 86.81 412 TYR A CA 1
ATOM 3350 C C . TYR A 1 412 ? -30.274 -13.722 -7.771 1.00 86.81 412 TYR A C 1
ATOM 3352 O O . TYR A 1 412 ? -29.303 -13.149 -8.278 1.00 86.81 412 TYR A O 1
ATOM 3360 N N . CYS A 1 413 ? -30.227 -14.260 -6.550 1.00 87.56 413 CYS A N 1
ATOM 3361 C CA . CYS A 1 413 ? -28.976 -14.453 -5.823 1.00 87.56 413 CYS A CA 1
ATOM 3362 C C . CYS A 1 413 ? -28.096 -15.482 -6.551 1.00 87.56 413 CYS A C 1
ATOM 3364 O O . CYS A 1 413 ? -28.551 -16.196 -7.446 1.00 87.56 413 CYS A O 1
ATOM 3366 N N . SER A 1 414 ? -26.820 -15.564 -6.182 1.00 86.19 414 SER A N 1
ATOM 3367 C CA . SER A 1 414 ? -25.859 -16.465 -6.831 1.00 86.19 414 SER A CA 1
ATOM 3368 C C . SER A 1 414 ? -26.278 -17.939 -6.778 1.00 86.19 414 SER A C 1
ATOM 3370 O O . SER A 1 414 ? -25.971 -18.688 -7.705 1.00 86.19 414 SER A O 1
ATOM 3372 N N . GLU A 1 415 ? -26.986 -18.356 -5.728 1.00 89.81 415 GLU A N 1
ATOM 3373 C CA . GLU A 1 415 ? -27.483 -19.723 -5.557 1.00 89.81 415 GLU A CA 1
ATOM 3374 C C . GLU A 1 415 ? -28.704 -19.990 -6.442 1.00 89.81 415 GLU A C 1
ATOM 3376 O O . GLU A 1 415 ? -28.630 -20.835 -7.336 1.00 89.81 415 GLU A O 1
ATOM 3381 N N . CYS A 1 416 ? -29.771 -19.196 -6.305 1.00 90.56 416 CYS A N 1
ATOM 3382 C CA . CYS A 1 416 ? -30.974 -19.334 -7.130 1.00 90.56 416 CYS A CA 1
ATOM 3383 C C . CYS A 1 416 ? -30.684 -19.136 -8.629 1.00 90.56 416 CYS A C 1
ATOM 3385 O O . CYS A 1 416 ? -31.303 -19.781 -9.473 1.00 90.56 416 CYS A O 1
ATOM 3387 N N . ALA A 1 417 ? -29.706 -18.296 -8.990 1.00 88.69 417 ALA A N 1
ATOM 3388 C CA . ALA A 1 417 ? -29.271 -18.139 -10.377 1.00 88.69 417 ALA A CA 1
ATOM 3389 C C . ALA A 1 417 ? -28.679 -19.442 -10.941 1.00 88.69 417 ALA A C 1
ATOM 3391 O O . ALA A 1 417 ? -28.974 -19.813 -12.078 1.00 88.69 417 ALA A O 1
ATOM 3392 N N . LYS A 1 418 ? -27.866 -20.164 -10.156 1.00 90.88 418 LYS A N 1
ATOM 3393 C CA . LYS A 1 418 ? -27.305 -21.463 -10.567 1.00 90.88 418 LYS A CA 1
ATOM 3394 C C . LYS A 1 418 ? -28.402 -22.509 -10.744 1.00 90.88 418 LYS A C 1
ATOM 3396 O O . LYS A 1 418 ? -28.336 -23.296 -11.689 1.00 90.88 418 LYS A O 1
ATOM 3401 N N . GLU A 1 419 ? -29.391 -22.526 -9.859 1.00 90.12 419 GLU A N 1
ATOM 3402 C CA . GLU A 1 419 ? -30.536 -23.437 -9.950 1.00 90.12 419 GLU A CA 1
ATOM 3403 C C . GLU A 1 419 ? -31.383 -23.159 -11.192 1.00 90.12 419 GLU A C 1
ATOM 3405 O O . GLU A 1 419 ? -31.666 -24.081 -11.961 1.00 90.12 419 GLU A O 1
ATOM 3410 N N . GLU A 1 420 ? -31.689 -21.891 -11.469 1.00 89.31 420 GLU A N 1
ATOM 3411 C CA . GLU A 1 420 ? -32.477 -21.518 -12.645 1.00 89.31 420 GLU A CA 1
ATOM 3412 C C . GLU A 1 420 ? -31.724 -21.804 -13.956 1.00 89.31 420 GLU A C 1
ATOM 3414 O O . GLU A 1 420 ? -32.323 -22.265 -14.930 1.00 89.31 420 GLU A O 1
ATOM 3419 N N . ILE A 1 421 ? -30.397 -21.630 -13.988 1.00 89.69 421 ILE A N 1
ATOM 3420 C CA . ILE A 1 421 ? -29.565 -22.037 -15.134 1.00 89.69 421 ILE A CA 1
ATOM 3421 C C . ILE A 1 421 ? -29.638 -23.556 -15.348 1.00 89.69 421 ILE A C 1
ATOM 3423 O O . ILE A 1 421 ? -29.818 -24.009 -16.483 1.00 89.69 421 ILE A O 1
ATOM 3427 N N . LYS A 1 422 ? -29.530 -24.361 -14.280 1.00 90.19 422 LYS A N 1
ATOM 3428 C CA . LYS A 1 422 ? -29.665 -25.826 -14.373 1.00 90.19 422 LYS A CA 1
ATOM 3429 C C . LYS A 1 422 ? -31.041 -26.219 -14.915 1.00 90.19 422 LYS A C 1
ATOM 3431 O O . LYS A 1 422 ? -31.111 -27.048 -15.825 1.00 90.19 422 LYS A O 1
ATOM 3436 N N . ARG A 1 423 ? -32.110 -25.592 -14.412 1.00 88.38 423 ARG A N 1
ATOM 3437 C CA . ARG A 1 423 ? -33.493 -25.827 -14.850 1.00 88.38 423 ARG A CA 1
ATOM 3438 C C . ARG A 1 423 ? -33.674 -25.511 -16.336 1.00 88.38 423 ARG A C 1
ATOM 3440 O O . ARG A 1 423 ? -34.150 -26.363 -17.086 1.00 88.38 423 ARG A O 1
ATOM 3447 N N . LYS A 1 424 ? -33.212 -24.340 -16.790 1.00 89.12 424 LYS A N 1
ATOM 3448 C CA . LYS A 1 424 ? -33.260 -23.935 -18.208 1.00 89.12 424 LYS A CA 1
ATOM 3449 C C . LYS A 1 424 ? -32.488 -24.899 -19.110 1.00 89.12 424 LYS A C 1
ATOM 3451 O O . LYS A 1 424 ? -33.008 -25.316 -20.140 1.00 89.12 424 LYS A O 1
ATOM 3456 N N . ASN A 1 425 ? -31.291 -25.321 -18.705 1.00 89.62 425 ASN A N 1
ATOM 3457 C CA . ASN A 1 425 ? -30.493 -26.282 -19.472 1.00 89.62 425 ASN A CA 1
ATOM 3458 C C . ASN A 1 425 ? -31.168 -27.659 -19.585 1.00 89.62 425 ASN A C 1
ATOM 3460 O O . ASN A 1 425 ? -31.088 -28.292 -20.640 1.00 89.62 425 ASN A O 1
ATOM 3464 N N . ALA A 1 426 ? -31.837 -28.124 -18.526 1.00 87.44 426 ALA A N 1
ATOM 3465 C CA . ALA A 1 426 ? -32.606 -29.367 -18.555 1.00 87.44 426 ALA A CA 1
ATOM 3466 C C . ALA A 1 426 ? -33.792 -29.277 -19.533 1.00 87.44 426 ALA A C 1
ATOM 3468 O O . ALA A 1 426 ? -33.960 -30.170 -20.366 1.00 87.44 426 ALA A O 1
ATOM 3469 N N . LEU A 1 427 ? -34.544 -28.171 -19.507 1.00 87.19 427 LEU A N 1
ATOM 3470 C CA . LEU A 1 427 ? -35.642 -27.896 -20.445 1.00 87.19 427 LEU A CA 1
ATOM 3471 C C . LEU A 1 427 ? -35.170 -27.843 -21.904 1.00 87.19 427 LEU A C 1
ATOM 3473 O O . LEU A 1 427 ? -35.769 -28.477 -22.769 1.00 87.19 427 LEU A O 1
ATOM 3477 N N . THR A 1 428 ? -34.063 -27.156 -22.191 1.00 86.06 428 THR A N 1
ATOM 3478 C CA . THR A 1 428 ? -33.505 -27.090 -23.553 1.00 86.06 428 THR A CA 1
ATOM 3479 C C . THR A 1 428 ? -33.084 -28.471 -24.065 1.00 86.06 428 THR A C 1
ATOM 3481 O O . THR A 1 428 ? -33.305 -28.796 -25.233 1.00 86.06 428 THR A O 1
ATOM 3484 N N . LYS A 1 429 ? -32.512 -29.319 -23.199 1.00 84.12 429 LYS A N 1
ATOM 3485 C CA . LYS A 1 429 ? -32.174 -30.711 -23.542 1.00 84.12 429 LYS A CA 1
ATOM 3486 C C . LYS A 1 429 ? -33.415 -31.575 -23.775 1.00 84.12 429 LYS A C 1
ATOM 3488 O O . LYS A 1 429 ? -33.394 -32.413 -24.670 1.00 84.12 429 LYS A O 1
ATOM 3493 N N . ALA A 1 430 ? -34.482 -31.384 -23.002 1.00 80.12 430 ALA A N 1
ATOM 3494 C CA . ALA A 1 430 ? -35.744 -32.086 -23.222 1.00 80.12 430 ALA A CA 1
ATOM 3495 C C . ALA A 1 430 ? -36.378 -31.679 -24.565 1.00 80.12 430 ALA A C 1
ATOM 3497 O O . ALA A 1 430 ? -36.693 -32.539 -25.385 1.00 80.12 430 ALA A O 1
ATOM 3498 N N . ASN A 1 431 ? -36.448 -30.377 -24.850 1.00 81.25 431 ASN A N 1
ATOM 3499 C CA . ASN A 1 431 ? -37.021 -29.852 -26.092 1.00 81.25 431 ASN A CA 1
ATOM 3500 C C . ASN A 1 431 ? -36.222 -30.250 -27.343 1.00 81.25 431 ASN A C 1
ATOM 3502 O O . ASN A 1 431 ? -36.811 -30.506 -28.392 1.00 81.25 431 ASN A O 1
ATOM 3506 N N . SER A 1 432 ? -34.889 -30.338 -27.258 1.00 76.81 432 SER A N 1
ATOM 3507 C CA . SER A 1 432 ? -34.065 -30.799 -28.385 1.00 76.81 432 SER A CA 1
ATOM 3508 C C . SER A 1 432 ? -34.198 -32.298 -28.655 1.00 76.81 432 SER A C 1
ATOM 3510 O O . SER A 1 432 ? -34.058 -32.715 -29.802 1.00 76.81 432 SER A O 1
ATOM 3512 N N . ARG A 1 433 ? -34.505 -33.108 -27.633 1.00 74.31 433 ARG A N 1
ATOM 3513 C CA . ARG A 1 433 ? -34.842 -34.529 -27.806 1.00 74.31 433 ARG A CA 1
ATOM 3514 C C . ARG A 1 433 ? -36.204 -34.705 -28.469 1.00 74.31 433 ARG A C 1
ATOM 3516 O O . ARG A 1 433 ? -36.307 -35.515 -29.378 1.00 74.31 433 ARG A O 1
ATOM 3523 N N . ILE A 1 434 ? -37.201 -33.909 -28.078 1.00 73.44 434 ILE A N 1
ATOM 3524 C CA . ILE A 1 434 ? -38.535 -33.924 -28.702 1.00 73.44 434 ILE A CA 1
ATOM 3525 C C . ILE A 1 434 ? -38.438 -33.543 -30.186 1.00 73.44 434 ILE A C 1
ATOM 3527 O O . ILE A 1 434 ? -38.933 -34.280 -31.027 1.00 73.44 434 ILE A O 1
ATOM 3531 N N . LYS A 1 435 ? -37.701 -32.475 -30.527 1.00 67.94 435 LYS A N 1
ATOM 3532 C CA . LYS A 1 435 ? -37.475 -32.0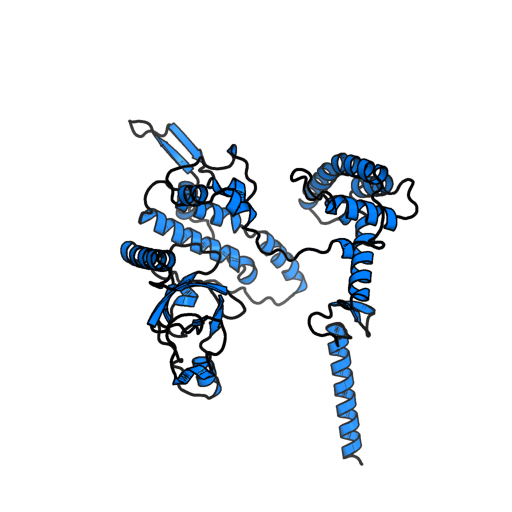54 -31.925 1.00 67.94 435 LYS A CA 1
ATOM 3533 C C . LYS A 1 435 ? -36.679 -33.036 -32.792 1.00 67.94 435 LYS A C 1
ATOM 3535 O O . LYS A 1 435 ? -36.661 -32.869 -34.001 1.00 67.94 435 LYS A O 1
ATOM 3540 N N . LYS A 1 436 ? -35.948 -33.980 -32.192 1.00 65.75 436 LYS A N 1
ATOM 3541 C CA . LYS A 1 436 ? -35.244 -35.049 -32.922 1.00 65.75 436 LYS A CA 1
ATOM 3542 C C . LYS A 1 436 ? -36.097 -36.309 -33.095 1.00 65.75 436 LYS A C 1
ATOM 3544 O O . LYS A 1 436 ? -35.692 -37.193 -33.839 1.00 65.75 436 LYS A O 1
ATOM 3549 N N . ALA A 1 437 ? -37.197 -36.418 -32.351 1.00 58.31 437 ALA A N 1
ATOM 3550 C CA . ALA A 1 437 ? -38.126 -37.543 -32.401 1.00 58.31 437 ALA A CA 1
ATOM 3551 C C . ALA A 1 437 ? -39.360 -37.257 -33.280 1.00 58.31 437 ALA A C 1
ATOM 3553 O O . ALA A 1 437 ? -40.049 -38.197 -33.666 1.00 58.31 437 ALA A O 1
ATOM 3554 N N . SER A 1 438 ? -39.625 -35.981 -33.576 1.00 49.03 438 SER A N 1
ATOM 3555 C CA . SER A 1 438 ? -40.482 -35.490 -34.665 1.00 49.03 438 SER A CA 1
ATOM 3556 C C . SER A 1 438 ? -39.687 -35.350 -35.953 1.00 49.03 438 SER A C 1
ATOM 3558 O O . SER A 1 438 ? -40.241 -35.662 -37.024 1.00 49.03 438 SER A O 1
#

Secondary structure (DSSP, 8-state):
-BEE--HHHHHHHHTT-----SS-TTEEE-TTS-TT-EEEEEESS--SS--EEEEE---GGGTTTS-SSSEEE-TT-SHHHHHT--SSS-BEEEEE--TTSHHHHHHHHHHHHHHHHTT------PPPPPPP-S-HHHHHHHHHHHHTT--HHHHHHHHHHHHT-SSPPPHHHHHHHHHHHHHHHHHHHHHHH-----TT-HHHHHHHHHHHEEEEE-TT--EEEEEEPPBPTTHHHHH---GGGBPPP-SSHHHHHHHHS-HHHHTT---------GGGG-S-SS----HHHHHHHHHHHHHHHHHHHHHHHHHTTS-------HHHHHHHHHHHTT-S-HHHHHHHHHHHHHH-TT-TTS----HHHHHSTHHHHHHHHHHHHHHHTTSEEE-TTT--EEE-TT-TT--S-HHHHHHHHHHHHHHHHHHHHHHHH-

Radius of gyration: 28.89 Å; chains: 1; bounding box: 77×62×66 Å